Protein AF-0000000065971814 (afdb_homodimer)

pLDDT: mean 93.47, std 5.71, range [67.19, 98.81]

Organism: Xylella fastidiosa (strain Temecula1 / ATCC 700964) (NCBI:txid183190)

Solvent-accessible surface area (backbone atoms only — not comparable to full-atom values): 21412 Å² total; per-residue (Å²): 110,70,26,54,44,35,38,40,28,50,32,81,46,38,52,57,70,60,38,52,53,57,36,42,74,74,34,81,69,45,44,74,47,64,28,36,28,36,48,80,77,53,95,92,49,46,76,76,67,64,27,38,67,38,50,59,67,57,49,50,52,39,55,74,70,62,46,51,61,29,57,38,79,53,97,87,24,44,36,31,35,44,38,78,62,45,54,61,42,22,68,72,38,33,27,35,35,39,81,43,45,68,66,26,45,52,50,42,45,71,76,36,72,83,45,48,33,37,20,42,38,51,70,39,65,67,55,27,51,50,44,50,55,68,66,68,77,65,52,72,67,53,48,52,52,48,53,58,48,26,35,63,48,51,64,54,42,82,78,30,56,21,41,45,62,43,70,46,70,69,57,38,25,51,49,52,47,16,38,56,53,31,58,57,26,24,32,72,50,34,49,64,74,37,38,68,56,52,48,58,55,60,50,130,109,71,27,54,44,34,37,41,28,48,31,81,47,39,50,58,68,61,38,52,50,58,34,41,73,75,35,81,70,45,43,75,44,64,28,36,27,37,48,80,77,53,95,90,50,46,75,75,68,66,27,36,65,39,50,59,67,58,50,52,51,37,56,75,71,61,45,50,62,27,57,39,80,53,95,88,24,44,36,31,35,44,34,77,63,44,54,61,44,23,68,73,38,32,28,35,34,38,79,44,47,68,65,27,46,52,51,42,44,70,76,35,72,83,44,47,34,36,21,42,37,51,69,38,64,66,56,28,50,49,43,49,55,68,65,67,78,64,53,71,68,54,47,51,52,49,54,59,48,25,35,62,49,52,64,52,42,80,79,30,56,21,43,44,62,42,69,46,71,70,58,38,26,52,49,53,48,16,39,54,52,31,59,58,24,24,30,74,50,33,50,64,76,38,39,69,56,53,47,59,57,59,49,132

Foldseek 3Di:
DFAAEEEEAEAPLLCRVVLVVVLCVVPVLEAEFAKAKQDDDDPVDDDPPNHPHDHPVVVVVCVVVVQFLFWDQDLNMIMTTGPVRHPVCRVVHGHYYYYDALRRVVSNCVVPVRHAYEYEAEPDLVSSLVSLVVVVPDDPVSSVVSSVVNVVRNVSRVVHPYYHYPPDSVVSSVVVNVVVVVVCVPPVNCCVVCVVVVCVVPPD/DFAAEEEEAEAPLLCRVVLVVVLCVVPVLEAEFAKAKQDDDDPPDDDPPNHPHDHPVVVVVCVVVVQFLFWDQDLNMIMTTGPVRHPVCRVVHGHYYYYDALRRVVSNCVVPVRHAYEYEAEPDLVSSLVSLVVVVPDDPVSSVVSSVVNVVRNVSRVVHPYYHYPPDSVVSSVVVNVVVVVVCVPPVNCCVVCVVVVCVVPPD

InterPro domains:
  IPR008144 Guanylate kinase-like domain [PS50052] (3-181)
  IPR008145 Guanylate kinase/L-type calcium channel beta subunit [PF00625] (4-181)
  IPR008145 Guanylate kinase/L-type calcium channel beta subunit [SM00072] (2-184)
  IPR017665 Guanylate kinase [MF_00328] (1-184)
  IPR017665 Guanylate kinase [TIGR03263] (3-181)
  IPR020590 Guanylate kinase, conserved site [PS00856] (37-54)
  IPR027417 P-loop containing nucleoside triphosphate hydrolase [G3DSA:3.40.50.300] (5-180)
  IPR027417 P-loop containing nucleoside triphosphate hydrolase [SSF52540] (2-188)

Nearest PDB structures (foldseek):
  7s5e-assembly3_E  TM=9.702E-01  e=1.655E-34  Stenotrophomonas maltophilia K279a
  8egl-assembly1_K  TM=9.795E-01  e=7.428E-29  Pseudomonas aeruginosa PAO1
  8egl-assembly2_H  TM=9.749E-01  e=1.746E-27  Pseudomonas aeruginosa PAO1
  2an9-assembly1_A  TM=9.572E-01  e=1.746E-27  Escherichia coli
  3tr0-assembly1_A  TM=9.737E-01  e=6.440E-26  Coxiella burnetii

Sequence (408 aa):
MRGTLYIVSASSGTGKSSIVNATLERDQQIALSISFTSRQPRPNERHAQHYYFVSADEFQRMIEAGDFFEYALVHGDWKGTARQSVEPQLAAGHDVLLEIDWQGARQVRSKIPDAISIFILPPSRAALEERLRKRGQDSEEVIHLRLAAAHEEMAHYDEFDYTIINEHFETAVSEMSAIFTASRLRRQTQKIRHANLIQTLLTPMRGTLYIVSASSGTGKSSIVNATLERDQQIALSISFTSRQPRPNERHAQHYYFVSADEFQRMIEAGDFFEYALVHGDWKGTARQSVEPQLAAGHDVLLEIDWQGARQVRSKIPDAISIFILPPSRAALEERLRKRGQDSEEVIHLRLAAAHEEMAHYDEFDYTIINEHFETAVSEMSAIFTASRLRRQTQKIRHANLIQTLLTP

Radius of gyration: 24.94 Å; Cα contacts (8 Å, |Δi|>4): 719; chains: 2; bounding box: 42×74×58 Å

Structure (mmCIF, N/CA/C/O backbone):
data_AF-0000000065971814-model_v1
#
loop_
_entity.id
_entity.type
_entity.pdbx_description
1 polymer 'Guanylate kinase'
#
loop_
_atom_site.group_PDB
_atom_site.id
_atom_site.type_symbol
_atom_site.label_atom_id
_atom_site.label_alt_id
_atom_site.label_comp_id
_atom_site.label_asym_id
_atom_site.label_entity_id
_atom_site.label_seq_id
_atom_site.pdbx_PDB_ins_code
_atom_site.Cartn_x
_atom_site.Cartn_y
_atom_site.Cartn_z
_atom_site.occupancy
_atom_site.B_iso_or_equiv
_atom_site.auth_seq_id
_atom_site.auth_comp_id
_atom_site.auth_asym_id
_atom_site.auth_atom_id
_atom_site.pdbx_PDB_model_num
ATOM 1 N N . MET A 1 1 ? 20.625 -1.479 -0.828 1 79.19 1 MET A N 1
ATOM 2 C CA . MET A 1 1 ? 19.438 -2.027 -0.18 1 79.19 1 MET A CA 1
ATOM 3 C C . MET A 1 1 ? 18.938 -3.262 -0.921 1 79.19 1 MET A C 1
ATOM 5 O O . MET A 1 1 ? 19.078 -3.361 -2.141 1 79.19 1 MET A O 1
ATOM 9 N N . ARG A 1 2 ? 18.578 -4.289 -0.182 1 90.12 2 ARG A N 1
ATOM 10 C CA . ARG A 1 2 ? 18.031 -5.516 -0.754 1 90.12 2 ARG A CA 1
ATOM 11 C C . ARG A 1 2 ? 16.672 -5.262 -1.4 1 90.12 2 ARG A C 1
ATOM 13 O O . ARG A 1 2 ? 15.875 -4.48 -0.887 1 90.12 2 ARG A O 1
ATOM 20 N N . GLY A 1 3 ? 16.469 -5.812 -2.623 1 94.44 3 GLY A N 1
ATOM 21 C CA . GLY A 1 3 ? 15.195 -5.684 -3.293 1 94.44 3 GLY A CA 1
ATOM 22 C C . GLY A 1 3 ? 14.062 -6.371 -2.553 1 94.44 3 GLY A C 1
ATOM 23 O O . GLY A 1 3 ? 14.305 -7.184 -1.655 1 94.44 3 GLY A O 1
ATOM 24 N N . THR A 1 4 ? 12.891 -6 -2.857 1 96.69 4 THR A N 1
ATOM 25 C CA . THR A 1 4 ? 11.711 -6.629 -2.273 1 96.69 4 THR A CA 1
ATOM 26 C C . THR A 1 4 ? 11.266 -7.824 -3.107 1 96.69 4 THR A C 1
ATOM 28 O O . THR A 1 4 ? 11.258 -7.762 -4.34 1 96.69 4 THR A O 1
ATOM 31 N N . LEU A 1 5 ? 11.016 -8.922 -2.428 1 98 5 LEU A N 1
ATOM 32 C CA . LEU A 1 5 ? 10.43 -10.086 -3.09 1 98 5 LEU A CA 1
ATOM 33 C C . LEU A 1 5 ? 8.906 -10.062 -3.004 1 98 5 LEU A C 1
ATOM 35 O O . LEU A 1 5 ? 8.344 -9.938 -1.913 1 98 5 LEU A O 1
ATOM 39 N N . TYR A 1 6 ? 8.297 -10.094 -4.141 1 98.56 6 TYR A N 1
ATOM 40 C CA . TYR A 1 6 ? 6.84 -10.164 -4.23 1 98.56 6 TYR A CA 1
ATOM 41 C C . TYR A 1 6 ? 6.383 -11.547 -4.66 1 98.56 6 TYR A C 1
ATOM 43 O O . TYR A 1 6 ? 7.016 -12.18 -5.512 1 98.56 6 TYR A O 1
ATOM 51 N N . ILE A 1 7 ? 5.312 -12 -4.102 1 98.5 7 ILE A N 1
ATOM 52 C CA . ILE A 1 7 ? 4.684 -13.266 -4.457 1 98.5 7 ILE A CA 1
ATOM 53 C C . ILE A 1 7 ? 3.24 -13.016 -4.895 1 98.5 7 ILE A C 1
ATOM 55 O O . ILE A 1 7 ? 2.475 -12.359 -4.191 1 98.5 7 ILE A O 1
ATOM 59 N N . VAL A 1 8 ? 2.914 -13.508 -6.055 1 98.31 8 VAL A N 1
ATOM 60 C CA . VAL A 1 8 ? 1.523 -13.477 -6.496 1 98.31 8 VAL A CA 1
ATOM 61 C C . VAL A 1 8 ? 1.036 -14.906 -6.75 1 98.31 8 VAL A C 1
ATOM 63 O O . VAL A 1 8 ? 1.68 -15.664 -7.477 1 98.31 8 VAL A O 1
ATOM 66 N N . SER A 1 9 ? -0.02 -15.234 -6.098 1 97.69 9 SER A N 1
ATOM 67 C CA . SER A 1 9 ? -0.666 -16.531 -6.273 1 97.69 9 SER A CA 1
ATOM 68 C C . SER A 1 9 ? -2.148 -16.375 -6.598 1 97.69 9 SER A C 1
ATOM 70 O O . SER A 1 9 ? -2.738 -15.328 -6.32 1 97.69 9 SER A O 1
ATOM 72 N N . ALA A 1 10 ? -2.682 -17.344 -7.191 1 95.81 10 ALA A N 1
ATOM 73 C CA . ALA A 1 10 ? -4.102 -17.422 -7.535 1 95.81 10 ALA A CA 1
ATOM 74 C C . ALA A 1 10 ? -4.496 -18.859 -7.914 1 95.81 10 ALA A C 1
ATOM 76 O O . ALA A 1 10 ? -3.631 -19.703 -8.164 1 95.81 10 ALA A O 1
ATOM 77 N N . SER A 1 11 ? -5.801 -19.078 -7.848 1 90.19 11 SER A N 1
ATOM 78 C CA . SER A 1 11 ? -6.246 -20.328 -8.453 1 90.19 11 SER A CA 1
ATOM 79 C C . SER A 1 11 ? -6.25 -20.234 -9.977 1 90.19 11 SER A C 1
ATOM 81 O O . SER A 1 11 ? -6.137 -19.141 -10.539 1 90.19 11 SER A O 1
ATOM 83 N N . SER A 1 12 ? -6.305 -21.406 -10.57 1 83.19 12 SER A N 1
ATOM 84 C CA . SER A 1 12 ? -6.383 -21.453 -12.023 1 83.19 12 SER A CA 1
ATOM 85 C C . SER A 1 12 ? -7.598 -20.688 -12.539 1 83.19 12 SER A C 1
ATOM 87 O O . SER A 1 12 ? -8.68 -20.766 -11.961 1 83.19 12 SER A O 1
ATOM 89 N N . GLY A 1 13 ? -7.371 -19.875 -13.586 1 84.19 13 GLY A N 1
ATOM 90 C CA . GLY A 1 13 ? -8.484 -19.203 -14.25 1 84.19 13 GLY A CA 1
ATOM 91 C C . GLY A 1 13 ? -8.805 -17.859 -13.664 1 84.19 13 GLY A C 1
ATOM 92 O O . GLY A 1 13 ? -9.797 -17.219 -14.039 1 84.19 13 GLY A O 1
ATOM 93 N N . THR A 1 14 ? -8.039 -17.328 -12.789 1 91.25 14 THR A N 1
ATOM 94 C CA . THR A 1 14 ? -8.344 -16.078 -12.117 1 91.25 14 THR A CA 1
ATOM 95 C C . THR A 1 14 ? -7.812 -14.891 -12.922 1 91.25 14 THR A C 1
ATOM 97 O O . THR A 1 14 ? -8.188 -13.742 -12.664 1 91.25 14 THR A O 1
ATOM 100 N N . GLY A 1 15 ? -6.984 -15.109 -13.875 1 89.12 15 GLY A N 1
ATOM 101 C CA . GLY A 1 15 ? -6.395 -14.039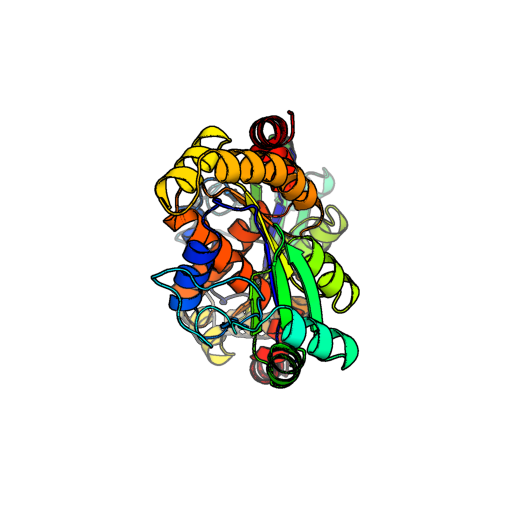 -14.648 1 89.12 15 GLY A CA 1
ATOM 102 C C . GLY A 1 15 ? -5.078 -13.547 -14.086 1 89.12 15 GLY A C 1
ATOM 103 O O . GLY A 1 15 ? -4.633 -12.438 -14.398 1 89.12 15 GLY A O 1
ATOM 104 N N . LYS A 1 16 ? -4.434 -14.328 -13.289 1 92.81 16 LYS A N 1
ATOM 105 C CA . LYS A 1 16 ? -3.203 -13.984 -12.586 1 92.81 16 LYS A CA 1
ATOM 106 C C . LYS A 1 16 ? -2.115 -13.539 -13.555 1 92.81 16 LYS A C 1
ATOM 108 O O . LYS A 1 16 ? -1.533 -12.469 -13.391 1 92.81 16 LYS A O 1
ATOM 113 N N . SER A 1 17 ? -1.839 -14.367 -14.609 1 88.75 17 SER A N 1
ATOM 114 C CA . SER A 1 17 ? -0.752 -14.078 -15.539 1 88.75 17 SER A CA 1
ATOM 115 C C . SER A 1 17 ? -1.004 -12.773 -16.297 1 88.75 17 SER A C 1
ATOM 117 O O . SER A 1 17 ? -0.081 -11.984 -16.5 1 88.75 17 SER A O 1
ATOM 119 N N . SER A 1 18 ? -2.254 -12.539 -16.688 1 91.62 18 SER A N 1
ATOM 120 C CA . SER A 1 18 ? -2.611 -11.32 -17.391 1 91.62 18 SER A CA 1
ATOM 121 C C . SER A 1 18 ? -2.395 -10.086 -16.516 1 91.62 18 SER A C 1
ATOM 123 O O . SER A 1 18 ? -1.821 -9.094 -16.969 1 91.62 18 SER A O 1
ATOM 125 N N . ILE A 1 19 ? -2.811 -10.172 -15.258 1 96.75 19 ILE A N 1
ATOM 126 C CA . ILE A 1 19 ? -2.674 -9.055 -14.328 1 96.75 19 ILE A CA 1
ATOM 127 C C . ILE A 1 19 ? -1.193 -8.773 -14.078 1 96.75 19 ILE A C 1
ATOM 129 O O . ILE A 1 19 ? -0.76 -7.617 -14.117 1 96.75 19 ILE A O 1
ATOM 133 N N . VAL A 1 20 ? -0.44 -9.836 -13.844 1 96.75 20 VAL A N 1
ATOM 134 C CA . VAL A 1 20 ? 0.987 -9.703 -13.57 1 96.75 20 VAL A CA 1
ATOM 135 C C . VAL A 1 20 ? 1.686 -9.047 -14.758 1 96.75 20 VAL A C 1
ATOM 137 O O . VAL A 1 20 ? 2.414 -8.062 -14.594 1 96.75 20 VAL A O 1
ATOM 140 N N . ASN A 1 21 ? 1.391 -9.539 -15.938 1 93.81 21 ASN A N 1
ATOM 141 C CA . ASN A 1 21 ? 2.029 -9 -17.141 1 93.81 21 ASN A CA 1
ATOM 142 C C . ASN A 1 21 ? 1.695 -7.523 -17.328 1 93.81 21 ASN A C 1
ATOM 144 O O . ASN A 1 21 ? 2.584 -6.711 -17.594 1 93.81 21 ASN A O 1
ATOM 148 N N . ALA A 1 22 ? 0.469 -7.195 -17.234 1 97 22 ALA A N 1
ATOM 14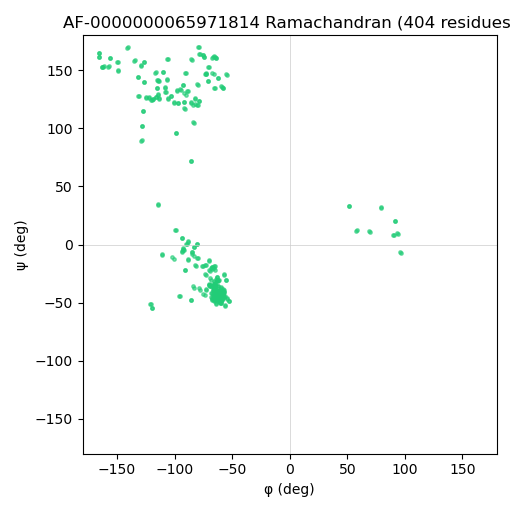9 C CA . ALA A 1 22 ? 0.042 -5.809 -17.422 1 97 22 ALA A CA 1
ATOM 150 C C . ALA A 1 22 ? 0.676 -4.898 -16.375 1 97 22 ALA A C 1
ATOM 152 O O . ALA A 1 22 ? 1.072 -3.771 -16.672 1 97 22 ALA A O 1
ATOM 153 N N . THR A 1 23 ? 0.733 -5.379 -15.133 1 97.69 23 THR A N 1
ATOM 154 C CA . THR A 1 23 ? 1.333 -4.605 -14.047 1 97.69 23 THR A CA 1
ATOM 155 C C . THR A 1 23 ? 2.814 -4.359 -14.32 1 97.69 23 THR A C 1
ATOM 157 O O . THR A 1 23 ? 3.307 -3.244 -14.141 1 97.69 23 THR A O 1
ATOM 160 N N . LEU A 1 24 ? 3.51 -5.379 -14.789 1 96.06 24 LEU A N 1
ATOM 161 C CA . LEU A 1 24 ? 4.949 -5.285 -15 1 96.06 24 LEU A CA 1
ATOM 162 C C . LEU A 1 24 ? 5.262 -4.426 -16.219 1 96.06 24 LEU A C 1
ATOM 164 O O . LEU A 1 24 ? 6.355 -3.871 -16.344 1 96.06 24 LEU A O 1
ATOM 168 N N . GLU A 1 25 ? 4.32 -4.352 -17.156 1 95.69 25 GLU A N 1
ATOM 169 C CA . GLU A 1 25 ? 4.477 -3.43 -18.281 1 95.69 25 GLU A CA 1
ATOM 170 C C . GLU A 1 25 ? 4.516 -1.981 -17.797 1 95.69 25 GLU A C 1
ATOM 172 O O . GLU A 1 25 ? 5.16 -1.135 -18.422 1 95.69 25 GLU A O 1
ATOM 177 N N . ARG A 1 26 ? 3.887 -1.719 -16.703 1 93.81 26 ARG A N 1
ATOM 178 C CA . ARG A 1 26 ? 3.789 -0.366 -16.156 1 93.81 26 ARG A CA 1
ATOM 179 C C . ARG A 1 26 ? 4.934 -0.077 -15.203 1 93.81 26 ARG A C 1
ATOM 181 O O . ARG A 1 26 ? 5.23 1.084 -14.906 1 93.81 26 ARG A O 1
ATOM 188 N N . ASP A 1 27 ? 5.504 -1.106 -14.688 1 94.94 27 ASP A N 1
ATOM 189 C CA . ASP A 1 27 ? 6.527 -0.977 -13.656 1 94.94 27 ASP A CA 1
ATOM 190 C C . ASP A 1 27 ? 7.781 -1.771 -14.023 1 94.94 27 ASP A C 1
ATOM 192 O O . ASP A 1 27 ? 7.887 -2.957 -13.695 1 94.94 27 ASP A O 1
ATOM 196 N N . GLN A 1 28 ? 8.758 -1.102 -14.469 1 91.75 28 GLN A N 1
ATOM 197 C CA . GLN A 1 28 ? 9.953 -1.753 -14.977 1 91.75 28 GLN A CA 1
ATOM 198 C C . GLN A 1 28 ? 10.977 -1.97 -13.867 1 91.75 28 GLN A C 1
ATOM 200 O O . GLN A 1 28 ? 12.062 -2.5 -14.109 1 91.75 28 GLN A O 1
ATOM 205 N N . GLN A 1 29 ? 10.648 -1.566 -12.703 1 92.38 29 GLN A N 1
ATOM 206 C CA . GLN A 1 29 ? 11.562 -1.721 -11.578 1 92.38 29 GLN A CA 1
ATOM 207 C C . GLN A 1 29 ? 11.43 -3.104 -10.953 1 92.38 29 GLN A C 1
ATOM 209 O O . GLN A 1 29 ? 12.188 -3.451 -10.039 1 92.38 29 GLN A O 1
ATOM 214 N N . ILE A 1 30 ? 10.461 -3.859 -11.414 1 96.19 30 ILE A N 1
ATOM 215 C CA . ILE A 1 30 ? 10.242 -5.199 -10.883 1 96.19 30 ILE A CA 1
ATOM 216 C C . ILE A 1 30 ? 10.547 -6.238 -11.961 1 96.19 30 ILE A C 1
ATOM 218 O O . ILE A 1 30 ? 9.992 -6.176 -13.062 1 96.19 30 ILE A O 1
ATOM 222 N N . ALA A 1 31 ? 11.375 -7.141 -11.633 1 94.75 31 ALA A N 1
ATOM 223 C CA . ALA A 1 31 ? 11.703 -8.227 -12.555 1 94.75 31 ALA A CA 1
ATOM 224 C C . ALA A 1 31 ? 10.859 -9.461 -12.273 1 94.75 31 ALA A C 1
ATOM 226 O O . ALA A 1 31 ? 10.719 -9.883 -11.125 1 94.75 31 ALA A O 1
ATOM 227 N N . LEU A 1 32 ? 10.328 -10.016 -13.312 1 95.81 32 LEU A N 1
ATOM 228 C CA . LEU A 1 32 ? 9.617 -11.289 -13.188 1 95.81 32 LEU A CA 1
ATOM 229 C C . LEU A 1 32 ? 10.586 -12.461 -13.203 1 95.81 32 LEU A C 1
ATOM 231 O O . LEU A 1 32 ? 11.438 -12.555 -14.094 1 95.81 32 LEU A O 1
ATOM 235 N N . SER A 1 33 ? 10.5 -13.281 -12.195 1 95.88 33 SER A N 1
ATOM 236 C CA . SER A 1 33 ? 11.289 -14.516 -12.211 1 95.88 33 SER A CA 1
ATOM 237 C C . SER A 1 33 ? 10.625 -15.586 -13.078 1 95.88 33 SER A C 1
ATOM 239 O O . SER A 1 33 ? 9.5 -16 -12.805 1 95.88 33 SER A O 1
ATOM 241 N N . ILE A 1 34 ? 11.266 -16.031 -14.055 1 94.19 34 ILE A N 1
ATOM 242 C CA . ILE A 1 34 ? 10.703 -17.062 -14.93 1 94.19 34 ILE A CA 1
ATOM 243 C C . ILE A 1 34 ? 10.828 -18.438 -14.266 1 94.19 34 ILE A C 1
ATOM 245 O O . ILE A 1 34 ? 11.93 -18.875 -13.93 1 94.19 34 ILE A O 1
ATOM 249 N N . SER A 1 35 ? 9.766 -19.094 -14.117 1 95.62 35 SER A N 1
ATOM 250 C CA . SER A 1 35 ? 9.727 -20.359 -13.414 1 95.62 35 SER A CA 1
ATOM 251 C C . SER A 1 35 ? 10.062 -21.531 -14.352 1 95.62 35 SER A C 1
ATOM 253 O O . SER A 1 35 ? 10.016 -21.375 -15.57 1 95.62 35 SER A O 1
ATOM 255 N N . PHE A 1 36 ? 10.445 -22.578 -13.711 1 96.75 36 PHE A N 1
ATOM 256 C CA . PHE A 1 36 ? 10.562 -23.859 -14.406 1 96.75 36 PHE A CA 1
ATOM 257 C C . PHE A 1 36 ? 9.258 -24.641 -14.32 1 96.75 36 PHE A C 1
ATOM 259 O O . PHE A 1 36 ? 8.531 -24.531 -13.328 1 96.75 36 PHE A O 1
ATOM 266 N N . THR A 1 37 ? 8.984 -25.391 -15.328 1 96.88 37 THR A N 1
ATOM 267 C CA . THR A 1 37 ? 7.828 -26.281 -15.242 1 96.88 37 THR A CA 1
ATOM 268 C C . THR A 1 37 ? 8.062 -27.547 -16.062 1 96.88 37 THR A C 1
ATOM 270 O O . THR A 1 37 ? 8.805 -27.516 -17.047 1 96.88 37 THR A O 1
ATOM 273 N N . SER A 1 38 ? 7.453 -28.641 -15.602 1 97.25 38 SER A N 1
ATOM 274 C CA . SER A 1 38 ? 7.504 -29.891 -16.344 1 97.25 38 SER A CA 1
ATOM 275 C C . SER A 1 38 ? 6.309 -30.016 -17.297 1 97.25 38 SER A C 1
ATOM 277 O O . SER A 1 38 ? 6.203 -31 -18.031 1 97.25 38 SER A O 1
ATOM 279 N N . ARG A 1 39 ? 5.414 -29.031 -17.203 1 91.06 39 ARG A N 1
ATOM 280 C CA . ARG A 1 39 ? 4.27 -29.031 -18.109 1 91.06 39 ARG A CA 1
ATOM 281 C C . ARG A 1 39 ? 4.703 -28.719 -19.547 1 91.06 39 ARG A C 1
ATOM 283 O O . ARG A 1 39 ? 5.695 -28.031 -19.766 1 91.06 39 ARG A O 1
ATOM 290 N N . GLN A 1 40 ? 3.914 -29.234 -20.5 1 91.62 40 GLN A N 1
ATOM 291 C CA . GLN A 1 40 ? 4.152 -28.859 -21.891 1 91.62 40 GLN A CA 1
ATOM 292 C C . GLN A 1 40 ? 3.684 -27.438 -22.156 1 91.62 40 GLN A C 1
ATOM 294 O O . GLN A 1 40 ? 2.705 -26.969 -21.562 1 9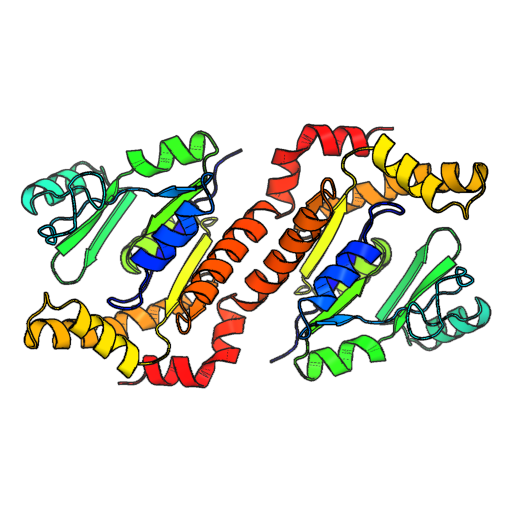1.62 40 GLN A O 1
ATOM 299 N N . PRO A 1 41 ? 4.387 -26.766 -23.031 1 91.75 41 PRO A N 1
ATOM 300 C CA . PRO A 1 41 ? 3.971 -25.406 -23.344 1 91.75 41 PRO A CA 1
ATOM 301 C C . PRO A 1 41 ? 2.615 -25.344 -24.047 1 91.75 41 PRO A C 1
ATOM 303 O O . PRO A 1 41 ? 2.287 -26.234 -24.844 1 91.75 41 PRO A O 1
ATOM 306 N N . ARG A 1 42 ? 1.876 -24.266 -23.766 1 83.56 42 ARG A N 1
ATOM 307 C CA . ARG A 1 42 ? 0.706 -23.922 -24.562 1 83.56 42 ARG A CA 1
ATOM 308 C C . ARG A 1 42 ? 1.114 -23.266 -25.875 1 83.56 42 ARG A C 1
ATOM 310 O O . ARG A 1 42 ? 2.254 -22.812 -26.016 1 83.56 42 ARG A O 1
ATOM 317 N N . PRO A 1 43 ? 0.13 -23.25 -26.781 1 85.75 43 PRO A N 1
ATOM 318 C CA . PRO A 1 43 ? 0.492 -22.734 -28.109 1 85.75 43 PRO A CA 1
ATOM 319 C C . PRO A 1 43 ? 1.087 -21.328 -28.062 1 85.75 43 PRO A C 1
ATOM 321 O O . PRO A 1 43 ? 2.027 -21.031 -28.797 1 85.75 43 PRO A O 1
ATOM 324 N N . ASN A 1 44 ? 0.751 -20.5 -27.172 1 84.44 44 ASN A N 1
ATOM 325 C CA . ASN A 1 44 ? 1.213 -19.125 -27.125 1 84.44 44 ASN A CA 1
ATOM 326 C C . ASN A 1 44 ? 2.355 -18.938 -26.125 1 84.44 44 ASN A C 1
ATOM 328 O O . ASN A 1 44 ? 2.744 -17.812 -25.828 1 84.44 44 ASN A O 1
ATOM 332 N N . GLU A 1 45 ? 2.969 -20.078 -25.625 1 89.81 45 GLU A N 1
ATOM 333 C CA . GLU A 1 45 ? 4.023 -19.984 -24.625 1 89.81 45 GLU A CA 1
ATOM 334 C C . GLU A 1 45 ? 5.387 -20.328 -25.219 1 89.81 45 GLU A C 1
ATOM 336 O O . GLU A 1 45 ? 5.484 -21.172 -26.109 1 89.81 45 GLU A O 1
ATOM 341 N N . ARG A 1 46 ? 6.348 -19.578 -24.938 1 91.88 46 ARG A N 1
ATOM 342 C CA . ARG A 1 46 ? 7.711 -19.766 -25.422 1 91.88 46 ARG A CA 1
ATOM 343 C C . ARG A 1 46 ? 8.656 -20.109 -24.266 1 91.88 46 ARG A C 1
ATOM 345 O O . ARG A 1 46 ? 8.555 -19.547 -23.188 1 91.88 46 ARG A O 1
ATOM 352 N N . HIS A 1 47 ? 9.555 -21 -24.547 1 95.25 47 HIS A N 1
ATOM 353 C CA . HIS A 1 47 ? 10.602 -21.391 -23.625 1 95.25 47 HIS A CA 1
ATOM 354 C C . HIS A 1 47 ? 11.461 -20.188 -23.219 1 95.25 47 HIS A C 1
ATOM 356 O O . HIS A 1 47 ? 11.82 -19.375 -24.062 1 95.25 47 HIS A O 1
ATOM 362 N N . ALA A 1 48 ? 11.75 -20.109 -21.859 1 93 48 ALA A N 1
ATOM 363 C CA . ALA A 1 48 ? 12.617 -19.094 -21.281 1 93 48 ALA A CA 1
ATOM 364 C C . ALA A 1 48 ? 11.961 -17.719 -21.344 1 93 48 ALA A C 1
ATOM 366 O O . ALA A 1 48 ? 12.633 -16.703 -21.172 1 93 48 ALA A O 1
ATOM 367 N N . GLN A 1 49 ? 10.789 -17.641 -21.656 1 90.5 49 GLN A N 1
ATOM 368 C CA . GLN A 1 49 ? 10.008 -16.406 -21.641 1 90.5 49 GLN A CA 1
ATOM 369 C C . GLN A 1 49 ? 8.812 -16.531 -20.703 1 90.5 49 GLN A C 1
ATOM 371 O O . GLN A 1 49 ? 8.602 -15.68 -19.844 1 90.5 49 GLN A O 1
ATOM 376 N N . HIS A 1 50 ? 8.062 -17.578 -20.875 1 90.31 50 HIS A N 1
ATOM 377 C CA . HIS A 1 50 ? 6.906 -17.828 -20.016 1 90.31 50 HIS A CA 1
ATOM 378 C C . HIS A 1 50 ? 7.258 -18.781 -18.875 1 90.31 50 HIS A C 1
ATOM 380 O O . HIS A 1 50 ? 6.883 -18.547 -17.734 1 90.31 50 HIS A O 1
ATOM 386 N N . TYR A 1 51 ? 7.969 -19.781 -19.297 1 94.38 51 TYR A N 1
ATOM 387 C CA . TYR A 1 51 ? 8.555 -20.766 -18.391 1 94.38 51 TYR A CA 1
ATOM 388 C C . TYR A 1 51 ? 9.844 -21.328 -18.969 1 94.38 51 TYR A C 1
ATOM 390 O O . TYR A 1 51 ? 10.094 -21.234 -20.172 1 94.38 51 TYR A O 1
ATOM 398 N N . TYR A 1 52 ? 10.664 -21.828 -18.094 1 96.75 52 TYR A N 1
ATOM 399 C CA . TYR A 1 52 ? 11.625 -22.844 -18.547 1 96.75 52 TYR A CA 1
ATOM 400 C C . TYR A 1 52 ? 10.992 -24.219 -18.562 1 96.75 52 TYR A C 1
ATOM 402 O O . TYR A 1 52 ? 10.766 -24.828 -17.516 1 96.75 52 TYR A O 1
ATOM 410 N N . PHE A 1 53 ? 10.727 -24.625 -19.828 1 97.56 53 PHE A N 1
ATOM 411 C CA . PHE A 1 53 ? 10.086 -25.922 -19.953 1 97.56 53 PHE A CA 1
ATOM 412 C C . PHE A 1 53 ? 11.117 -27.047 -19.953 1 97.56 53 PHE A C 1
ATOM 414 O O . PHE A 1 53 ? 12.023 -27.062 -20.797 1 97.56 53 PHE A O 1
ATOM 421 N N . VAL A 1 54 ? 10.93 -27.922 -19 1 97.75 54 VAL A N 1
ATOM 422 C CA . VAL A 1 54 ? 11.852 -29.047 -18.875 1 97.75 54 VAL A CA 1
ATOM 423 C C . VAL A 1 54 ? 11.062 -30.328 -18.656 1 97.75 54 VAL A C 1
ATOM 425 O O . VAL A 1 54 ? 9.891 -30.297 -18.266 1 97.75 54 VAL A O 1
ATOM 428 N N . SER A 1 55 ? 11.648 -31.422 -18.938 1 97.38 55 SER A N 1
ATOM 429 C CA . SER A 1 55 ? 10.992 -32.688 -18.672 1 97.38 55 SER A CA 1
ATOM 430 C C . SER A 1 55 ? 10.836 -32.938 -17.172 1 97.38 55 SER A C 1
ATOM 432 O O . SER A 1 55 ? 11.547 -32.344 -16.375 1 97.38 55 SER A O 1
ATOM 434 N N . ALA A 1 56 ? 9.953 -33.812 -16.844 1 97.19 56 ALA A N 1
ATOM 435 C CA . ALA A 1 56 ? 9.773 -34.188 -15.453 1 97.19 56 ALA A CA 1
ATOM 436 C C . ALA A 1 56 ? 11.062 -34.781 -14.867 1 97.19 56 ALA A C 1
ATOM 438 O O . ALA A 1 56 ? 11.406 -34.5 -13.711 1 97.19 56 ALA A O 1
ATOM 439 N N . ASP A 1 57 ? 11.742 -35.531 -15.641 1 97.69 57 ASP A N 1
ATOM 440 C CA . ASP A 1 57 ? 13 -36.125 -15.203 1 97.69 57 ASP A CA 1
ATOM 441 C C . ASP A 1 57 ? 14.047 -35.031 -14.93 1 97.69 57 ASP A C 1
ATOM 443 O O . ASP A 1 57 ? 14.727 -35.094 -13.906 1 97.69 57 ASP A O 1
ATOM 447 N N . GLU A 1 58 ? 14.164 -34.156 -15.844 1 97.56 58 GLU A N 1
ATOM 448 C CA . GLU A 1 58 ? 15.094 -33.062 -15.648 1 97.56 58 GLU A CA 1
ATOM 449 C C . GLU A 1 58 ? 14.719 -32.25 -14.414 1 97.56 58 GLU A C 1
ATOM 451 O O . GLU A 1 58 ? 15.594 -31.828 -13.641 1 97.56 58 GLU A O 1
ATOM 456 N N . PHE A 1 59 ? 13.508 -31.953 -14.242 1 98.12 59 PHE A N 1
ATOM 457 C CA . PHE A 1 59 ? 13.023 -31.203 -13.078 1 98.12 59 PHE A CA 1
ATOM 458 C C . PHE A 1 59 ? 13.422 -31.906 -11.789 1 98.12 59 PHE A C 1
ATOM 460 O O . PHE A 1 59 ? 13.922 -31.266 -10.859 1 98.12 59 PHE A O 1
ATOM 467 N N . GLN A 1 60 ? 13.25 -33.188 -11.781 1 97.38 60 GLN A N 1
ATOM 468 C CA . GLN A 1 60 ? 13.594 -34 -10.602 1 97.38 60 GLN A CA 1
ATOM 469 C C . GLN A 1 60 ? 15.086 -33.906 -10.305 1 97.38 60 GLN A C 1
ATOM 471 O O . GLN A 1 60 ? 15.484 -33.812 -9.141 1 97.38 60 GLN A O 1
ATOM 476 N N . ARG A 1 61 ? 15.867 -33.938 -11.281 1 98 61 ARG A N 1
ATOM 477 C CA . ARG A 1 61 ? 17.312 -33.812 -11.102 1 98 61 ARG A CA 1
ATOM 478 C C . ARG A 1 61 ? 17.641 -32.438 -10.484 1 98 61 ARG A C 1
ATOM 480 O O . ARG A 1 61 ? 18.531 -32.344 -9.633 1 98 61 ARG A O 1
ATOM 487 N N . MET A 1 62 ? 16.953 -31.469 -10.93 1 97.19 62 MET A N 1
ATOM 488 C CA . MET A 1 62 ? 17.172 -30.109 -10.414 1 97.19 62 MET A CA 1
ATOM 489 C C . MET A 1 62 ? 16.781 -30.031 -8.945 1 97.19 62 MET A C 1
ATOM 491 O O . MET A 1 62 ? 17.453 -29.344 -8.164 1 97.19 62 MET A O 1
ATOM 495 N N . ILE A 1 63 ? 15.719 -30.672 -8.562 1 97.06 63 ILE A N 1
ATOM 496 C CA . ILE A 1 63 ? 15.32 -30.734 -7.156 1 97.06 63 ILE A CA 1
ATOM 497 C C . ILE A 1 63 ? 16.438 -31.359 -6.332 1 97.06 63 ILE A C 1
ATOM 499 O O . ILE A 1 63 ? 16.844 -30.812 -5.305 1 97.06 63 ILE A O 1
ATOM 503 N N . GLU A 1 64 ? 16.969 -32.438 -6.805 1 97.38 64 GLU A N 1
ATOM 504 C CA . GLU A 1 64 ? 18 -33.188 -6.094 1 97.38 64 GLU A CA 1
ATOM 505 C C . GLU A 1 64 ? 19.297 -32.375 -5.977 1 97.38 64 GLU A C 1
ATOM 507 O O . GLU A 1 64 ? 20.016 -32.5 -4.984 1 97.38 64 GLU A O 1
ATOM 512 N N . ALA A 1 65 ? 19.531 -31.609 -6.895 1 97.31 65 ALA A N 1
ATOM 513 C CA . ALA A 1 65 ? 20.734 -30.781 -6.922 1 97.31 65 ALA A CA 1
ATOM 514 C C . ALA A 1 65 ? 20.562 -29.547 -6.039 1 97.31 65 ALA A C 1
ATOM 516 O O . ALA A 1 65 ? 21.531 -28.797 -5.824 1 97.31 65 ALA A O 1
ATOM 517 N N . GLY A 1 66 ? 19.344 -29.281 -5.59 1 95.62 66 GLY A N 1
ATOM 518 C CA . GLY A 1 66 ? 19.094 -28.141 -4.734 1 95.62 66 GLY A CA 1
ATOM 519 C C . GLY A 1 66 ? 19 -26.828 -5.504 1 95.62 66 GLY A C 1
ATOM 520 O O . GLY A 1 66 ? 19.297 -25.766 -4.965 1 95.62 66 GLY A O 1
ATOM 521 N N . ASP A 1 67 ? 18.531 -26.844 -6.699 1 95.31 67 ASP A N 1
ATOM 522 C CA . ASP A 1 67 ? 18.547 -25.688 -7.59 1 95.31 67 ASP A CA 1
ATOM 523 C C . ASP A 1 67 ? 17.375 -24.75 -7.285 1 95.31 67 ASP A C 1
ATOM 525 O O . ASP A 1 67 ? 17.391 -23.578 -7.676 1 95.31 67 ASP A O 1
ATOM 529 N N . PHE A 1 68 ? 16.359 -25.266 -6.598 1 97 68 PHE A N 1
ATOM 530 C CA . PHE A 1 68 ? 15.117 -24.516 -6.539 1 97 68 PHE A CA 1
ATOM 531 C C . PHE A 1 68 ? 15.023 -23.719 -5.238 1 97 68 PHE A C 1
ATOM 533 O O . PHE A 1 68 ? 15.352 -24.234 -4.168 1 97 68 PHE A O 1
ATOM 540 N N . PHE A 1 69 ? 14.68 -22.484 -5.461 1 95.25 69 PHE A N 1
ATOM 541 C CA . PHE A 1 69 ? 14.258 -21.641 -4.348 1 95.25 69 PHE A CA 1
ATOM 542 C C . PHE A 1 69 ? 12.961 -22.141 -3.74 1 95.25 69 PHE A C 1
ATOM 544 O O . PHE A 1 69 ? 12.805 -22.172 -2.518 1 95.25 69 PHE A O 1
ATOM 551 N N . GLU A 1 70 ? 12.07 -22.625 -4.539 1 97.62 70 GLU A N 1
ATOM 552 C CA . GLU A 1 70 ? 10.812 -23.281 -4.215 1 97.62 70 GLU A CA 1
ATOM 553 C C . GLU A 1 70 ? 10.336 -24.172 -5.363 1 97.62 70 GLU A C 1
ATOM 555 O O . GLU A 1 70 ? 10.734 -23.969 -6.512 1 97.62 70 GLU A O 1
ATOM 560 N N . TYR A 1 71 ? 9.57 -25.172 -5.035 1 97.31 71 TYR A N 1
ATOM 561 C CA . TYR A 1 71 ? 8.914 -25.984 -6.055 1 97.31 71 TYR A CA 1
ATOM 562 C C . TYR A 1 71 ? 7.676 -26.672 -5.492 1 97.31 71 TYR A C 1
ATOM 564 O O . TYR A 1 71 ? 7.52 -26.781 -4.273 1 97.31 71 TYR A O 1
ATOM 572 N N . ALA A 1 72 ? 6.809 -27.078 -6.402 1 95.88 72 ALA A N 1
ATOM 573 C CA . ALA A 1 72 ? 5.586 -27.766 -6.008 1 95.88 72 ALA A CA 1
ATOM 574 C C . ALA A 1 72 ? 4.98 -28.531 -7.184 1 95.88 72 ALA A C 1
ATOM 576 O O . ALA A 1 72 ? 5.285 -28.234 -8.344 1 95.88 72 ALA A O 1
ATOM 577 N N . LEU A 1 73 ? 4.258 -29.547 -6.832 1 92.62 73 LEU A N 1
ATOM 578 C CA . LEU A 1 73 ? 3.406 -30.219 -7.812 1 92.62 73 LEU A CA 1
ATOM 579 C C . LEU A 1 73 ? 2.07 -29.5 -7.949 1 92.62 73 LEU A C 1
ATOM 581 O O . LEU A 1 73 ? 1.332 -29.359 -6.973 1 92.62 73 LEU A O 1
ATOM 585 N N . VAL A 1 74 ? 1.781 -29.031 -9.195 1 88.19 74 VAL A N 1
ATOM 586 C CA . VAL A 1 74 ? 0.582 -28.25 -9.461 1 88.19 74 VAL A CA 1
ATOM 587 C C . VAL A 1 74 ? -0.2 -28.859 -10.617 1 88.19 74 VAL A C 1
ATOM 589 O O . VAL A 1 74 ? 0.242 -28.828 -11.766 1 88.19 74 VAL A O 1
ATOM 592 N N . HIS A 1 75 ? -1.385 -29.359 -10.375 1 83.75 75 HIS A N 1
ATOM 593 C CA . HIS A 1 75 ? -2.238 -30.016 -11.359 1 83.75 75 HIS A CA 1
ATOM 594 C C . HIS A 1 75 ? -1.479 -31.109 -12.109 1 83.75 75 HIS A C 1
ATOM 596 O O . HIS A 1 75 ? -1.579 -31.203 -13.328 1 83.75 75 HIS A O 1
ATOM 602 N N . GLY A 1 76 ? -0.609 -31.719 -11.43 1 87.31 76 GLY A N 1
ATOM 603 C CA . GLY A 1 76 ? 0.067 -32.875 -11.992 1 87.31 76 GLY A CA 1
ATOM 604 C C . GLY A 1 76 ? 1.412 -32.531 -12.609 1 87.31 76 GLY A C 1
ATOM 605 O O . GLY A 1 76 ? 2.145 -33.438 -13.039 1 87.31 76 GLY A O 1
ATOM 606 N N . ASP A 1 77 ? 1.703 -31.266 -12.688 1 92 77 ASP A N 1
ATOM 607 C CA . ASP A 1 77 ? 2.977 -30.844 -13.258 1 92 77 ASP A CA 1
ATOM 608 C C . ASP A 1 77 ? 3.838 -30.141 -12.219 1 92 77 ASP A C 1
ATOM 610 O O . ASP A 1 77 ? 3.314 -29.453 -11.336 1 92 77 ASP A O 1
ATOM 614 N N . TRP A 1 78 ? 5.129 -30.297 -12.367 1 95.88 78 TRP A N 1
ATOM 615 C CA . TRP A 1 78 ? 6.059 -29.625 -11.469 1 95.88 78 TRP A CA 1
ATOM 616 C C . TRP A 1 78 ? 6.262 -28.172 -11.883 1 95.88 78 TRP A C 1
ATOM 618 O O . TRP A 1 78 ? 6.367 -27.875 -13.07 1 95.88 78 TRP A O 1
ATOM 628 N N . LYS A 1 79 ? 6.277 -27.359 -10.891 1 96.19 79 LYS A N 1
ATOM 629 C CA . LYS A 1 79 ? 6.645 -25.953 -11.047 1 96.19 79 LYS A CA 1
ATOM 630 C C . LYS A 1 79 ? 7.656 -25.531 -9.992 1 96.19 79 LYS A C 1
ATOM 632 O O . LYS A 1 79 ? 7.605 -26 -8.852 1 96.19 79 LYS A O 1
ATOM 637 N N . GLY A 1 80 ? 8.57 -24.656 -10.438 1 97.62 80 GLY A N 1
ATOM 638 C CA . GLY A 1 80 ? 9.57 -24.234 -9.469 1 97.62 80 GLY A CA 1
ATOM 639 C C . GLY A 1 80 ? 10.305 -22.969 -9.883 1 97.62 80 GLY A C 1
ATOM 640 O O . GLY A 1 80 ? 10.359 -22.641 -11.07 1 97.62 80 GLY A O 1
ATOM 641 N N . THR A 1 81 ? 10.773 -22.25 -8.891 1 97.44 81 THR A N 1
ATOM 642 C CA . THR A 1 81 ? 11.602 -21.062 -9.078 1 97.44 81 THR A CA 1
ATOM 643 C C . THR A 1 81 ? 13.062 -21.359 -8.727 1 97.44 81 THR A C 1
ATOM 645 O O . THR A 1 81 ? 13.359 -21.812 -7.621 1 97.44 81 THR A O 1
ATOM 648 N N . ALA A 1 82 ? 13.93 -21.094 -9.641 1 95.88 82 ALA A N 1
ATOM 649 C CA . ALA A 1 82 ? 15.352 -21.344 -9.406 1 95.88 82 ALA A CA 1
ATOM 650 C C . ALA A 1 82 ? 15.922 -20.312 -8.438 1 95.88 82 ALA A C 1
ATOM 652 O O . ALA A 1 82 ? 15.578 -19.125 -8.5 1 95.88 82 ALA A O 1
ATOM 653 N N . ARG A 1 83 ? 16.875 -20.719 -7.637 1 94.75 83 ARG A N 1
ATOM 654 C CA . ARG A 1 83 ? 17.547 -19.828 -6.691 1 94.75 83 ARG A CA 1
ATOM 655 C C . ARG A 1 83 ? 18.25 -18.688 -7.422 1 94.75 83 ARG A C 1
ATOM 657 O O . ARG A 1 83 ? 18.172 -17.531 -6.996 1 94.75 83 ARG A O 1
ATOM 664 N N . GLN A 1 84 ? 18.844 -19.062 -8.484 1 91.81 84 GLN A N 1
ATOM 665 C CA . GLN A 1 84 ? 19.672 -18.125 -9.234 1 91.81 84 GLN A CA 1
ATOM 666 C C . GLN A 1 84 ? 18.812 -17.031 -9.875 1 91.81 84 GLN A C 1
ATOM 668 O O . GLN A 1 84 ? 19.328 -15.977 -10.25 1 91.81 84 GLN A O 1
ATOM 673 N N . SER A 1 85 ? 17.578 -17.312 -10.016 1 92.12 85 SER A N 1
ATOM 674 C CA . SER A 1 85 ? 16.719 -16.312 -10.648 1 92.12 85 SER A CA 1
ATOM 675 C C . SER A 1 85 ? 16.219 -15.289 -9.641 1 92.12 85 SER A C 1
ATOM 677 O O . SER A 1 85 ? 15.656 -14.258 -10.023 1 92.12 85 SER A O 1
ATOM 679 N N . VAL A 1 86 ? 16.422 -15.438 -8.391 1 94.94 86 VAL A N 1
ATOM 680 C CA . VAL A 1 86 ? 15.844 -14.586 -7.363 1 94.94 86 VAL A CA 1
ATOM 681 C C . VAL A 1 86 ? 16.953 -13.906 -6.566 1 94.94 86 VAL A C 1
ATOM 683 O O . VAL A 1 86 ? 17.109 -12.688 -6.613 1 94.94 86 VAL A O 1
ATOM 686 N N . GLU A 1 87 ? 17.844 -14.641 -6.039 1 93.62 87 GLU A N 1
ATOM 687 C CA . GLU A 1 87 ? 18.75 -14.188 -4.988 1 93.62 87 GLU A CA 1
ATOM 688 C C . GLU A 1 87 ? 19.703 -13.109 -5.504 1 93.62 87 GLU A C 1
ATOM 690 O O . GLU A 1 87 ? 19.844 -12.055 -4.887 1 93.62 87 GLU A O 1
ATOM 695 N N . PRO A 1 88 ? 20.328 -13.344 -6.652 1 93.38 88 PRO A N 1
ATOM 696 C CA . PRO A 1 88 ? 21.25 -12.32 -7.137 1 93.38 88 PRO A CA 1
ATOM 697 C C . PRO A 1 88 ? 20.562 -10.992 -7.43 1 93.38 88 PRO A C 1
ATOM 699 O O . PRO A 1 88 ? 21.141 -9.922 -7.203 1 93.38 88 PRO A O 1
ATOM 702 N N . GLN A 1 89 ? 19.344 -11.07 -7.918 1 93.5 89 GLN A N 1
ATOM 703 C CA . GLN A 1 89 ? 18.609 -9.852 -8.227 1 93.5 89 GLN A CA 1
ATOM 704 C C . GLN A 1 89 ? 18.25 -9.086 -6.957 1 93.5 89 GLN A C 1
ATOM 706 O O . GLN A 1 89 ? 18.453 -7.871 -6.883 1 93.5 89 GLN A O 1
ATOM 711 N N . LEU A 1 90 ? 17.781 -9.766 -5.988 1 94.5 90 LEU A N 1
ATOM 712 C CA . LEU A 1 90 ? 17.453 -9.133 -4.715 1 94.5 90 LEU A CA 1
ATOM 713 C C . LEU A 1 90 ? 18.688 -8.492 -4.09 1 94.5 90 LEU A C 1
ATOM 715 O O . LEU A 1 90 ? 18.625 -7.371 -3.59 1 94.5 90 LEU A O 1
ATOM 719 N N . ALA A 1 91 ? 19.766 -9.234 -4.18 1 93.88 91 ALA A N 1
ATOM 720 C CA . ALA A 1 91 ? 21.016 -8.75 -3.6 1 93.88 91 ALA A CA 1
ATOM 721 C C . ALA A 1 91 ? 21.484 -7.477 -4.301 1 93.88 91 ALA A C 1
ATOM 723 O O . ALA A 1 91 ? 22.109 -6.613 -3.684 1 93.88 91 ALA A O 1
ATOM 724 N N . ALA A 1 92 ? 21.156 -7.367 -5.551 1 92.69 92 ALA A N 1
ATOM 725 C CA . ALA A 1 92 ? 21.547 -6.203 -6.348 1 92.69 92 ALA A CA 1
ATOM 726 C C . ALA A 1 92 ? 20.578 -5.043 -6.133 1 92.69 92 ALA A C 1
ATOM 728 O O . ALA A 1 92 ? 20.719 -3.988 -6.754 1 92.69 92 ALA A O 1
ATOM 729 N N . GLY A 1 93 ? 19.547 -5.285 -5.316 1 91.31 93 GLY A N 1
ATOM 730 C CA . GLY A 1 93 ? 18.625 -4.219 -4.969 1 91.31 93 GLY A CA 1
ATOM 731 C C . GLY A 1 93 ? 17.406 -4.16 -5.879 1 91.31 93 GLY A C 1
ATOM 732 O O . GLY A 1 93 ? 16.609 -3.223 -5.805 1 91.31 93 GLY A O 1
ATOM 733 N N . HIS A 1 94 ? 17.266 -5.188 -6.699 1 93.75 94 HIS A N 1
ATOM 734 C CA . HIS A 1 94 ? 16.141 -5.215 -7.625 1 93.75 94 HIS A CA 1
ATOM 735 C C . HIS A 1 94 ? 14.945 -5.953 -7.02 1 93.75 94 HIS A C 1
ATOM 737 O O . HIS A 1 94 ? 15.117 -6.992 -6.375 1 93.75 94 HIS A O 1
ATOM 743 N N . ASP A 1 95 ? 13.758 -5.344 -7.25 1 97 95 ASP A N 1
ATOM 744 C CA . ASP A 1 95 ? 12.547 -6.059 -6.871 1 97 95 ASP A CA 1
ATOM 745 C C . ASP A 1 95 ? 12.297 -7.246 -7.797 1 97 95 ASP A C 1
ATOM 747 O O . ASP A 1 95 ? 12.531 -7.156 -9.008 1 97 95 ASP A O 1
ATOM 751 N N . VAL A 1 96 ? 11.852 -8.32 -7.188 1 97.62 96 VAL A N 1
ATOM 752 C CA . VAL A 1 96 ? 11.555 -9.531 -7.938 1 97.62 96 VAL A CA 1
ATOM 753 C C . VAL A 1 96 ? 10.125 -9.992 -7.645 1 97.62 96 VAL A C 1
ATOM 755 O O . VAL A 1 96 ? 9.664 -9.906 -6.504 1 97.62 96 VAL A O 1
ATOM 758 N N . LEU A 1 97 ? 9.453 -10.438 -8.688 1 98.25 97 LEU A N 1
ATOM 759 C CA . LEU A 1 97 ? 8.102 -10.969 -8.523 1 98.25 97 LEU A CA 1
ATOM 760 C C . LEU A 1 97 ? 8.055 -12.453 -8.898 1 98.25 97 LEU A C 1
ATOM 762 O O . LEU A 1 97 ? 8.547 -12.844 -9.961 1 98.25 97 LEU A O 1
ATOM 766 N N . LEU A 1 98 ? 7.543 -13.234 -7.977 1 97.75 98 LEU A N 1
ATOM 767 C CA . LEU A 1 98 ? 7.258 -14.648 -8.234 1 97.75 98 LEU A CA 1
ATOM 768 C C . LEU A 1 98 ? 5.773 -14.859 -8.508 1 97.75 98 LEU A C 1
ATOM 770 O O . LEU A 1 98 ? 4.922 -14.445 -7.719 1 97.75 98 LEU A O 1
ATOM 774 N N . GLU A 1 99 ? 5.508 -15.398 -9.633 1 96.06 99 GLU A N 1
ATOM 775 C CA . GLU A 1 99 ? 4.168 -15.891 -9.945 1 96.06 99 GLU A CA 1
ATOM 776 C C . GLU A 1 99 ? 4.066 -17.391 -9.734 1 96.06 99 GLU A C 1
ATOM 778 O O . GLU A 1 99 ? 4.418 -18.172 -10.617 1 96.06 99 GLU A O 1
ATOM 783 N N . ILE A 1 100 ? 3.555 -17.781 -8.508 1 96.06 100 ILE A N 1
ATOM 784 C CA . ILE A 1 100 ? 3.67 -19.188 -8.117 1 96.06 100 ILE A CA 1
ATOM 785 C C . ILE A 1 100 ? 2.396 -19.625 -7.402 1 96.06 100 ILE A C 1
ATOM 787 O O . ILE A 1 100 ? 1.527 -18.812 -7.102 1 96.06 100 ILE A O 1
ATOM 791 N N . ASP A 1 101 ? 2.307 -20.922 -7.203 1 94.44 101 ASP A N 1
ATOM 792 C CA . ASP A 1 101 ? 1.172 -21.484 -6.48 1 94.44 101 ASP A CA 1
ATOM 793 C C . ASP A 1 101 ? 1.335 -21.312 -4.973 1 94.44 101 ASP A C 1
ATOM 795 O O . ASP A 1 101 ? 2.389 -20.875 -4.504 1 94.44 101 ASP A O 1
ATOM 799 N N . TRP A 1 102 ? 0.171 -21.625 -4.25 1 96.56 102 TRP A N 1
ATOM 800 C CA . TRP A 1 102 ? 0.148 -21.391 -2.812 1 96.56 102 TRP A CA 1
ATOM 801 C C . TRP A 1 102 ? 1.191 -22.25 -2.104 1 96.56 102 TRP A C 1
ATOM 803 O O . TRP A 1 102 ? 1.749 -21.844 -1.081 1 96.56 102 TRP A O 1
ATOM 813 N N . GLN A 1 103 ? 1.501 -23.438 -2.6 1 96.56 103 GLN A N 1
ATOM 814 C CA . GLN A 1 103 ? 2.516 -24.281 -1.985 1 96.56 103 GLN A CA 1
ATOM 815 C C . GLN A 1 103 ? 3.895 -23.625 -2.059 1 96.56 103 GLN A C 1
ATOM 817 O O . GLN A 1 103 ? 4.613 -23.562 -1.058 1 96.56 103 GLN A O 1
ATOM 822 N N . GLY A 1 104 ? 4.23 -23.219 -3.271 1 97.06 104 GLY A N 1
ATOM 823 C CA . GLY A 1 104 ? 5.477 -22.484 -3.428 1 97.06 104 GLY A CA 1
ATOM 824 C C . GLY A 1 104 ? 5.535 -21.219 -2.586 1 97.06 104 GLY A C 1
ATOM 825 O O . GLY A 1 104 ? 6.566 -20.922 -1.978 1 97.06 104 GLY A O 1
ATOM 826 N N . ALA A 1 105 ? 4.445 -20.531 -2.564 1 97.62 105 ALA A N 1
ATOM 827 C CA . ALA A 1 105 ? 4.367 -19.297 -1.784 1 97.62 105 ALA A CA 1
ATOM 828 C C . ALA A 1 105 ? 4.645 -19.578 -0.308 1 97.62 105 ALA A C 1
ATOM 830 O O . ALA A 1 105 ? 5.34 -18.797 0.349 1 97.62 105 ALA A O 1
ATOM 831 N N . ARG A 1 106 ? 4.121 -20.609 0.178 1 97.62 106 ARG A N 1
ATOM 832 C CA . ARG A 1 106 ? 4.332 -20.984 1.575 1 97.62 106 ARG A CA 1
ATOM 833 C C . ARG A 1 106 ? 5.812 -21.219 1.859 1 97.62 106 ARG A C 1
ATOM 835 O O . ARG A 1 106 ? 6.34 -20.766 2.873 1 97.62 106 ARG A O 1
ATOM 842 N N . GLN A 1 107 ? 6.496 -21.938 0.965 1 97.62 107 GLN A N 1
ATOM 843 C CA . GLN A 1 107 ? 7.93 -22.172 1.089 1 97.62 107 GLN A CA 1
ATOM 844 C C . GLN A 1 107 ? 8.703 -20.859 1.099 1 97.62 107 GLN A C 1
ATOM 846 O O . GLN A 1 107 ? 9.578 -20.656 1.938 1 97.62 107 GLN A O 1
ATOM 851 N N . VAL A 1 108 ? 8.344 -19.969 0.232 1 97 108 VAL A N 1
ATOM 852 C CA . VAL A 1 108 ? 9.047 -18.688 0.069 1 97 108 VAL A CA 1
ATOM 853 C C . VAL A 1 108 ? 8.844 -17.828 1.31 1 97 108 VAL A C 1
ATOM 855 O O . VAL A 1 108 ? 9.797 -17.25 1.835 1 97 108 VAL A O 1
ATOM 858 N N . ARG A 1 109 ? 7.613 -17.734 1.749 1 96.75 109 ARG A N 1
ATOM 859 C CA . ARG A 1 109 ? 7.309 -16.906 2.91 1 96.75 109 ARG A CA 1
ATOM 860 C C . ARG A 1 109 ? 8.039 -17.406 4.148 1 96.75 109 ARG A C 1
ATOM 862 O O . ARG A 1 109 ? 8.398 -16.625 5.031 1 96.75 109 ARG A O 1
ATOM 869 N N . SER A 1 110 ? 8.266 -18.719 4.207 1 96.06 110 SER A N 1
ATOM 870 C CA . SER A 1 110 ? 9.023 -19.297 5.312 1 96.06 110 SER A CA 1
ATOM 871 C C . SER A 1 110 ? 10.5 -18.906 5.227 1 96.06 110 SER A C 1
ATOM 873 O O . SER A 1 110 ? 11.141 -18.641 6.25 1 96.06 110 SER A O 1
ATOM 875 N N . LYS A 1 111 ? 11.055 -18.781 4.043 1 94.56 111 LYS A N 1
ATOM 876 C CA . LYS A 1 111 ? 12.461 -18.469 3.811 1 94.56 111 LYS A CA 1
ATOM 877 C C . LYS A 1 111 ? 12.719 -16.969 3.879 1 94.56 111 LYS A C 1
ATOM 879 O O . LYS A 1 111 ? 13.789 -16.547 4.312 1 94.56 111 LYS A O 1
ATOM 884 N N . ILE A 1 112 ? 11.773 -16.219 3.406 1 95.38 112 ILE A N 1
ATOM 885 C CA . ILE A 1 112 ? 11.867 -14.766 3.348 1 95.38 112 ILE A CA 1
ATOM 886 C C . ILE A 1 112 ? 10.625 -14.141 3.975 1 95.38 112 ILE A C 1
ATOM 888 O O . ILE A 1 112 ? 9.703 -13.734 3.266 1 95.38 112 ILE A O 1
ATOM 892 N N . PRO A 1 113 ? 10.68 -13.914 5.246 1 94.81 113 PRO A N 1
ATOM 893 C CA . PRO A 1 113 ? 9.484 -13.469 5.965 1 94.81 113 PRO A CA 1
ATOM 894 C C . PRO A 1 113 ? 9.039 -12.07 5.551 1 94.81 113 PRO A C 1
ATOM 896 O O . PRO A 1 113 ? 7.883 -11.695 5.766 1 94.81 113 PRO A O 1
ATOM 899 N N . ASP A 1 114 ? 9.938 -11.305 4.957 1 94.56 114 ASP A N 1
ATOM 900 C CA . ASP A 1 114 ? 9.57 -9.938 4.609 1 94.56 114 ASP A CA 1
ATOM 901 C C . ASP A 1 114 ? 9.062 -9.852 3.168 1 94.56 114 ASP A C 1
ATOM 903 O O . ASP A 1 114 ? 8.828 -8.758 2.65 1 94.56 114 ASP A O 1
ATOM 907 N N . ALA A 1 115 ? 8.922 -11.047 2.512 1 97.62 115 ALA A N 1
ATOM 908 C CA . ALA A 1 115 ? 8.305 -11.039 1.187 1 97.62 115 ALA A CA 1
ATOM 909 C C . ALA A 1 115 ? 6.863 -10.539 1.253 1 97.62 115 ALA A C 1
ATOM 911 O O . ALA A 1 115 ? 6.16 -10.781 2.238 1 97.62 115 ALA A O 1
ATOM 912 N N . ILE A 1 116 ? 6.461 -9.812 0.267 1 98.56 116 ILE A N 1
ATOM 913 C CA . ILE A 1 116 ? 5.094 -9.312 0.178 1 98.56 116 ILE A CA 1
ATOM 914 C C . ILE A 1 116 ? 4.266 -10.227 -0.714 1 98.56 116 ILE A C 1
ATOM 916 O O . ILE A 1 116 ? 4.594 -10.438 -1.884 1 98.56 116 ILE A O 1
ATOM 920 N N . SER A 1 117 ? 3.18 -10.781 -0.139 1 98.75 117 SER A N 1
ATOM 921 C CA . SER A 1 117 ? 2.416 -11.805 -0.846 1 98.75 117 SER A CA 1
ATOM 922 C C . SER A 1 117 ? 1.006 -11.32 -1.167 1 98.75 117 SER A C 1
ATOM 924 O O . SER A 1 117 ? 0.346 -10.711 -0.323 1 98.75 117 SER A O 1
ATOM 926 N N . ILE A 1 118 ? 0.575 -11.578 -2.41 1 98.81 118 ILE A N 1
ATOM 927 C CA . ILE A 1 118 ? -0.722 -11.164 -2.932 1 98.81 118 ILE A CA 1
ATOM 928 C C . ILE A 1 118 ? -1.48 -12.375 -3.463 1 98.81 118 ILE A C 1
ATOM 930 O O . ILE A 1 118 ? -0.933 -13.172 -4.23 1 98.81 118 ILE A O 1
ATOM 934 N N . PHE A 1 119 ? -2.705 -12.586 -3.01 1 98.81 119 PHE A N 1
ATOM 935 C CA . PHE A 1 119 ? -3.574 -13.625 -3.561 1 98.81 119 PHE A CA 1
ATOM 936 C C . PHE A 1 119 ? -4.699 -13 -4.383 1 98.81 119 PHE A C 1
ATOM 938 O O . PHE A 1 119 ? -5.348 -12.055 -3.939 1 98.81 119 PHE A O 1
ATOM 945 N N . ILE A 1 120 ? -4.922 -13.5 -5.609 1 98.44 120 ILE A N 1
ATOM 946 C CA . ILE A 1 120 ? -5.992 -13.008 -6.469 1 98.44 120 ILE A CA 1
ATOM 947 C C . ILE A 1 120 ? -7.16 -13.992 -6.465 1 98.44 120 ILE A C 1
ATOM 949 O O . ILE A 1 120 ? -6.965 -15.188 -6.68 1 98.44 120 ILE A O 1
ATOM 953 N N . LEU A 1 121 ? -8.336 -13.523 -6.195 1 97.81 121 LEU A N 1
ATOM 954 C CA . LEU A 1 121 ? -9.57 -14.305 -6.219 1 97.81 121 LEU A CA 1
ATOM 955 C C . LEU A 1 121 ? -10.453 -13.891 -7.395 1 97.81 121 LEU A C 1
ATOM 957 O O . LEU A 1 121 ? -10.406 -12.742 -7.832 1 97.81 121 LEU A O 1
ATOM 961 N N . PRO A 1 122 ? -11.219 -14.883 -7.926 1 96.62 122 PRO A N 1
ATOM 962 C CA . PRO A 1 122 ? -12.211 -14.523 -8.945 1 96.62 122 PRO A CA 1
ATOM 963 C C . PRO A 1 122 ? -13.43 -13.82 -8.367 1 96.62 122 PRO A C 1
ATOM 965 O O . PRO A 1 122 ? -13.664 -13.883 -7.152 1 96.62 122 PRO A O 1
ATOM 968 N N . PRO A 1 123 ? -14.164 -13.141 -9.211 1 95.94 123 PRO A N 1
ATOM 969 C CA . PRO A 1 123 ? -15.344 -12.438 -8.695 1 95.94 123 PRO A CA 1
ATOM 970 C C . PRO A 1 123 ? -16.5 -13.383 -8.406 1 95.94 123 PRO A C 1
ATOM 972 O O . PRO A 1 123 ? -17.469 -12.992 -7.742 1 95.94 123 PRO A O 1
ATOM 975 N N . SER A 1 124 ? -16.453 -14.562 -8.984 1 93.81 124 SER A N 1
ATOM 976 C CA . SER A 1 124 ? -17.453 -15.602 -8.742 1 93.81 124 SER A CA 1
ATOM 977 C C . SER A 1 124 ? -16.969 -16.953 -9.242 1 93.81 124 SER A C 1
ATOM 979 O O . SER A 1 124 ? -16.016 -17.031 -10.031 1 93.81 124 SER A O 1
ATOM 981 N N . ARG A 1 125 ? -17.672 -17.969 -8.781 1 90.5 125 ARG A N 1
ATOM 982 C CA . ARG A 1 125 ? -17.359 -19.297 -9.289 1 90.5 125 ARG A CA 1
ATOM 983 C C . ARG A 1 125 ? -17.703 -19.406 -10.773 1 90.5 125 ARG A C 1
ATOM 985 O O . ARG A 1 125 ? -16.953 -20.031 -11.539 1 90.5 125 ARG A O 1
ATOM 992 N N . ALA A 1 126 ? -18.781 -18.891 -11.055 1 91.81 126 ALA A N 1
ATOM 993 C CA . ALA A 1 126 ? -19.234 -18.906 -12.453 1 91.81 126 ALA A CA 1
ATOM 994 C C . ALA A 1 126 ? -18.219 -18.219 -13.359 1 91.81 126 ALA A C 1
ATOM 996 O O . ALA A 1 126 ? -17.906 -18.719 -14.445 1 91.81 126 ALA A O 1
ATOM 997 N N . ALA A 1 127 ? -17.75 -17.109 -12.906 1 92.12 127 ALA A N 1
ATOM 998 C CA . ALA A 1 127 ? -16.734 -16.391 -13.68 1 92.12 127 ALA A CA 1
ATOM 999 C C . ALA A 1 127 ? -15.477 -17.219 -13.852 1 92.12 127 ALA A C 1
ATOM 1001 O O . ALA A 1 127 ? -14.883 -17.25 -14.93 1 92.12 127 ALA A O 1
ATOM 1002 N N . LEU A 1 128 ? -15.086 -17.859 -12.805 1 91.25 128 LEU A N 1
ATOM 1003 C CA . LEU A 1 128 ? -13.922 -18.734 -12.844 1 91.25 128 LEU A CA 1
ATOM 1004 C C . LEU A 1 128 ? -14.102 -19.844 -13.867 1 91.25 128 LEU A C 1
ATOM 1006 O O . LEU A 1 128 ? -13.211 -20.094 -14.688 1 91.25 128 LEU A O 1
ATOM 1010 N N . GLU A 1 129 ? -15.188 -20.469 -13.844 1 89.81 129 GLU A N 1
ATOM 1011 C CA . GLU A 1 129 ? -15.5 -21.547 -14.781 1 89.81 129 GLU A CA 1
ATOM 1012 C C . GLU A 1 129 ? -15.484 -21.047 -16.219 1 89.81 129 GLU A C 1
ATOM 1014 O O . GLU A 1 129 ? -14.914 -21.688 -17.109 1 89.81 129 GLU A O 1
ATOM 1019 N N . GLU A 1 130 ? -16.109 -19.984 -16.391 1 91.31 130 GLU A N 1
ATOM 1020 C CA . GLU A 1 130 ? -16.156 -19.391 -17.734 1 91.31 130 GLU A CA 1
ATOM 1021 C C . GLU A 1 130 ? -14.75 -19.125 -18.266 1 91.31 130 GLU A C 1
ATOM 1023 O O . GLU A 1 130 ? -14.453 -19.438 -19.422 1 91.31 130 GLU A O 1
ATOM 1028 N N . ARG A 1 131 ? -13.969 -18.578 -17.438 1 86.38 131 ARG A N 1
ATOM 1029 C CA . ARG A 1 131 ? -12.609 -18.266 -17.859 1 86.38 131 ARG A CA 1
ATOM 1030 C C . ARG A 1 131 ? -11.805 -19.516 -18.156 1 86.38 131 ARG A C 1
ATOM 1032 O O . ARG A 1 131 ? -11.031 -19.562 -19.109 1 86.38 131 ARG A O 1
ATOM 1039 N N . LEU A 1 132 ? -12 -20.578 -17.375 1 85.44 132 LEU A N 1
ATOM 1040 C CA . LEU A 1 132 ? -11.328 -21.859 -17.594 1 85.44 132 LEU A CA 1
ATOM 1041 C C . LEU A 1 132 ? -11.758 -22.484 -18.922 1 85.44 132 LEU A C 1
ATOM 1043 O O . LEU A 1 132 ? -10.938 -23.047 -19.656 1 85.44 132 LEU A O 1
ATOM 1047 N N . ARG A 1 133 ? -12.992 -22.25 -19.266 1 86.81 133 ARG A N 1
ATOM 1048 C CA . ARG A 1 133 ? -13.523 -22.812 -20.5 1 86.81 133 ARG A CA 1
ATOM 1049 C C . ARG A 1 133 ? -13.07 -22 -21.703 1 86.81 133 ARG A C 1
ATOM 1051 O O . ARG A 1 133 ? -12.789 -22.562 -22.781 1 86.81 133 ARG A O 1
ATOM 1058 N N . LYS A 1 134 ? -13.008 -20.766 -21.562 1 83.69 134 LYS A N 1
ATOM 1059 C CA . LYS A 1 134 ? -12.625 -19.875 -22.656 1 83.69 134 LYS A CA 1
ATOM 1060 C C . LYS A 1 134 ? -11.172 -20.094 -23.062 1 83.69 134 LYS A C 1
ATOM 1062 O O . LYS A 1 134 ? -10.797 -19.828 -24.203 1 83.69 134 LYS A O 1
ATOM 1067 N N . ARG A 1 135 ? -10.422 -20.625 -22.281 1 74.62 135 ARG A N 1
ATOM 1068 C CA . ARG A 1 135 ? -9.023 -20.875 -22.609 1 74.62 135 ARG A CA 1
ATOM 1069 C C . ARG A 1 135 ? -8.898 -21.969 -23.672 1 74.62 135 ARG A C 1
ATOM 1071 O O . ARG A 1 135 ? -7.906 -22.031 -24.391 1 74.62 135 ARG A O 1
ATOM 1078 N N . GLY A 1 136 ? -10.031 -22.688 -23.875 1 67.44 136 GLY A N 1
ATOM 1079 C CA . GLY A 1 136 ? -10.219 -23.594 -25 1 67.44 136 GLY A CA 1
ATOM 1080 C C . GLY A 1 136 ? -9.164 -24.688 -25.062 1 67.44 136 GLY A C 1
ATOM 1081 O O . GLY A 1 136 ? -8.914 -25.266 -26.125 1 67.44 136 GLY A O 1
ATOM 1082 N N . GLN A 1 137 ? -8.383 -24.922 -24.094 1 67.81 137 GLN A N 1
ATOM 1083 C CA . GLN A 1 137 ? -7.289 -25.875 -24.25 1 67.81 137 GLN A CA 1
ATOM 1084 C C . GLN A 1 137 ? -7.535 -27.125 -23.422 1 67.81 137 GLN A C 1
ATOM 1086 O O . GLN A 1 137 ? -6.906 -28.156 -23.656 1 67.81 137 GLN A O 1
ATOM 1091 N N . ASP A 1 138 ? -8.578 -27.156 -22.516 1 75 138 ASP A N 1
ATOM 1092 C CA . ASP A 1 138 ? -8.758 -28.266 -21.594 1 75 138 ASP A CA 1
ATOM 1093 C C . ASP A 1 138 ? -10.039 -29.031 -21.906 1 75 138 ASP A C 1
ATOM 1095 O O . ASP A 1 138 ? -11.023 -28.453 -22.359 1 75 138 ASP A O 1
ATOM 1099 N N . SER A 1 139 ? -9.875 -30.312 -21.766 1 82.12 139 SER A N 1
ATOM 1100 C CA . SER A 1 139 ? -11.078 -31.141 -21.844 1 82.12 139 SER A CA 1
ATOM 1101 C C . SER A 1 139 ? -12.039 -30.844 -20.703 1 82.12 139 SER A C 1
ATOM 1103 O O . SER A 1 139 ? -11.648 -30.203 -19.719 1 82.12 139 SER A O 1
ATOM 1105 N N . GLU A 1 140 ? -13.258 -31.234 -20.906 1 86.25 140 GLU A N 1
ATOM 1106 C CA . GLU A 1 140 ? -14.258 -31.047 -19.859 1 86.25 140 GLU A CA 1
ATOM 1107 C C . GLU A 1 140 ? -13.836 -31.719 -18.562 1 86.25 140 GLU A C 1
ATOM 1109 O O . GLU A 1 140 ? -14.055 -31.172 -17.469 1 86.25 140 GLU A O 1
ATOM 1114 N N . GLU A 1 141 ? -13.258 -32.844 -18.734 1 86.12 141 GLU A N 1
ATOM 1115 C CA . GLU A 1 141 ? -12.781 -33.562 -17.547 1 86.12 141 GLU A CA 1
ATOM 1116 C C . GLU A 1 141 ? -11.695 -32.781 -16.828 1 86.12 141 GLU A C 1
ATOM 1118 O O . GLU A 1 141 ? -11.711 -32.688 -15.602 1 86.12 141 GLU A O 1
ATOM 1123 N N . VAL A 1 142 ? -10.812 -32.281 -17.609 1 78.19 142 VAL A N 1
ATOM 1124 C CA . VAL A 1 142 ? -9.711 -31.5 -17.047 1 78.19 142 VAL A CA 1
ATOM 1125 C C . VAL A 1 142 ? -10.266 -30.234 -16.406 1 78.19 142 VAL A C 1
ATOM 1127 O O . VAL A 1 142 ? -9.812 -29.828 -15.328 1 78.19 142 VAL A O 1
ATOM 1130 N N . ILE A 1 143 ? -11.273 -29.641 -16.969 1 83.12 143 ILE A N 1
ATOM 1131 C CA . ILE A 1 143 ? -11.883 -28.422 -16.453 1 83.12 143 ILE A CA 1
ATOM 1132 C C . ILE A 1 143 ? -12.523 -28.703 -15.086 1 83.12 143 ILE A C 1
ATOM 1134 O O . ILE A 1 143 ? -12.352 -27.922 -14.141 1 83.12 143 ILE A O 1
ATOM 1138 N N . HIS A 1 144 ? -13.18 -29.812 -15.008 1 84.69 144 HIS A N 1
ATOM 1139 C CA . HIS A 1 144 ? -13.828 -30.188 -13.75 1 84.69 144 HIS A CA 1
ATOM 1140 C C . HIS A 1 144 ? -12.797 -30.391 -12.648 1 84.69 144 HIS A C 1
ATOM 1142 O O . HIS A 1 144 ? -13.016 -29.984 -11.5 1 84.69 144 HIS A O 1
ATOM 1148 N N . LEU A 1 145 ? -11.781 -31.016 -13.023 1 82.44 145 LEU A N 1
ATOM 1149 C CA . LEU A 1 145 ? -10.719 -31.25 -12.055 1 82.44 145 LEU A CA 1
ATOM 1150 C C . LEU A 1 145 ? -10.102 -29.938 -11.602 1 82.44 145 LEU A C 1
ATOM 1152 O O . LEU A 1 145 ? -9.828 -29.75 -10.406 1 82.44 145 LEU A O 1
ATOM 1156 N N . ARG A 1 146 ? -9.945 -29.062 -12.5 1 81.62 146 ARG A N 1
ATOM 1157 C CA . ARG A 1 146 ? -9.344 -27.781 -12.172 1 81.62 146 ARG A CA 1
ATOM 1158 C C . ARG A 1 146 ? -10.281 -26.938 -11.312 1 81.62 146 ARG A C 1
ATOM 1160 O O . ARG A 1 146 ? -9.836 -26.203 -10.43 1 81.62 146 ARG A O 1
ATOM 1167 N N . LEU A 1 147 ? -11.516 -27.094 -11.57 1 85.06 147 LEU A N 1
ATOM 1168 C CA . LEU A 1 147 ? -12.5 -26.359 -10.773 1 85.06 147 LEU A CA 1
ATOM 1169 C C . LEU A 1 147 ? -12.523 -26.891 -9.344 1 85.06 147 LEU A C 1
ATOM 1171 O O . LEU A 1 147 ? -12.617 -26.109 -8.391 1 85.06 147 LEU A O 1
ATOM 1175 N N . ALA A 1 148 ? -12.453 -28.156 -9.242 1 84.62 148 ALA A N 1
ATOM 1176 C CA . ALA A 1 148 ? -12.406 -28.75 -7.914 1 84.62 148 ALA A CA 1
ATOM 1177 C C . ALA A 1 148 ? -11.141 -28.344 -7.172 1 84.62 148 ALA A C 1
ATOM 1179 O O . ALA A 1 148 ? -11.188 -28 -5.984 1 84.62 148 ALA A O 1
ATOM 1180 N N . ALA A 1 149 ? -10.062 -28.344 -7.844 1 86.56 149 ALA A N 1
ATOM 1181 C CA . ALA A 1 149 ? -8.781 -27.938 -7.266 1 86.56 149 ALA A CA 1
ATOM 1182 C C . ALA A 1 149 ? -8.797 -26.453 -6.891 1 86.56 149 ALA A C 1
ATOM 1184 O O . ALA A 1 149 ? -8.203 -26.062 -5.887 1 86.56 149 ALA A O 1
ATOM 1185 N N . ALA A 1 150 ? -9.516 -25.703 -7.715 1 88.56 150 ALA A N 1
ATOM 1186 C CA . ALA A 1 150 ? -9.578 -24.266 -7.512 1 88.56 150 ALA A CA 1
ATOM 1187 C C . ALA A 1 150 ? -10.156 -23.922 -6.145 1 88.56 150 ALA A C 1
ATOM 1189 O O . ALA A 1 150 ? -9.695 -23 -5.48 1 88.56 150 ALA A O 1
ATOM 1190 N N . HIS A 1 151 ? -11.047 -24.672 -5.773 1 87.38 151 HIS A N 1
ATOM 1191 C CA . HIS A 1 151 ? -11.656 -24.469 -4.465 1 87.38 151 HIS A CA 1
ATOM 1192 C C . HIS A 1 151 ? -10.625 -24.594 -3.35 1 87.38 151 HIS A C 1
ATOM 1194 O O . HIS A 1 151 ? -10.523 -23.719 -2.488 1 87.38 151 HIS A O 1
ATOM 1200 N N . GLU A 1 152 ? -9.93 -25.641 -3.418 1 88.5 152 GLU A N 1
ATOM 1201 C CA . GLU A 1 152 ? -8.906 -25.875 -2.404 1 88.5 152 GLU A CA 1
ATOM 1202 C C . GLU A 1 152 ? -7.812 -24.812 -2.459 1 88.5 152 GLU A C 1
ATOM 1204 O O . GLU A 1 152 ? -7.328 -24.359 -1.42 1 88.5 152 GLU A O 1
ATOM 1209 N N . GLU A 1 153 ? -7.484 -24.484 -3.59 1 92.75 153 GLU A N 1
ATOM 1210 C CA . GLU A 1 153 ? -6.438 -23.484 -3.785 1 92.75 153 GLU A CA 1
ATOM 1211 C C . GLU A 1 153 ? -6.855 -22.125 -3.207 1 92.75 153 GLU A C 1
ATOM 1213 O O . GLU A 1 153 ? -6.059 -21.469 -2.539 1 92.75 153 GLU A O 1
ATOM 1218 N N . MET A 1 154 ? -8.094 -21.75 -3.404 1 95.25 154 MET A N 1
ATOM 1219 C CA . MET A 1 154 ? -8.57 -20.438 -2.998 1 95.25 154 MET A CA 1
ATOM 1220 C C . MET A 1 154 ? -8.641 -20.328 -1.478 1 95.25 154 MET A C 1
ATOM 1222 O O . MET A 1 154 ? -8.555 -19.234 -0.925 1 95.25 154 MET A O 1
ATOM 1226 N N . ALA A 1 155 ? -8.719 -21.484 -0.824 1 94.12 155 ALA A N 1
ATOM 1227 C CA . ALA A 1 155 ? -8.781 -21.484 0.636 1 94.12 155 ALA A CA 1
ATOM 1228 C C . ALA A 1 155 ? -7.484 -20.953 1.241 1 94.12 155 ALA A C 1
ATOM 1230 O O . ALA A 1 155 ? -7.465 -20.516 2.393 1 94.12 155 ALA A O 1
ATOM 1231 N N . HIS A 1 156 ? -6.398 -20.922 0.493 1 96.12 156 HIS A N 1
ATOM 1232 C CA . HIS A 1 156 ? -5.098 -20.516 0.999 1 96.12 156 HIS A CA 1
ATOM 1233 C C . HIS A 1 156 ? -4.906 -19.016 0.872 1 96.12 156 HIS A C 1
ATOM 1235 O O . HIS A 1 156 ? -3.865 -18.469 1.257 1 96.12 156 HIS A O 1
ATOM 1241 N N . TYR A 1 157 ? -5.938 -18.234 0.377 1 97.25 157 TYR A N 1
ATOM 1242 C CA . TYR A 1 157 ? -5.832 -16.781 0.265 1 97.25 157 TYR A CA 1
ATOM 1243 C C . TYR A 1 157 ? -5.516 -16.156 1.616 1 97.25 157 TYR A C 1
ATOM 1245 O O . TYR A 1 157 ? -4.867 -15.109 1.685 1 97.25 157 TYR A O 1
ATOM 1253 N N . ASP A 1 158 ? -5.891 -16.844 2.684 1 96.38 158 ASP A N 1
ATOM 1254 C CA . ASP A 1 158 ? -5.809 -16.281 4.027 1 96.38 158 ASP A CA 1
ATOM 1255 C C . ASP A 1 158 ? -4.387 -16.375 4.574 1 96.38 158 ASP A C 1
ATOM 1257 O O . ASP A 1 158 ? -4.109 -15.922 5.688 1 96.38 158 ASP A O 1
ATOM 1261 N N . GLU A 1 159 ? -3.455 -16.922 3.785 1 97.19 159 GLU A N 1
ATOM 1262 C CA . GLU A 1 159 ? -2.041 -16.984 4.145 1 97.19 159 GLU A CA 1
ATOM 1263 C C . GLU A 1 159 ? -1.279 -15.781 3.602 1 97.19 159 GLU A C 1
ATOM 1265 O O . GLU A 1 159 ? -0.112 -15.57 3.938 1 97.19 159 GLU A O 1
ATOM 1270 N N . PHE A 1 160 ? -1.917 -14.961 2.861 1 98.5 160 PHE A N 1
ATOM 1271 C CA . PHE A 1 160 ? -1.235 -13.914 2.107 1 98.5 160 PHE A CA 1
ATOM 1272 C C . PHE A 1 160 ? -1.46 -12.555 2.748 1 98.5 160 PHE A C 1
ATOM 1274 O O . PHE A 1 160 ? -2.418 -12.367 3.502 1 98.5 160 PHE A O 1
ATOM 1281 N N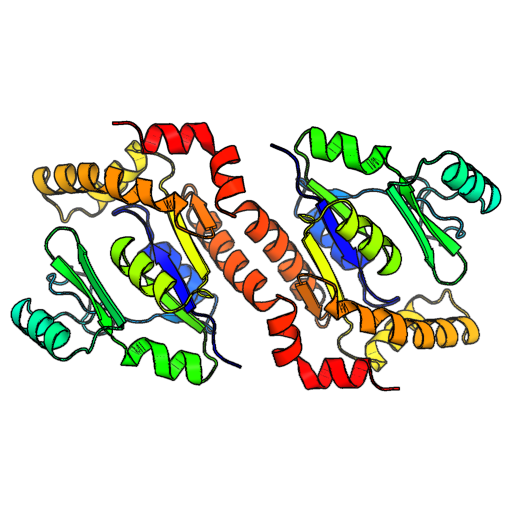 . ASP A 1 161 ? -0.59 -11.586 2.447 1 98.44 161 ASP A N 1
ATOM 1282 C CA . ASP A 1 161 ? -0.667 -10.25 3.023 1 98.44 161 ASP A CA 1
ATOM 1283 C C . ASP A 1 161 ? -1.837 -9.461 2.436 1 98.44 161 ASP A C 1
ATOM 1285 O O . ASP A 1 161 ? -2.504 -8.711 3.145 1 98.44 161 ASP A O 1
ATOM 1289 N N . TYR A 1 162 ? -2.047 -9.656 1.111 1 98.75 162 TYR A N 1
ATOM 1290 C CA . TYR A 1 162 ? -3.057 -8.898 0.374 1 98.75 162 TYR A CA 1
ATOM 1291 C C . TYR A 1 162 ? -3.963 -9.836 -0.419 1 98.75 162 TYR A C 1
ATOM 1293 O O . TYR A 1 162 ? -3.557 -10.938 -0.785 1 98.75 162 TYR A O 1
ATOM 1301 N N . THR A 1 163 ? -5.172 -9.406 -0.688 1 98.62 163 THR A N 1
ATOM 1302 C CA . THR A 1 163 ? -6.125 -10.102 -1.546 1 98.62 163 THR A CA 1
ATOM 1303 C C . THR A 1 163 ? -6.734 -9.141 -2.564 1 98.62 163 THR A C 1
ATOM 1305 O O . THR A 1 163 ? -7.207 -8.062 -2.203 1 98.62 163 THR A O 1
ATOM 1308 N N . ILE A 1 164 ? -6.695 -9.477 -3.807 1 98.62 164 ILE A N 1
ATOM 1309 C CA . ILE A 1 164 ? -7.32 -8.734 -4.895 1 98.62 164 ILE A CA 1
ATOM 1310 C C . ILE A 1 164 ? -8.445 -9.562 -5.512 1 98.62 164 ILE A C 1
ATOM 1312 O O . ILE A 1 164 ? -8.273 -10.75 -5.777 1 98.62 164 ILE A O 1
ATOM 1316 N N . ILE A 1 165 ? -9.602 -9.008 -5.652 1 98.06 165 ILE A N 1
ATOM 1317 C CA . ILE A 1 165 ? -10.695 -9.633 -6.395 1 98.06 165 ILE A CA 1
ATOM 1318 C C . ILE A 1 165 ? -10.656 -9.172 -7.852 1 98.06 165 ILE A C 1
ATOM 1320 O O . ILE A 1 165 ? -10.844 -7.984 -8.141 1 98.06 165 ILE A O 1
ATOM 1324 N N . ASN A 1 166 ? -10.461 -10.109 -8.742 1 97.69 166 ASN A N 1
ATOM 1325 C CA . ASN A 1 166 ? -10.383 -9.75 -10.156 1 97.69 166 ASN A CA 1
ATOM 1326 C C . ASN A 1 166 ? -11.758 -9.695 -10.805 1 97.69 166 ASN A C 1
ATOM 1328 O O . ASN A 1 166 ? -12.078 -10.5 -11.672 1 97.69 166 ASN A O 1
ATOM 1332 N N . GLU A 1 167 ? -12.492 -8.703 -10.461 1 95.75 167 GLU A N 1
ATOM 1333 C CA . GLU A 1 167 ? -13.789 -8.438 -11.07 1 95.75 167 GLU A CA 1
ATOM 1334 C C . GLU A 1 167 ? -13.633 -7.605 -12.344 1 95.75 167 GLU A C 1
ATOM 1336 O O . GLU A 1 167 ? -14.242 -7.922 -13.375 1 95.75 167 GLU A O 1
ATOM 1341 N N . HIS A 1 168 ? -12.883 -6.57 -12.273 1 96.44 168 HIS A N 1
ATOM 1342 C CA . HIS A 1 168 ? -12.516 -5.734 -13.406 1 96.44 168 HIS A CA 1
ATOM 1343 C C . HIS A 1 168 ? -11.008 -5.723 -13.625 1 96.44 168 HIS A C 1
ATOM 1345 O O . HIS A 1 168 ? -10.25 -5.332 -12.727 1 96.44 168 HIS A O 1
ATOM 1351 N N . PHE A 1 169 ? -10.555 -6.051 -14.828 1 96.38 169 PHE A N 1
ATOM 1352 C CA . PHE A 1 169 ? -9.156 -6.297 -15.148 1 96.38 169 PHE A CA 1
ATOM 1353 C C . PHE A 1 169 ? -8.305 -5.066 -14.844 1 96.38 169 PHE A C 1
ATOM 1355 O O . PHE A 1 169 ? -7.328 -5.152 -14.094 1 96.38 169 PHE A O 1
ATOM 1362 N N . GLU A 1 170 ? -8.711 -3.891 -15.258 1 97.88 170 GLU A N 1
ATOM 1363 C CA . GLU A 1 170 ? -7.926 -2.674 -15.086 1 97.88 170 GLU A CA 1
ATOM 1364 C C . GLU A 1 170 ? -7.832 -2.275 -13.617 1 97.88 170 GLU A C 1
ATOM 1366 O O . GLU A 1 170 ? -6.801 -1.765 -13.172 1 97.88 170 GLU A O 1
ATOM 1371 N N . THR A 1 171 ? -8.898 -2.533 -12.914 1 97.94 171 THR A N 1
ATOM 1372 C CA . THR A 1 171 ? -8.898 -2.248 -11.477 1 97.94 171 THR A CA 1
ATOM 1373 C C . THR A 1 171 ? -7.914 -3.148 -10.742 1 97.94 171 THR A C 1
ATOM 1375 O O . THR A 1 171 ? -7.133 -2.676 -9.914 1 97.94 171 THR A O 1
ATOM 1378 N N . ALA A 1 172 ? -7.93 -4.414 -11.086 1 98.38 172 ALA A N 1
ATOM 1379 C CA . ALA A 1 172 ? -7.023 -5.367 -10.453 1 98.38 172 ALA A CA 1
ATOM 1380 C C . ALA A 1 172 ? -5.566 -5 -10.719 1 98.38 172 ALA A C 1
ATOM 1382 O O . ALA A 1 172 ? -4.727 -5.082 -9.82 1 98.38 172 ALA A O 1
ATOM 1383 N N . VAL A 1 173 ? -5.281 -4.562 -11.93 1 98.56 173 VAL A N 1
ATOM 1384 C CA . VAL A 1 173 ? -3.934 -4.141 -12.297 1 98.56 173 VAL A CA 1
ATOM 1385 C C . VAL A 1 173 ? -3.521 -2.928 -11.469 1 98.56 173 VAL A C 1
ATOM 1387 O O . VAL A 1 173 ? -2.42 -2.891 -10.914 1 98.56 173 VAL A O 1
ATOM 1390 N N . SER A 1 174 ? -4.414 -1.98 -11.359 1 98.19 174 SER A N 1
ATOM 1391 C CA . SER A 1 174 ? -4.141 -0.771 -10.586 1 98.19 174 SER A CA 1
ATOM 1392 C C . SER A 1 174 ? -3.941 -1.09 -9.109 1 98.19 174 SER A C 1
ATOM 1394 O O . SER A 1 174 ? -3.104 -0.478 -8.445 1 98.19 174 SER A O 1
ATOM 1396 N N . GLU A 1 175 ? -4.723 -2 -8.633 1 98.62 175 GLU A N 1
ATOM 1397 C CA . GLU A 1 175 ? -4.613 -2.416 -7.242 1 98.62 175 GLU A CA 1
ATOM 1398 C C . GLU A 1 175 ? -3.262 -3.072 -6.965 1 98.62 175 GLU A C 1
ATOM 1400 O O . GLU A 1 175 ? -2.611 -2.768 -5.965 1 98.62 175 GLU A O 1
ATOM 1405 N N . MET A 1 176 ? -2.84 -3.941 -7.828 1 98.69 176 MET A N 1
ATOM 1406 C CA . MET A 1 176 ? -1.528 -4.559 -7.656 1 98.69 176 MET A CA 1
ATOM 1407 C C . MET A 1 176 ? -0.421 -3.514 -7.711 1 98.69 176 MET A C 1
ATOM 1409 O O . MET A 1 176 ? 0.492 -3.525 -6.883 1 98.69 176 MET A O 1
ATOM 1413 N N . SER A 1 177 ? -0.512 -2.609 -8.656 1 98.56 177 SER A N 1
ATOM 1414 C CA . SER A 1 177 ? 0.454 -1.521 -8.766 1 98.56 177 SER A CA 1
ATOM 1415 C C . SER A 1 177 ? 0.508 -0.701 -7.48 1 98.56 177 SER A C 1
ATOM 1417 O O . SER A 1 177 ? 1.585 -0.281 -7.051 1 98.56 177 SER A O 1
ATOM 1419 N N . ALA A 1 178 ? -0.646 -0.465 -6.922 1 98.56 178 ALA A N 1
ATOM 1420 C CA . ALA A 1 178 ? -0.723 0.308 -5.688 1 98.56 178 ALA A CA 1
ATOM 1421 C C . ALA A 1 178 ? 0.019 -0.395 -4.555 1 98.56 178 ALA A C 1
ATOM 1423 O O . ALA A 1 178 ? 0.678 0.254 -3.738 1 98.56 178 ALA A O 1
ATOM 1424 N N . ILE A 1 179 ? -0.1 -1.704 -4.473 1 98.69 179 ILE A N 1
ATOM 1425 C CA . ILE A 1 179 ? 0.595 -2.475 -3.445 1 98.69 179 ILE A CA 1
ATOM 1426 C C . ILE A 1 179 ? 2.104 -2.297 -3.602 1 98.69 179 ILE A C 1
ATOM 1428 O O . ILE A 1 179 ? 2.812 -2.064 -2.619 1 98.69 179 ILE A O 1
ATOM 1432 N N . PHE A 1 180 ? 2.609 -2.357 -4.824 1 98.31 180 PHE A N 1
ATOM 1433 C CA . PHE A 1 180 ? 4.035 -2.189 -5.082 1 98.31 180 PHE A CA 1
ATOM 1434 C C . PHE A 1 180 ? 4.492 -0.785 -4.703 1 98.31 180 PHE A C 1
ATOM 1436 O O . PHE A 1 180 ? 5.512 -0.618 -4.031 1 98.31 180 PHE A O 1
ATOM 1443 N N . THR A 1 181 ? 3.742 0.176 -5.129 1 98.06 181 THR A N 1
ATOM 1444 C CA . THR A 1 181 ? 4.07 1.565 -4.828 1 98.06 181 THR A CA 1
ATOM 1445 C C . THR A 1 181 ? 4.102 1.8 -3.32 1 98.06 181 THR A C 1
ATOM 1447 O O . THR A 1 181 ? 5.062 2.361 -2.795 1 98.06 181 THR A O 1
ATOM 1450 N N . ALA A 1 182 ? 3.051 1.366 -2.656 1 98.5 182 ALA A N 1
ATOM 1451 C CA . ALA A 1 182 ? 2.979 1.548 -1.209 1 98.5 182 ALA A CA 1
ATOM 1452 C C . ALA A 1 182 ? 4.156 0.873 -0.511 1 98.5 182 ALA A C 1
ATOM 1454 O O . ALA A 1 182 ? 4.703 1.41 0.455 1 98.5 182 ALA A O 1
ATOM 1455 N N . SER A 1 183 ? 4.523 -0.302 -0.972 1 97.56 183 SER A N 1
ATOM 1456 C CA . SER A 1 183 ? 5.656 -1.018 -0.394 1 97.56 183 SER A CA 1
ATOM 1457 C C . SER A 1 183 ? 6.93 -0.188 -0.472 1 97.56 183 SER A C 1
ATOM 1459 O O . SER A 1 183 ? 7.707 -0.142 0.484 1 97.56 183 SER A O 1
ATOM 1461 N N . ARG A 1 184 ? 7.152 0.496 -1.523 1 96.62 184 ARG A N 1
ATOM 1462 C CA . ARG A 1 184 ? 8.359 1.286 -1.749 1 96.62 184 ARG A CA 1
ATOM 1463 C C . ARG A 1 184 ? 8.344 2.555 -0.902 1 96.62 184 ARG A C 1
ATOM 1465 O O . ARG A 1 184 ? 9.391 3.184 -0.706 1 96.62 184 ARG A O 1
ATOM 1472 N N . LEU A 1 185 ? 7.156 2.92 -0.408 1 98 185 LEU A N 1
ATOM 1473 C CA . LEU A 1 185 ? 7.008 4.168 0.331 1 98 185 LEU A CA 1
ATOM 1474 C C . LEU A 1 185 ? 7.156 3.934 1.83 1 98 185 LEU A C 1
ATOM 1476 O O . LEU A 1 185 ? 7.133 4.883 2.617 1 98 185 LEU A O 1
ATOM 1480 N N . ARG A 1 186 ? 7.281 2.678 2.234 1 97.31 186 ARG A N 1
ATOM 1481 C CA . ARG A 1 186 ? 7.496 2.402 3.652 1 97.31 186 ARG A CA 1
ATOM 1482 C C . ARG A 1 186 ? 8.719 3.154 4.176 1 97.31 186 ARG A C 1
ATOM 1484 O O . ARG A 1 186 ? 9.703 3.32 3.463 1 97.31 186 ARG A O 1
ATOM 1491 N N . ARG A 1 187 ? 8.672 3.562 5.398 1 95.75 187 ARG A N 1
ATOM 1492 C CA . ARG A 1 187 ? 9.656 4.438 6.02 1 95.75 187 ARG A CA 1
ATOM 1493 C C . ARG A 1 187 ? 11.07 3.885 5.844 1 95.75 187 ARG A C 1
ATOM 1495 O O . ARG A 1 187 ? 11.969 4.598 5.395 1 95.75 187 ARG A O 1
ATOM 1502 N N . GLN A 1 188 ? 11.258 2.584 6.145 1 93.88 188 GLN A N 1
ATOM 1503 C CA . GLN A 1 188 ? 12.594 2 6.09 1 93.88 188 GLN A CA 1
ATOM 1504 C C . GLN A 1 188 ? 13.141 2.008 4.66 1 93.88 188 GLN A C 1
ATOM 1506 O O . GLN A 1 188 ? 14.312 2.299 4.441 1 93.88 188 GLN A O 1
ATOM 1511 N N . THR A 1 189 ? 12.336 1.738 3.754 1 93.88 189 THR A N 1
ATOM 1512 C CA . THR A 1 189 ? 12.734 1.737 2.35 1 93.88 189 THR A CA 1
ATOM 1513 C C . THR A 1 189 ? 13.102 3.145 1.892 1 93.88 189 THR A C 1
ATOM 1515 O O . THR A 1 189 ? 14.141 3.344 1.26 1 93.88 189 THR A O 1
ATOM 1518 N N . GLN A 1 190 ? 12.32 4.148 2.234 1 95.69 190 GLN A N 1
ATOM 1519 C CA . GLN A 1 190 ? 12.547 5.527 1.818 1 95.69 190 GLN A CA 1
ATOM 1520 C C . GLN A 1 190 ? 13.781 6.109 2.5 1 95.69 190 GLN A C 1
ATOM 1522 O O . GLN A 1 190 ? 14.5 6.922 1.909 1 95.69 190 GLN A O 1
ATOM 1527 N N . LYS A 1 191 ? 13.961 5.699 3.75 1 94.69 191 LYS A N 1
ATOM 1528 C CA . LYS A 1 191 ? 15.148 6.141 4.469 1 94.69 191 LYS A CA 1
ATOM 1529 C C . LYS A 1 191 ? 16.422 5.742 3.727 1 94.69 191 LYS A C 1
ATOM 1531 O O . LYS A 1 191 ? 17.375 6.531 3.637 1 94.69 191 LYS A O 1
ATOM 1536 N N . ILE A 1 192 ? 16.469 4.531 3.213 1 93.19 192 ILE A N 1
ATOM 1537 C CA . ILE A 1 192 ? 17.625 4.027 2.492 1 93.19 192 ILE A CA 1
ATOM 1538 C C . ILE A 1 192 ? 17.703 4.676 1.112 1 93.19 192 ILE A C 1
ATOM 1540 O O . ILE A 1 192 ? 18.75 5.18 0.711 1 93.19 192 ILE A O 1
ATOM 1544 N N . ARG A 1 193 ? 16.609 4.793 0.409 1 92.5 193 ARG A N 1
ATOM 1545 C CA . ARG A 1 193 ? 16.547 5.297 -0.958 1 92.5 193 ARG A CA 1
ATOM 1546 C C . ARG A 1 193 ? 16.922 6.773 -1.014 1 92.5 193 ARG A C 1
ATOM 1548 O O . ARG A 1 193 ? 17.562 7.223 -1.967 1 92.5 193 ARG A O 1
ATOM 1555 N N . HIS A 1 194 ? 16.484 7.496 -0.036 1 95.38 194 HIS A N 1
ATOM 1556 C CA . HIS A 1 194 ? 16.703 8.938 -0.027 1 95.38 194 HIS A CA 1
ATOM 1557 C C . HIS A 1 194 ? 17.625 9.352 1.109 1 95.38 194 HIS A C 1
ATOM 1559 O O . HIS A 1 194 ? 17.438 10.406 1.719 1 95.38 194 HIS A O 1
ATOM 1565 N N . ALA A 1 195 ? 18.531 8.539 1.385 1 94.81 195 ALA A N 1
ATOM 1566 C CA . ALA A 1 195 ? 19.422 8.742 2.521 1 94.81 195 ALA A CA 1
ATOM 1567 C C . ALA A 1 195 ? 20.094 10.117 2.457 1 94.81 195 ALA A C 1
ATOM 1569 O O . ALA A 1 195 ? 20.109 10.859 3.443 1 94.81 195 ALA A O 1
ATOM 1570 N N . ASN A 1 196 ? 20.625 10.492 1.27 1 95.06 196 ASN A N 1
ATOM 1571 C CA . ASN A 1 196 ? 21.312 11.766 1.12 1 95.06 196 ASN A CA 1
ATOM 1572 C C . ASN A 1 196 ? 20.375 12.945 1.309 1 95.06 196 ASN A C 1
ATOM 1574 O O . ASN A 1 196 ? 20.703 13.922 1.988 1 95.06 196 ASN A O 1
ATOM 1578 N N . LEU A 1 197 ? 19.25 12.82 0.721 1 94.94 197 LEU A N 1
ATOM 1579 C CA . LEU A 1 197 ? 18.25 13.883 0.854 1 94.94 197 LEU A CA 1
ATOM 1580 C C . LEU A 1 197 ? 17.859 14.07 2.312 1 94.94 197 LEU A C 1
ATOM 1582 O O . LEU A 1 197 ? 17.875 15.188 2.824 1 94.94 197 LEU A O 1
ATOM 1586 N N . ILE A 1 198 ? 17.547 12.969 2.971 1 95.06 198 ILE A N 1
ATOM 1587 C CA . ILE A 1 198 ? 17.062 13.016 4.348 1 95.06 198 ILE A CA 1
ATOM 1588 C C . ILE A 1 198 ? 18.172 13.555 5.262 1 95.06 198 ILE A C 1
ATOM 1590 O O . ILE A 1 198 ? 17.906 14.383 6.141 1 95.06 198 ILE A O 1
ATOM 1594 N N . GLN A 1 199 ? 19.344 13.141 4.977 1 93.44 199 GLN A N 1
ATOM 1595 C CA . GLN A 1 199 ? 20.469 13.648 5.75 1 93.44 199 GLN A CA 1
ATOM 1596 C C . GLN A 1 199 ? 20.609 15.164 5.586 1 93.44 199 GLN A C 1
ATOM 1598 O O . GLN A 1 199 ? 20.812 15.883 6.562 1 93.44 199 GLN A O 1
ATOM 1603 N N . THR A 1 200 ? 20.484 15.625 4.387 1 93.06 200 THR A N 1
ATOM 1604 C CA . THR A 1 200 ? 20.625 17.047 4.098 1 93.06 200 THR A CA 1
ATOM 1605 C C . THR A 1 200 ? 19.5 17.844 4.746 1 93.06 200 THR A C 1
ATOM 1607 O O . THR A 1 200 ? 19.719 18.953 5.242 1 93.06 200 THR A O 1
ATOM 1610 N N . LEU A 1 201 ? 18.328 17.266 4.734 1 93 201 LEU A N 1
ATOM 1611 C CA . LEU A 1 201 ? 17.172 17.938 5.32 1 93 201 LEU A CA 1
ATOM 1612 C C . LEU A 1 201 ? 17.297 18.016 6.836 1 93 201 LEU A C 1
ATOM 1614 O O . LEU A 1 201 ? 16.828 18.984 7.449 1 93 201 LEU A O 1
ATOM 1618 N N . LEU A 1 202 ? 18 17.047 7.418 1 91.12 202 LEU A N 1
ATOM 1619 C CA . LEU A 1 202 ? 17.984 16.922 8.875 1 91.12 202 LEU A CA 1
ATOM 1620 C C . LEU A 1 202 ? 19.266 17.484 9.477 1 91.12 202 LEU A C 1
ATOM 1622 O O . LEU A 1 202 ? 19.391 17.594 10.695 1 91.12 202 LEU A O 1
ATOM 1626 N N . THR A 1 203 ? 20.219 17.766 8.688 1 85 203 THR A N 1
ATOM 1627 C CA . THR A 1 203 ? 21.453 18.359 9.195 1 85 203 THR A CA 1
ATOM 1628 C C . THR A 1 203 ? 21.375 19.875 9.141 1 85 203 THR A C 1
ATOM 1630 O O . THR A 1 203 ? 21 20.453 8.117 1 85 203 THR A O 1
ATOM 1633 N N . PRO A 1 204 ? 21.703 20.578 10.273 1 73.38 204 PRO A N 1
ATOM 1634 C CA . PRO A 1 204 ? 21.672 22.047 10.336 1 73.38 204 PRO A CA 1
ATOM 1635 C C . PRO A 1 204 ? 22.672 22.688 9.383 1 73.38 204 PRO A C 1
ATOM 1637 O O . PRO A 1 204 ? 23.734 22.125 9.109 1 73.38 204 PRO A O 1
ATOM 1640 N N . MET B 1 1 ? -17.359 -3.395 9.859 1 79.5 1 MET B N 1
ATOM 1641 C CA . MET B 1 1 ? -15.922 -3.266 10.055 1 79.5 1 MET B CA 1
ATOM 1642 C C . MET B 1 1 ? -15.547 -1.827 10.391 1 79.5 1 MET B C 1
ATOM 1644 O O . MET B 1 1 ? -16.203 -0.887 9.945 1 79.5 1 MET B O 1
ATOM 1648 N N . ARG B 1 2 ? -14.688 -1.646 11.367 1 90.19 2 ARG B N 1
ATOM 1649 C CA . ARG B 1 2 ? -14.195 -0.329 11.758 1 90.19 2 ARG B CA 1
ATOM 1650 C C . ARG B 1 2 ? -13.383 0.309 10.641 1 90.19 2 ARG B C 1
ATOM 1652 O O . ARG B 1 2 ? -12.633 -0.377 9.938 1 90.19 2 ARG B O 1
ATOM 1659 N N . GLY B 1 3 ? -13.641 1.605 10.359 1 94.44 3 GLY B N 1
ATOM 1660 C CA . GLY B 1 3 ? -12.875 2.322 9.352 1 94.44 3 GLY B CA 1
ATOM 1661 C C . GLY B 1 3 ? -11.406 2.459 9.711 1 94.44 3 GLY B C 1
ATOM 1662 O O . GLY B 1 3 ? -11.016 2.244 10.859 1 94.44 3 GLY B O 1
ATOM 1663 N N . THR B 1 4 ? -10.625 2.717 8.75 1 96.69 4 THR B N 1
ATOM 1664 C CA . THR B 1 4 ? -9.195 2.941 8.961 1 96.69 4 THR B CA 1
ATOM 1665 C C . THR B 1 4 ? -8.922 4.414 9.25 1 96.69 4 THR B C 1
ATOM 1667 O O . THR B 1 4 ? -9.484 5.297 8.602 1 96.69 4 THR B O 1
ATOM 1670 N N . LEU B 1 5 ? -8.141 4.648 10.281 1 98 5 LEU B N 1
ATOM 1671 C CA . LEU B 1 5 ? -7.676 6 10.57 1 98 5 LEU B CA 1
ATOM 1672 C C . LEU B 1 5 ? -6.332 6.27 9.898 1 98 5 LEU B C 1
ATOM 1674 O O . LEU B 1 5 ? -5.379 5.508 10.086 1 98 5 LEU B O 1
ATOM 1678 N N . TYR B 1 6 ? -6.316 7.281 9.102 1 98.56 6 TYR B N 1
ATOM 1679 C CA . TYR B 1 6 ? -5.09 7.719 8.445 1 98.56 6 TYR B CA 1
ATOM 1680 C C . TYR B 1 6 ? -4.57 9.008 9.07 1 98.56 6 TYR B C 1
ATOM 1682 O O . TYR B 1 6 ? -5.355 9.898 9.422 1 98.56 6 TYR B O 1
ATOM 1690 N N . ILE B 1 7 ? -3.291 9.117 9.18 1 98.5 7 ILE B N 1
ATOM 1691 C CA . ILE B 1 7 ? -2.613 10.312 9.672 1 98.5 7 ILE B CA 1
ATOM 1692 C C . ILE B 1 7 ? -1.629 10.82 8.625 1 98.5 7 ILE B C 1
ATOM 1694 O O . ILE B 1 7 ? -0.802 10.055 8.117 1 98.5 7 ILE B O 1
ATOM 1698 N N . VAL B 1 8 ? -1.765 12.055 8.273 1 98.31 8 VAL B N 1
ATOM 1699 C CA . VAL B 1 8 ? -0.773 12.688 7.41 1 98.31 8 VAL B CA 1
ATOM 1700 C C . VAL B 1 8 ? -0.143 13.875 8.133 1 98.31 8 VAL B C 1
ATOM 1702 O O . VAL B 1 8 ? -0.852 14.742 8.648 1 98.31 8 VAL B O 1
ATOM 1705 N N . SER B 1 9 ? 1.145 13.844 8.219 1 97.62 9 SER B N 1
ATOM 1706 C CA . SER B 1 9 ? 1.916 14.93 8.805 1 97.62 9 SER B CA 1
ATOM 1707 C C . SER B 1 9 ? 3.01 15.414 7.855 1 97.62 9 SER B C 1
ATOM 1709 O O . SER B 1 9 ? 3.402 14.688 6.938 1 97.62 9 SER B O 1
ATOM 1711 N N . ALA B 1 10 ? 3.422 16.594 8.055 1 95.81 10 ALA B N 1
ATOM 1712 C CA . ALA B 1 10 ? 4.508 17.219 7.301 1 95.81 10 ALA B CA 1
ATOM 1713 C C . ALA B 1 10 ? 4.996 18.484 8 1 95.81 10 ALA B C 1
ATOM 1715 O O . ALA B 1 10 ? 4.332 18.984 8.906 1 95.81 10 ALA B O 1
ATOM 1716 N N . SER B 1 11 ? 6.199 18.875 7.613 1 90.31 11 SER B N 1
ATOM 1717 C CA . SER B 1 11 ? 6.59 20.219 8.047 1 90.31 11 SER B CA 1
ATOM 1718 C C . SER B 1 11 ? 5.875 21.297 7.238 1 90.31 11 SER B C 1
ATOM 1720 O O . SER B 1 11 ? 5.27 21 6.203 1 90.31 11 SER B O 1
ATOM 1722 N N . SER B 1 12 ? 5.91 22.469 7.793 1 83.19 12 SER B N 1
ATOM 1723 C CA . SER B 1 12 ? 5.324 23.594 7.086 1 83.19 12 SER B CA 1
ATOM 1724 C C . SER B 1 12 ? 5.969 23.797 5.715 1 83.19 12 SER B C 1
ATOM 1726 O O . SER B 1 12 ? 7.184 23.656 5.574 1 83.19 12 SER B O 1
ATOM 1728 N N . GLY B 1 13 ? 5.117 24.016 4.699 1 84.12 13 GLY B N 1
ATOM 1729 C CA . GLY B 1 13 ? 5.625 24.359 3.381 1 84.12 13 GLY B CA 1
ATOM 1730 C C . GLY B 1 13 ? 5.867 23.141 2.506 1 84.12 13 GLY B C 1
ATOM 1731 O O . GLY B 1 13 ? 6.402 23.266 1.403 1 84.12 13 GLY B O 1
ATOM 1732 N N . THR B 1 14 ? 5.484 21.984 2.889 1 91.31 14 THR B N 1
ATOM 1733 C CA . THR B 1 14 ? 5.766 20.766 2.135 1 91.31 14 THR B CA 1
ATOM 1734 C C . THR B 1 14 ? 4.672 20.5 1.102 1 91.31 14 THR B C 1
ATOM 1736 O O . THR B 1 14 ? 4.848 19.688 0.2 1 91.31 14 THR B O 1
ATOM 1739 N N . GLY B 1 15 ? 3.582 21.172 1.185 1 89.19 15 GLY B N 1
ATOM 1740 C CA . GLY B 1 15 ? 2.475 20.938 0.271 1 89.19 15 GLY B CA 1
ATOM 1741 C C . GLY B 1 15 ? 1.484 19.906 0.778 1 89.19 15 GLY B C 1
ATOM 1742 O O . GLY B 1 15 ? 0.708 19.344 -0 1 89.19 15 GLY B O 1
ATOM 1743 N N . LYS B 1 16 ? 1.475 19.656 2.039 1 92.88 16 LYS B N 1
ATOM 1744 C CA . LYS B 1 16 ? 0.662 18.641 2.688 1 92.88 16 LYS B CA 1
ATOM 1745 C C . LYS B 1 16 ? -0.82 18.844 2.381 1 92.88 16 LYS B C 1
ATOM 1747 O O . LYS B 1 16 ? -1.493 17.906 1.921 1 92.88 16 LYS B O 1
ATOM 1752 N N . SER B 1 17 ? -1.349 20.078 2.623 1 88.75 17 SER B N 1
ATOM 1753 C CA . SER B 1 17 ? -2.773 20.344 2.449 1 88.75 17 SER B CA 1
ATOM 1754 C C . SER B 1 17 ? -3.199 20.141 0.998 1 88.75 17 SER B C 1
ATOM 1756 O O . SER B 1 17 ? -4.266 19.594 0.726 1 88.75 17 SER B O 1
ATOM 1758 N N . SER B 1 18 ? -2.357 20.578 0.061 1 91.62 18 SER B N 1
ATOM 1759 C CA . SER B 1 18 ? -2.654 20.438 -1.359 1 91.62 18 SER B CA 1
ATOM 1760 C C . SER B 1 18 ? -2.729 18.969 -1.759 1 91.62 18 SER B C 1
ATOM 1762 O O . SER B 1 18 ? -3.656 18.547 -2.455 1 91.62 18 SER B O 1
ATOM 1764 N N . ILE B 1 19 ? -1.779 18.172 -1.273 1 96.75 19 ILE B N 1
ATOM 1765 C CA . ILE B 1 19 ? -1.733 16.75 -1.597 1 96.75 19 ILE B CA 1
ATOM 1766 C C . ILE B 1 19 ? -2.957 16.047 -1.012 1 96.75 19 ILE B C 1
ATOM 1768 O O . ILE B 1 19 ? -3.613 15.258 -1.695 1 96.75 19 ILE B O 1
ATOM 1772 N N . VAL B 1 20 ? -3.244 16.359 0.24 1 96.75 20 VAL B N 1
ATOM 1773 C CA . VAL B 1 20 ? -4.375 15.742 0.925 1 96.75 20 VAL B CA 1
ATOM 1774 C C . VAL B 1 20 ? -5.668 16.062 0.179 1 96.75 20 VAL B C 1
ATOM 1776 O O . VAL B 1 20 ? -6.445 15.164 -0.143 1 96.75 20 VAL B O 1
ATOM 1779 N N . ASN B 1 21 ? -5.84 17.328 -0.158 1 93.75 21 ASN B N 1
ATOM 1780 C CA . ASN B 1 21 ? -7.059 17.734 -0.847 1 93.75 21 ASN B CA 1
ATOM 1781 C C . ASN B 1 21 ? -7.203 17.047 -2.197 1 93.75 21 ASN B C 1
ATOM 1783 O O . ASN B 1 21 ? -8.273 16.531 -2.523 1 93.75 21 ASN B O 1
ATOM 1787 N N . ALA B 1 22 ? -6.18 17.047 -2.963 1 97 22 ALA B N 1
ATOM 1788 C CA . ALA B 1 22 ? -6.211 16.422 -4.277 1 97 22 ALA B CA 1
ATOM 1789 C C . ALA B 1 22 ? -6.488 14.922 -4.16 1 97 22 ALA B C 1
ATOM 1791 O O . ALA B 1 22 ? -7.23 14.359 -4.969 1 97 22 ALA B O 1
ATOM 1792 N N . THR B 1 23 ? -5.867 14.281 -3.184 1 97.75 23 THR B N 1
ATOM 1793 C CA . THR B 1 23 ? -6.07 12.852 -2.969 1 97.75 23 THR B CA 1
ATOM 1794 C C . THR B 1 23 ? -7.523 12.555 -2.607 1 97.75 23 THR B C 1
ATOM 1796 O O . THR B 1 23 ? -8.125 11.617 -3.131 1 97.75 23 THR B O 1
ATOM 1799 N N . LEU B 1 24 ? -8.094 13.383 -1.745 1 96.19 24 LEU B N 1
ATOM 1800 C CA . LEU B 1 24 ? -9.453 13.156 -1.265 1 96.19 24 LEU B CA 1
ATOM 1801 C C . LEU B 1 24 ? -10.477 13.461 -2.354 1 96.19 24 LEU B C 1
ATOM 1803 O O . LEU B 1 24 ? -11.594 12.945 -2.326 1 96.19 24 LEU B O 1
ATOM 1807 N N . GLU B 1 25 ? -10.109 14.336 -3.287 1 95.69 25 GLU B N 1
ATOM 1808 C CA . GLU B 1 25 ? -10.969 14.562 -4.449 1 95.69 25 GLU B CA 1
ATOM 1809 C C . GLU B 1 25 ? -11.117 13.297 -5.285 1 95.69 25 GLU B C 1
ATOM 1811 O O . GLU B 1 25 ? -12.148 13.086 -5.926 1 95.69 25 GLU B O 1
ATOM 1816 N N . ARG B 1 26 ? -10.133 12.461 -5.242 1 93.81 26 ARG B N 1
ATOM 1817 C CA . ARG B 1 26 ? -10.117 11.242 -6.039 1 93.81 26 ARG B CA 1
ATOM 1818 C C . ARG B 1 26 ? -10.727 10.078 -5.27 1 93.81 26 ARG B C 1
ATOM 1820 O O . ARG B 1 26 ? -11.117 9.062 -5.859 1 93.81 26 ARG B O 1
ATOM 1827 N N . ASP B 1 27 ? -10.75 10.188 -3.994 1 94.88 27 ASP B N 1
ATOM 1828 C CA . ASP B 1 27 ? -11.195 9.102 -3.127 1 94.88 27 ASP B CA 1
ATOM 1829 C C . ASP B 1 27 ? -12.258 9.586 -2.143 1 94.88 27 ASP B C 1
ATOM 1831 O O . ASP B 1 27 ? -11.93 10.055 -1.05 1 94.88 27 ASP B O 1
ATOM 1835 N N . GLN B 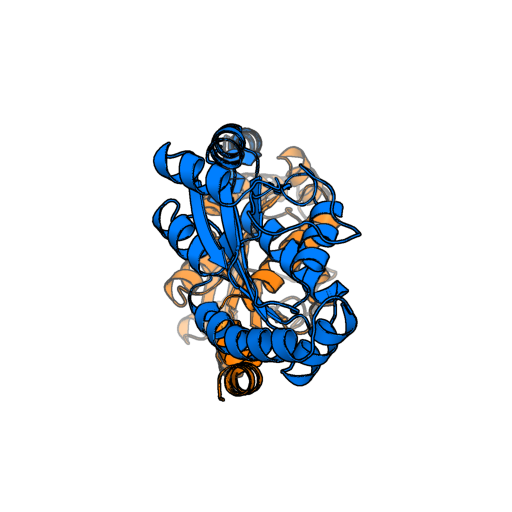1 28 ? -13.445 9.289 -2.412 1 91.81 28 GLN B N 1
ATOM 1836 C CA . GLN B 1 28 ? -14.562 9.805 -1.629 1 91.81 28 GLN B CA 1
ATOM 1837 C C . GLN B 1 28 ? -14.891 8.875 -0.462 1 91.81 28 GLN B C 1
ATOM 1839 O O . GLN B 1 28 ? -15.812 9.141 0.31 1 91.81 28 GLN B O 1
ATOM 1844 N N . GLN B 1 29 ? -14.172 7.836 -0.353 1 92.31 29 GLN B N 1
ATOM 1845 C CA . GLN B 1 29 ? -14.414 6.883 0.726 1 92.31 29 GLN B CA 1
ATOM 1846 C C . GLN B 1 29 ? -13.703 7.309 2.006 1 92.31 29 GLN B C 1
ATOM 1848 O O . GLN B 1 29 ? -13.859 6.672 3.051 1 92.31 29 GLN B O 1
ATOM 1853 N N . ILE B 1 30 ? -12.906 8.344 1.904 1 96.25 30 ILE B N 1
ATOM 1854 C CA . ILE B 1 30 ? -12.164 8.828 3.062 1 96.25 30 ILE B CA 1
ATOM 1855 C C . ILE B 1 30 ? -12.664 10.219 3.451 1 96.25 30 ILE B C 1
ATOM 1857 O O . ILE B 1 30 ? -12.703 11.125 2.621 1 96.25 30 ILE B O 1
ATOM 1861 N N . ALA B 1 31 ? -13.039 10.352 4.664 1 94.75 31 ALA B N 1
ATOM 1862 C CA . ALA B 1 31 ? -13.484 11.641 5.176 1 94.75 31 ALA B CA 1
ATOM 1863 C C . ALA B 1 31 ? -12.344 12.398 5.848 1 94.75 31 ALA B C 1
ATOM 1865 O O . ALA B 1 31 ? -11.609 11.82 6.66 1 94.75 31 ALA B O 1
ATOM 1866 N N . LEU B 1 32 ? -12.227 13.625 5.52 1 95.94 32 LEU B N 1
ATOM 1867 C CA . LEU B 1 32 ? -11.266 14.484 6.207 1 95.94 32 LEU B CA 1
ATOM 1868 C C . LEU B 1 32 ? -11.844 15.008 7.516 1 95.94 32 LEU B C 1
ATOM 1870 O O . LEU B 1 32 ? -12.953 15.539 7.543 1 95.94 32 LEU B O 1
ATOM 1874 N N . SER B 1 33 ? -11.117 14.797 8.578 1 95.94 33 SER B N 1
ATOM 1875 C CA . SER B 1 33 ? -11.516 15.391 9.852 1 95.94 33 SER B CA 1
ATOM 1876 C C . SER B 1 33 ? -11.094 16.859 9.93 1 95.94 33 SER B C 1
ATOM 1878 O O . SER B 1 33 ? -9.898 17.156 9.867 1 95.94 33 SER B O 1
ATOM 1880 N N . ILE B 1 34 ? -11.984 17.719 10.086 1 94.25 34 ILE B N 1
ATOM 1881 C CA . ILE B 1 34 ? -11.664 19.141 10.18 1 94.25 34 ILE B CA 1
ATOM 1882 C C . ILE B 1 34 ? -11.156 19.469 11.578 1 94.25 34 ILE B C 1
ATOM 1884 O O . ILE B 1 34 ? -11.859 19.234 12.57 1 94.25 34 ILE B O 1
ATOM 1888 N N . SER B 1 35 ? -10.023 20 11.664 1 95.75 35 SER B N 1
ATOM 1889 C CA . SER B 1 35 ? -9.375 20.281 12.938 1 95.75 35 SER B CA 1
ATOM 1890 C C . SER B 1 35 ? -9.82 21.625 13.508 1 95.75 35 SER B C 1
ATOM 1892 O O . SER B 1 35 ? -10.367 22.453 12.781 1 95.75 35 SER B O 1
ATOM 1894 N N . PHE B 1 36 ? -9.625 21.719 14.773 1 96.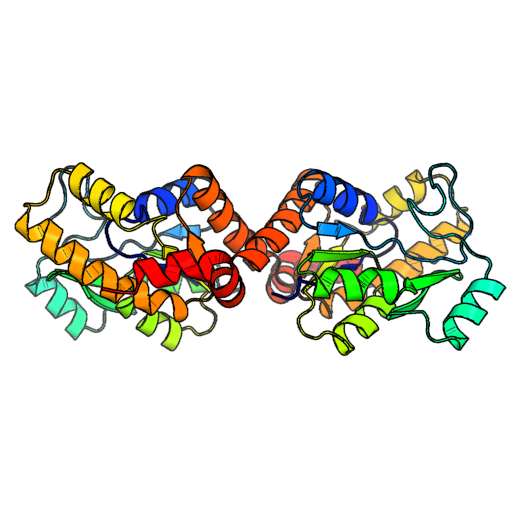81 36 PHE B N 1
ATOM 1895 C CA . PHE B 1 36 ? -9.742 23.016 15.453 1 96.81 36 PHE B CA 1
ATOM 1896 C C . PHE B 1 36 ? -8.398 23.734 15.484 1 96.81 36 PHE B C 1
ATOM 1898 O O . PHE B 1 36 ? -7.344 23.094 15.555 1 96.81 36 PHE B O 1
ATOM 1905 N N . THR B 1 37 ? -8.43 25 15.438 1 96.81 37 THR B N 1
ATOM 1906 C CA . THR B 1 37 ? -7.199 25.75 15.625 1 96.81 37 THR B CA 1
ATOM 1907 C C . THR B 1 37 ? -7.484 27.109 16.281 1 96.81 37 THR B C 1
ATOM 1909 O O . THR B 1 37 ? -8.57 27.656 16.125 1 96.81 37 THR B O 1
ATOM 1912 N N . SER B 1 38 ? -6.496 27.594 17.047 1 97.19 38 SER B N 1
ATOM 1913 C CA . SER B 1 38 ? -6.594 28.922 17.641 1 97.19 38 SER B CA 1
ATOM 1914 C C . SER B 1 38 ? -5.961 29.984 16.75 1 97.19 38 SER B C 1
ATOM 1916 O O . SER B 1 38 ? -5.988 31.172 17.062 1 97.19 38 SER B O 1
ATOM 1918 N N . ARG B 1 39 ? -5.375 29.5 15.633 1 91 39 ARG B N 1
ATOM 1919 C CA . ARG B 1 39 ? -4.797 30.438 14.688 1 91 39 ARG B CA 1
ATOM 1920 C C . ARG B 1 39 ? -5.887 31.219 13.961 1 91 39 ARG B C 1
ATOM 1922 O O . ARG B 1 39 ? -7.004 30.734 13.789 1 91 39 ARG B O 1
ATOM 1929 N N . GLN B 1 40 ? -5.52 32.438 13.539 1 91.5 40 GLN B N 1
ATOM 1930 C CA . GLN B 1 40 ? -6.438 33.188 12.688 1 91.5 40 GLN B CA 1
ATOM 1931 C C . GLN B 1 40 ? -6.488 32.594 11.281 1 91.5 40 GLN B C 1
ATOM 1933 O O . GLN B 1 40 ? -5.484 32.094 10.773 1 91.5 40 GLN B O 1
ATOM 1938 N N . PRO B 1 41 ? -7.637 32.688 10.664 1 91.62 41 PRO B N 1
ATOM 1939 C CA . PRO B 1 41 ? -7.746 32.156 9.297 1 91.62 41 PRO B CA 1
ATOM 1940 C C . PRO B 1 41 ? -6.91 32.969 8.305 1 91.62 41 PRO B C 1
ATOM 1942 O O . PRO B 1 41 ? -6.789 34.188 8.43 1 91.62 41 PRO B O 1
ATOM 1945 N N . ARG B 1 42 ? -6.402 32.25 7.305 1 83.5 42 ARG B N 1
ATOM 1946 C CA . ARG B 1 42 ? -5.84 32.906 6.129 1 83.5 42 ARG B CA 1
ATOM 1947 C C . ARG B 1 42 ? -6.941 33.375 5.191 1 83.5 42 ARG B C 1
ATOM 1949 O O . ARG B 1 42 ? -8.094 32.969 5.305 1 83.5 42 ARG B O 1
ATOM 1956 N N . PRO B 1 43 ? -6.504 34.281 4.289 1 85.62 43 PRO B N 1
ATOM 1957 C CA . PRO B 1 43 ? -7.535 34.875 3.438 1 85.62 43 PRO B CA 1
ATOM 1958 C C . PRO B 1 43 ? -8.352 33.844 2.678 1 85.62 43 PRO B C 1
ATOM 1960 O O . PRO B 1 43 ? -9.57 34 2.521 1 85.62 43 PRO B O 1
ATOM 1963 N N . ASN B 1 44 ? -7.844 32.75 2.334 1 84.31 44 ASN B N 1
ATOM 1964 C CA . ASN B 1 44 ? -8.547 31.734 1.528 1 84.31 44 ASN B CA 1
ATOM 1965 C C . ASN B 1 44 ? -9.117 30.625 2.393 1 84.31 44 ASN B C 1
ATOM 1967 O O . ASN B 1 44 ? -9.586 29.609 1.873 1 84.31 44 ASN B O 1
ATOM 1971 N N . GLU B 1 45 ? -9.164 30.797 3.756 1 89.75 45 GLU B N 1
ATOM 1972 C CA . GLU B 1 45 ? -9.633 29.75 4.648 1 89.75 45 GLU B CA 1
ATOM 1973 C C . GLU B 1 45 ? -11 30.094 5.238 1 89.75 45 GLU B C 1
ATOM 1975 O O . GLU B 1 45 ? -11.281 31.266 5.5 1 89.75 45 GLU B O 1
ATOM 1980 N N . ARG B 1 46 ? -11.875 29.203 5.277 1 91.94 46 ARG B N 1
ATOM 1981 C CA . ARG B 1 46 ? -13.227 29.375 5.805 1 91.94 46 ARG B CA 1
ATOM 1982 C C . ARG B 1 46 ? -13.445 28.516 7.047 1 91.94 46 ARG B C 1
ATOM 1984 O O . ARG B 1 46 ? -12.992 27.359 7.102 1 91.94 46 ARG B O 1
ATOM 1991 N N . HIS B 1 47 ? -14.141 29.078 7.965 1 95.25 47 HIS B N 1
ATOM 1992 C CA . HIS B 1 47 ? -14.531 28.375 9.188 1 95.25 47 HIS B CA 1
ATOM 1993 C C . HIS B 1 47 ? -15.359 27.141 8.867 1 95.25 47 HIS B C 1
ATOM 1995 O O . HIS B 1 47 ? -16.234 27.172 8.008 1 95.25 47 HIS B O 1
ATOM 2001 N N . ALA B 1 48 ? -15.016 26 9.602 1 93.12 48 ALA B N 1
ATOM 2002 C CA . ALA B 1 48 ? -15.727 24.734 9.516 1 93.12 48 ALA B CA 1
ATOM 2003 C C . ALA B 1 48 ? -15.516 24.078 8.156 1 93.12 48 ALA B C 1
ATOM 2005 O O . ALA B 1 48 ? -16.234 23.156 7.785 1 93.12 48 ALA B O 1
ATOM 2006 N N . GLN B 1 49 ? -14.656 24.531 7.41 1 90.69 49 GLN B N 1
ATOM 2007 C CA . GLN B 1 49 ? -14.266 23.922 6.145 1 90.69 49 GLN B CA 1
ATOM 2008 C C . GLN B 1 49 ? -12.781 23.578 6.145 1 90.69 49 GLN B C 1
ATOM 2010 O O . GLN B 1 49 ? -12.406 22.438 5.816 1 90.69 49 GLN B O 1
ATOM 2015 N N . HIS B 1 50 ? -11.969 24.516 6.484 1 90.19 50 HIS B N 1
ATOM 2016 C CA . HIS B 1 50 ? -10.531 24.297 6.562 1 90.19 50 HIS B CA 1
ATOM 2017 C C . HIS B 1 50 ? -10.102 23.953 7.984 1 90.19 50 HIS B C 1
ATOM 2019 O O . HIS B 1 50 ? -9.32 23.031 8.195 1 90.19 50 HIS B O 1
ATOM 2025 N N . TYR B 1 51 ? -10.656 24.719 8.867 1 94.44 51 TYR B N 1
ATOM 2026 C CA . TYR B 1 51 ? -10.531 24.531 10.305 1 94.44 51 TYR B CA 1
ATOM 2027 C C . TYR B 1 51 ? -11.773 25.016 11.039 1 94.44 51 TYR B C 1
ATOM 2029 O O . TYR B 1 51 ? -12.555 25.797 10.492 1 94.44 51 TYR B O 1
ATOM 2037 N N . TYR B 1 52 ? -11.977 24.5 12.211 1 96.81 52 TYR B N 1
ATOM 2038 C CA . TYR B 1 52 ? -12.773 25.234 13.18 1 96.81 52 TYR B CA 1
ATOM 2039 C C . TYR B 1 52 ? -11.922 26.266 13.914 1 96.81 52 TYR B C 1
ATOM 2041 O O . TYR B 1 52 ? -11.117 25.906 14.781 1 96.81 52 TYR B O 1
ATOM 2049 N N . PHE B 1 53 ? -12.164 27.516 13.484 1 97.56 53 PHE B N 1
ATOM 2050 C CA . PHE B 1 53 ? -11.367 28.562 14.102 1 97.56 53 PHE B CA 1
ATOM 2051 C C . PHE B 1 53 ? -12.008 29.031 15.414 1 97.56 53 PHE B C 1
ATOM 2053 O O . PHE B 1 53 ? -13.156 29.469 15.43 1 97.56 53 PHE B O 1
ATOM 2060 N N . VAL B 1 54 ? -11.211 28.906 16.438 1 97.81 54 VAL B N 1
ATOM 2061 C CA . VAL B 1 54 ? -11.688 29.297 17.766 1 97.81 54 VAL B CA 1
ATOM 2062 C C . VAL B 1 54 ? -10.617 30.109 18.484 1 97.81 54 VAL B C 1
ATOM 2064 O O . VAL B 1 54 ? -9.438 30.062 18.109 1 97.81 54 VAL B O 1
ATOM 2067 N N . SER B 1 55 ? -11 30.875 19.422 1 97.38 55 SER B N 1
ATOM 2068 C CA . SER B 1 55 ? -10.016 31.625 20.203 1 97.38 55 SER B CA 1
ATOM 2069 C C . SER B 1 55 ? -9.148 30.688 21.031 1 97.38 55 SER B C 1
ATOM 2071 O O . SER B 1 55 ? -9.539 29.547 21.312 1 97.38 55 SER B O 1
ATOM 2073 N N . ALA B 1 56 ? -8.039 31.172 21.453 1 97.19 56 ALA B N 1
ATOM 2074 C CA . ALA B 1 56 ? -7.168 30.406 22.328 1 97.19 56 ALA B CA 1
ATOM 2075 C C . ALA B 1 56 ? -7.887 30.031 23.625 1 97.19 56 ALA B C 1
ATOM 2077 O O . ALA B 1 56 ? -7.727 28.906 24.125 1 97.19 56 ALA B O 1
ATOM 2078 N N . ASP B 1 57 ? -8.641 30.938 24.141 1 97.69 57 ASP B N 1
ATOM 2079 C CA . ASP B 1 57 ? -9.398 30.688 25.359 1 97.69 57 ASP B CA 1
ATOM 2080 C C . ASP B 1 57 ? -10.414 29.578 25.156 1 97.69 57 ASP B C 1
ATOM 2082 O O . ASP B 1 57 ? -10.539 28.672 26 1 97.69 57 ASP B O 1
ATOM 2086 N N . GLU B 1 58 ? -11.133 29.688 24.125 1 97.56 58 GLU B N 1
ATOM 2087 C CA . GLU B 1 58 ? -12.102 28.641 23.797 1 97.56 58 GLU B CA 1
ATOM 2088 C C . GLU B 1 58 ? -11.414 27.281 23.609 1 97.56 58 GLU B C 1
ATOM 2090 O O . GLU B 1 58 ? -11.906 26.266 24.078 1 97.56 58 GLU B O 1
ATOM 2095 N N . PHE B 1 59 ? -10.344 27.25 22.938 1 98.12 59 PHE B N 1
ATOM 2096 C CA . PHE B 1 59 ? -9.578 26.031 22.719 1 98.12 59 PHE B CA 1
ATOM 2097 C C . PHE B 1 59 ? -9.172 25.406 24.047 1 98.12 59 PHE B C 1
ATOM 2099 O O . PHE B 1 59 ? -9.328 24.203 24.234 1 98.12 59 PHE B O 1
ATOM 2106 N N . GLN B 1 60 ? -8.727 26.234 24.938 1 97.44 60 GLN B N 1
ATOM 2107 C CA . GLN B 1 60 ? -8.305 25.766 26.25 1 97.44 60 GLN B CA 1
ATOM 2108 C C . GLN B 1 60 ? -9.477 25.156 27 1 97.44 60 GLN B C 1
ATOM 2110 O O . GLN B 1 60 ? -9.32 24.125 27.688 1 97.44 60 GLN B O 1
ATOM 2115 N N . ARG B 1 61 ? -10.586 25.734 26.922 1 98.06 61 ARG B N 1
ATOM 2116 C CA . ARG B 1 61 ? -11.781 25.172 27.547 1 98.06 61 ARG B CA 1
ATOM 2117 C C . ARG B 1 61 ? -12.109 23.797 26.984 1 98.06 61 ARG B C 1
ATOM 2119 O O . ARG B 1 61 ? -12.5 22.891 27.719 1 98.06 61 ARG B O 1
ATOM 2126 N N . MET B 1 62 ? -11.945 23.688 25.719 1 97.25 62 MET B N 1
ATOM 2127 C CA . MET B 1 62 ? -12.211 22.406 25.062 1 97.25 62 MET B CA 1
ATOM 2128 C C . MET B 1 62 ? -11.227 21.344 25.531 1 97.25 62 MET B C 1
ATOM 2130 O O . MET B 1 62 ? -11.602 20.172 25.688 1 97.25 62 MET B O 1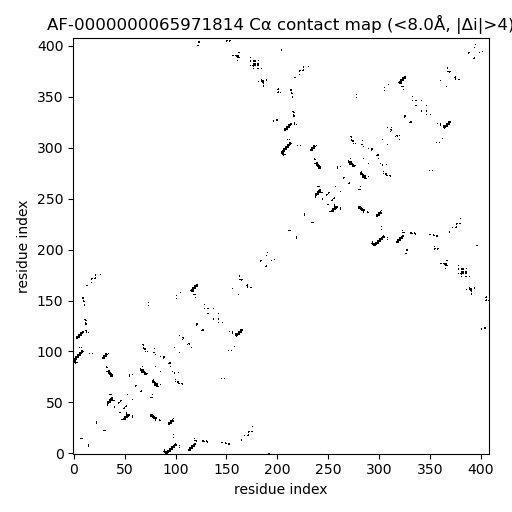
ATOM 2134 N N . ILE B 1 63 ? -9.969 21.688 25.719 1 97.06 63 ILE B N 1
ATOM 2135 C CA . ILE B 1 63 ? -8.977 20.766 26.25 1 97.06 63 ILE B CA 1
ATOM 2136 C C . ILE B 1 63 ? -9.43 20.281 27.641 1 97.06 63 ILE B C 1
ATOM 2138 O O . ILE B 1 63 ? -9.438 19.078 27.906 1 97.06 63 ILE B O 1
ATOM 2142 N N . GLU B 1 64 ? -9.844 21.188 28.453 1 97.31 64 GLU B N 1
ATOM 2143 C CA . GLU B 1 64 ? -10.242 20.891 29.828 1 97.31 64 GLU B CA 1
ATOM 2144 C C . GLU B 1 64 ? -11.484 20 29.859 1 97.31 64 GLU B C 1
ATOM 2146 O O . GLU B 1 64 ? -11.633 19.156 30.75 1 97.31 64 GLU B O 1
ATOM 2151 N N . ALA B 1 65 ? -12.289 20.141 28.953 1 97.31 65 ALA B N 1
ATOM 2152 C CA . ALA B 1 65 ? -13.523 19.375 28.859 1 97.31 65 ALA B CA 1
ATOM 2153 C C . ALA B 1 65 ? -13.266 17.984 28.281 1 97.31 65 ALA B C 1
ATOM 2155 O O . ALA B 1 65 ? -14.164 17.141 28.25 1 97.31 65 ALA B O 1
ATOM 2156 N N . GLY B 1 66 ? -12.078 17.766 27.75 1 95.69 66 GLY B N 1
ATOM 2157 C CA . GLY B 1 66 ? -11.742 16.469 27.188 1 95.69 66 GLY B CA 1
ATOM 2158 C C . GLY B 1 66 ? -12.305 16.266 25.797 1 95.69 66 GLY B C 1
ATOM 2159 O O . GLY B 1 66 ? -12.562 15.125 25.375 1 95.69 66 GLY B O 1
ATOM 2160 N N . ASP B 1 67 ? -12.438 17.281 25.031 1 95.38 67 ASP B N 1
ATOM 2161 C CA . ASP B 1 67 ? -13.117 17.219 23.734 1 95.38 67 ASP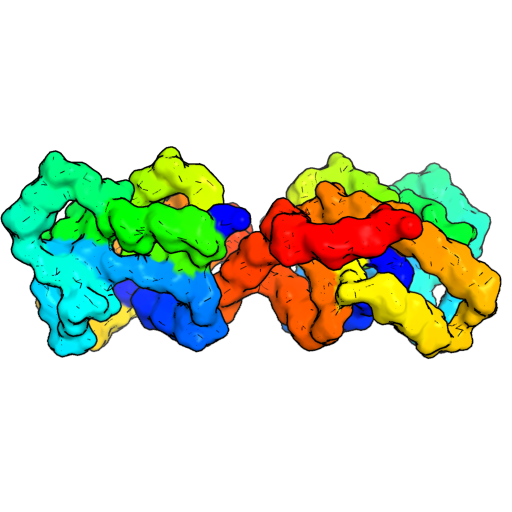 B CA 1
ATOM 2162 C C . ASP B 1 67 ? -12.188 16.688 22.641 1 95.38 67 ASP B C 1
ATOM 2164 O O . ASP B 1 67 ? -12.656 16.25 21.594 1 95.38 67 ASP B O 1
ATOM 2168 N N . PHE B 1 68 ? -10.883 16.719 22.906 1 96.94 68 PHE B N 1
ATOM 2169 C CA . PHE B 1 68 ? -9.961 16.484 21.812 1 96.94 68 PHE B CA 1
ATOM 2170 C C . PHE B 1 68 ? -9.477 15.039 21.797 1 96.94 68 PHE B C 1
ATOM 2172 O O . PHE B 1 68 ? -9.156 14.484 22.859 1 96.94 68 PHE B O 1
ATOM 2179 N N . PHE B 1 69 ? -9.547 14.516 20.609 1 95.25 69 PHE B N 1
ATOM 2180 C CA . PHE B 1 69 ? -8.883 13.25 20.328 1 95.25 69 PHE B CA 1
ATOM 2181 C C . PHE B 1 69 ? -7.371 13.406 20.406 1 95.25 69 PHE B C 1
ATOM 2183 O O . PHE B 1 69 ? -6.68 12.539 20.953 1 95.25 69 PHE B O 1
ATOM 2190 N N . GLU B 1 70 ? -6.855 14.508 19.984 1 97.62 70 GLU B N 1
ATOM 2191 C CA . GLU B 1 70 ? -5.469 14.961 20.062 1 97.62 70 GLU B CA 1
ATOM 2192 C C . GLU B 1 70 ? -5.379 16.484 19.953 1 97.62 70 GLU B C 1
ATOM 2194 O O . GLU B 1 70 ? -6.289 17.125 19.422 1 97.62 70 GLU B O 1
ATOM 2199 N N . TYR B 1 71 ? -4.344 17.031 20.531 1 97.31 71 TYR B N 1
ATOM 2200 C CA . TYR B 1 71 ? -4.051 18.438 20.344 1 97.31 71 TYR B CA 1
ATOM 2201 C C . TYR B 1 71 ? -2.572 18.734 20.578 1 97.31 71 TYR B C 1
ATOM 2203 O O . TYR B 1 71 ? -1.863 17.922 21.188 1 97.31 71 TYR B O 1
ATOM 2211 N N . ALA B 1 72 ? -2.141 19.875 20.047 1 95.88 72 ALA B N 1
ATOM 2212 C CA . ALA B 1 72 ? -0.75 20.281 20.203 1 95.88 72 ALA B CA 1
ATOM 2213 C C . ALA B 1 72 ? -0.582 21.781 19.922 1 95.88 72 ALA B C 1
ATOM 2215 O O . ALA B 1 72 ? -1.434 22.391 19.281 1 95.88 72 ALA B O 1
ATOM 2216 N N . LEU B 1 73 ? 0.415 22.312 20.547 1 92.5 73 LEU B N 1
ATOM 2217 C CA . LEU B 1 73 ? 0.86 23.656 20.188 1 92.5 73 LEU B CA 1
ATOM 2218 C C . LEU B 1 73 ? 1.784 23.609 18.969 1 92.5 73 LEU B C 1
ATOM 2220 O O . LEU B 1 73 ? 2.828 22.953 19 1 92.5 73 LEU B O 1
ATOM 2224 N N . VAL B 1 74 ? 1.366 24.328 17.891 1 88 74 VAL B N 1
ATOM 2225 C CA . VAL B 1 74 ? 2.1 24.312 16.625 1 88 74 VAL B CA 1
ATOM 2226 C C . VAL B 1 74 ? 2.398 25.734 16.188 1 88 74 VAL B C 1
ATOM 2228 O O . VAL B 1 74 ? 1.491 26.469 15.789 1 88 74 VAL B O 1
ATOM 2231 N N . HIS B 1 75 ? 3.646 26.125 16.141 1 83.44 75 HIS B N 1
ATOM 2232 C CA . HIS B 1 75 ? 4.086 27.469 15.766 1 83.44 75 HIS B CA 1
ATOM 2233 C C . HIS B 1 75 ? 3.348 28.531 16.562 1 83.44 75 HIS B C 1
ATOM 2235 O O . HIS B 1 75 ? 2.904 29.531 16 1 83.44 75 HIS B O 1
ATOM 2241 N N . GLY B 1 76 ? 3.041 28.219 17.734 1 86.94 76 GLY B N 1
ATOM 2242 C CA . GLY B 1 76 ? 2.467 29.203 18.641 1 86.94 76 GLY B CA 1
ATOM 2243 C C . GLY B 1 76 ? 0.951 29.156 18.688 1 86.94 76 GLY B C 1
ATOM 2244 O O . GLY B 1 76 ? 0.329 29.859 19.484 1 86.94 76 GLY B O 1
ATOM 2245 N N . ASP B 1 77 ? 0.373 28.344 17.828 1 91.81 77 ASP B N 1
ATOM 2246 C CA . ASP B 1 77 ? -1.082 28.234 17.812 1 91.81 77 ASP B CA 1
ATOM 2247 C C . ASP B 1 77 ? -1.52 26.812 18.172 1 91.81 77 ASP B C 1
ATOM 2249 O O . ASP B 1 77 ? -0.824 25.844 17.859 1 91.81 77 ASP B O 1
ATOM 2253 N N . TRP B 1 78 ? -2.656 26.734 18.812 1 95.81 78 TRP B N 1
ATOM 2254 C CA . TRP B 1 78 ? -3.203 25.438 19.156 1 95.81 78 TRP B CA 1
ATOM 2255 C C . TRP B 1 78 ? -3.896 24.781 17.969 1 95.81 78 TRP B C 1
ATOM 2257 O O . TRP B 1 78 ? -4.594 25.469 17.203 1 95.81 78 TRP B O 1
ATOM 2267 N N . LYS B 1 79 ? -3.65 23.531 17.844 1 96.12 79 LYS B N 1
ATOM 2268 C CA . LYS B 1 79 ? -4.359 22.688 16.875 1 96.12 79 LYS B CA 1
ATOM 2269 C C . LYS B 1 79 ? -4.852 21.406 17.531 1 96.12 79 LYS B C 1
ATOM 2271 O O . LYS B 1 79 ? -4.188 20.859 18.422 1 96.12 79 LYS B O 1
ATOM 2276 N N . GLY B 1 80 ? -6.039 21 17.062 1 97.62 80 GLY B N 1
ATOM 2277 C CA . GLY B 1 80 ? -6.562 19.781 17.672 1 97.62 80 GLY B CA 1
ATOM 2278 C C . GLY B 1 80 ? -7.672 19.141 16.859 1 97.62 80 GLY B C 1
ATOM 2279 O O . GLY B 1 80 ? -8.328 19.797 16.062 1 97.62 80 GLY B O 1
ATOM 2280 N N . THR B 1 81 ? -7.793 17.828 17.016 1 97.44 81 THR B N 1
ATOM 2281 C CA . THR B 1 81 ? -8.867 17.047 16.406 1 97.44 81 THR B CA 1
ATOM 2282 C C . THR B 1 81 ? -9.898 16.641 17.469 1 97.44 81 THR B C 1
ATOM 2284 O O . THR B 1 81 ? -9.547 16.031 18.469 1 97.44 81 THR B O 1
ATOM 2287 N N . ALA B 1 82 ? -11.117 16.953 17.219 1 95.94 82 ALA B N 1
ATOM 2288 C CA . ALA B 1 82 ? -12.18 16.609 18.156 1 95.94 82 ALA B CA 1
ATOM 2289 C C . ALA B 1 82 ? -12.469 15.109 18.125 1 95.94 82 ALA B C 1
ATOM 2291 O O . ALA B 1 82 ? -12.477 14.5 17.047 1 95.94 82 ALA B O 1
ATOM 2292 N N . ARG B 1 83 ? -12.836 14.555 19.25 1 94.81 83 ARG B N 1
ATOM 2293 C CA . ARG B 1 83 ? -13.188 13.141 19.344 1 94.81 83 ARG B CA 1
ATOM 2294 C C . ARG B 1 83 ? -14.383 12.812 18.469 1 94.81 83 ARG B C 1
ATOM 2296 O O . ARG B 1 83 ? -14.391 11.789 17.766 1 94.81 83 ARG B O 1
ATOM 2303 N N . GLN B 1 84 ? -15.297 13.703 18.5 1 91.94 84 GLN B N 1
ATOM 2304 C CA . GLN B 1 84 ? -16.562 13.484 17.812 1 91.94 84 GLN B CA 1
ATOM 2305 C C . GLN B 1 84 ? -16.375 13.469 16.297 1 91.94 84 GLN B C 1
ATOM 2307 O O . GLN B 1 84 ? -17.234 12.969 15.57 1 91.94 84 GLN B O 1
ATOM 2312 N N . SER B 1 85 ? -15.32 14.039 15.875 1 92.25 85 SER B N 1
ATOM 2313 C CA . SER B 1 85 ? -15.078 14.094 14.438 1 92.25 85 SER B CA 1
ATOM 2314 C C . SER B 1 85 ? -14.438 12.805 13.93 1 92.25 85 SER B C 1
ATOM 2316 O O . SER B 1 85 ? -14.367 12.57 12.719 1 92.25 85 SER B O 1
ATOM 2318 N N . VAL B 1 86 ? -14.008 11.922 14.75 1 94.94 86 VAL B N 1
ATOM 2319 C CA . VAL B 1 86 ? -13.234 10.75 14.344 1 94.94 86 VAL B CA 1
ATOM 2320 C C . VAL B 1 86 ? -13.984 9.477 14.727 1 94.94 86 VAL B C 1
ATOM 2322 O O . VAL B 1 86 ? -14.422 8.719 13.859 1 94.94 86 VAL B O 1
ATOM 2325 N N . GLU B 1 87 ? -14.336 9.336 15.93 1 93.62 87 GLU B N 1
ATOM 2326 C CA . GLU B 1 87 ? -14.742 8.062 16.516 1 93.62 87 GLU B CA 1
ATOM 2327 C C . GLU B 1 87 ? -16.047 7.566 15.891 1 93.62 87 GLU B C 1
ATOM 2329 O O . GLU B 1 87 ? -16.141 6.41 15.461 1 93.62 87 GLU B O 1
ATOM 2334 N N . PRO B 1 88 ? -17.047 8.43 15.797 1 93.44 88 PRO B N 1
ATOM 2335 C CA . PRO B 1 88 ? -18.297 7.941 15.219 1 93.44 88 PRO B CA 1
ATOM 2336 C C . PRO B 1 88 ? -18.141 7.492 13.766 1 93.44 88 PRO B C 1
ATOM 2338 O O . PRO B 1 88 ? -18.781 6.523 13.344 1 93.44 88 PRO B O 1
ATOM 2341 N N . GLN B 1 89 ? -17.312 8.18 13.039 1 93.5 89 GLN B N 1
ATOM 2342 C CA . GLN B 1 89 ? -17.094 7.828 11.641 1 93.5 89 GLN B CA 1
ATOM 2343 C C . GLN B 1 89 ? -16.391 6.48 11.523 1 93.5 89 GLN B C 1
ATOM 2345 O O . GLN B 1 89 ? -16.812 5.621 10.742 1 93.5 89 GLN B O 1
ATOM 2350 N N . LEU B 1 90 ? -15.383 6.285 12.273 1 94.5 90 LEU B N 1
ATOM 2351 C CA . LEU B 1 90 ? -14.664 5.016 12.273 1 94.5 90 LEU B CA 1
ATOM 2352 C C . LEU B 1 90 ? -15.586 3.865 12.656 1 94.5 90 LEU B C 1
ATOM 2354 O O . LEU B 1 90 ? -15.562 2.805 12.031 1 94.5 90 LEU B O 1
ATOM 2358 N N . ALA B 1 91 ? -16.391 4.152 13.664 1 93.94 91 ALA B N 1
ATOM 2359 C CA . ALA B 1 91 ? -17.312 3.127 14.148 1 93.94 91 ALA B CA 1
ATOM 2360 C C . ALA B 1 91 ? -18.328 2.754 13.078 1 93.94 91 ALA B C 1
ATOM 2362 O O . ALA B 1 91 ? -18.781 1.607 13.016 1 93.94 91 ALA B O 1
ATOM 2363 N N . ALA B 1 92 ? -18.641 3.676 12.242 1 92.75 92 ALA B N 1
ATOM 2364 C CA . ALA B 1 92 ? -19.594 3.459 11.172 1 92.75 92 ALA B CA 1
ATOM 2365 C C . ALA B 1 92 ? -18.938 2.801 9.961 1 92.75 92 ALA B C 1
ATOM 2367 O O . ALA B 1 92 ? -19.578 2.576 8.938 1 92.75 92 ALA B O 1
ATOM 2368 N N . GLY B 1 93 ? -17.625 2.574 10.062 1 91.31 93 GLY B N 1
ATOM 2369 C CA . GLY B 1 93 ? -16.922 1.863 9.008 1 91.31 93 GLY B CA 1
ATOM 2370 C C . GLY B 1 93 ? -16.297 2.787 7.973 1 91.31 93 GLY B C 1
ATOM 2371 O O . GLY B 1 93 ? -15.797 2.33 6.941 1 91.31 93 GLY B O 1
ATOM 2372 N N . HIS B 1 94 ? -16.312 4.082 8.273 1 93.75 94 HIS B N 1
ATOM 2373 C CA . HIS B 1 94 ? -15.766 5.051 7.332 1 93.75 94 HIS B CA 1
ATOM 2374 C C . HIS B 1 94 ? -14.297 5.336 7.637 1 93.75 94 HIS B C 1
ATOM 2376 O O . HIS B 1 94 ? -13.914 5.461 8.805 1 93.75 94 HIS B O 1
ATOM 2382 N N . ASP B 1 95 ? -13.523 5.395 6.527 1 97 95 ASP B N 1
ATOM 2383 C CA . ASP B 1 95 ? -12.141 5.836 6.691 1 97 95 ASP B CA 1
ATOM 2384 C C . ASP B 1 95 ? -12.078 7.324 7.016 1 97 95 ASP B C 1
ATOM 2386 O O . ASP B 1 95 ? -12.844 8.117 6.469 1 97 95 ASP B O 1
ATOM 2390 N N . VAL B 1 96 ? -11.172 7.645 7.91 1 97.62 96 VAL B N 1
ATOM 2391 C CA . VAL B 1 96 ? -10.977 9.031 8.32 1 97.62 96 VAL B CA 1
ATOM 2392 C C . VAL B 1 96 ? -9.508 9.414 8.156 1 97.62 96 VAL B C 1
ATOM 2394 O O . VAL B 1 96 ? -8.617 8.617 8.438 1 97.62 96 VAL B O 1
ATOM 2397 N N . LEU B 1 97 ? -9.289 10.625 7.676 1 98.31 97 LEU B N 1
ATOM 2398 C CA . LEU B 1 97 ? -7.93 11.141 7.543 1 98.31 97 LEU B CA 1
ATOM 2399 C C . LEU B 1 97 ? -7.723 12.352 8.445 1 98.31 97 LEU B C 1
ATOM 2401 O O . LEU B 1 97 ? -8.531 13.281 8.445 1 98.31 97 LEU B O 1
ATOM 2405 N N . LEU B 1 98 ? -6.684 12.273 9.25 1 97.81 98 LEU B N 1
ATOM 2406 C CA . LEU B 1 98 ? -6.23 13.406 10.047 1 97.81 98 LEU B CA 1
ATOM 2407 C C . LEU B 1 98 ? -5.031 14.086 9.406 1 97.81 98 LEU B C 1
ATOM 2409 O O . LEU B 1 98 ? -4.031 13.43 9.094 1 97.81 98 LEU B O 1
ATOM 2413 N N . GLU B 1 99 ? -5.18 15.32 9.141 1 96.06 99 GLU B N 1
ATOM 2414 C CA . GLU B 1 99 ? -4.059 16.156 8.742 1 96.06 99 GLU B CA 1
ATOM 2415 C C . GLU B 1 99 ? -3.523 16.969 9.93 1 96.06 99 GLU B C 1
ATOM 2417 O O . GLU B 1 99 ? -4.051 18.031 10.25 1 96.06 99 GLU B O 1
ATOM 2422 N N . ILE B 1 100 ? -2.438 16.406 10.586 1 96.12 100 ILE B N 1
ATOM 2423 C CA . ILE B 1 100 ? -2.037 16.969 11.875 1 96.12 100 ILE B CA 1
ATOM 2424 C C . ILE B 1 100 ? -0.514 17 11.969 1 96.12 100 ILE B C 1
ATOM 2426 O O . ILE B 1 100 ? 0.181 16.469 11.102 1 96.12 100 ILE B O 1
ATOM 2430 N N . ASP B 1 101 ? -0.043 17.672 13 1 94.44 101 ASP B N 1
ATOM 2431 C CA . ASP B 1 101 ? 1.394 17.75 13.25 1 94.44 101 ASP B CA 1
ATOM 2432 C C . ASP B 1 101 ? 1.898 16.469 13.922 1 94.44 101 ASP B C 1
ATOM 2434 O O . ASP B 1 101 ? 1.104 15.602 14.297 1 94.44 101 ASP B O 1
ATOM 2438 N N . TRP B 1 102 ? 3.295 16.391 13.984 1 96.5 102 TRP B N 1
ATOM 2439 C CA . TRP B 1 102 ? 3.918 15.172 14.492 1 96.5 102 TRP B CA 1
ATOM 2440 C C . TRP B 1 102 ? 3.537 14.938 15.945 1 96.5 102 TRP B C 1
ATOM 2442 O O . TRP B 1 102 ? 3.428 13.789 16.391 1 96.5 102 TRP B O 1
ATOM 2452 N N . GLN B 1 103 ? 3.314 15.977 16.734 1 96.5 103 GLN B N 1
ATOM 2453 C CA . GLN B 1 103 ? 2.91 15.812 18.125 1 96.5 103 GLN B CA 1
ATOM 2454 C C . GLN B 1 103 ? 1.542 15.148 18.234 1 96.5 103 GLN B C 1
ATOM 2456 O O . GLN B 1 103 ? 1.365 14.188 18.984 1 96.5 103 GLN B O 1
ATOM 2461 N N . GLY B 1 104 ? 0.614 15.719 17.484 1 97 104 GLY B N 1
ATOM 2462 C CA . GLY B 1 104 ? -0.699 15.094 17.422 1 97 104 GLY B CA 1
ATOM 2463 C C . GLY B 1 104 ? -0.658 13.672 16.906 1 97 104 GLY B C 1
ATOM 2464 O O . GLY B 1 104 ? -1.337 12.789 17.453 1 97 104 GLY B O 1
ATOM 2465 N N . ALA B 1 105 ? 0.119 13.469 15.906 1 97.62 105 ALA B N 1
ATOM 2466 C CA . ALA B 1 105 ? 0.26 12.141 15.328 1 97.62 105 ALA B CA 1
ATOM 2467 C C . ALA B 1 105 ? 0.75 11.133 16.359 1 97.62 105 ALA B C 1
ATOM 2469 O O . ALA B 1 105 ? 0.268 10 16.422 1 97.62 105 ALA B O 1
ATOM 2470 N N . ARG B 1 106 ? 1.673 11.539 17.141 1 97.62 106 ARG B N 1
ATOM 2471 C CA . ARG B 1 106 ? 2.209 10.672 18.188 1 97.62 106 ARG B CA 1
ATOM 2472 C C . ARG B 1 106 ? 1.123 10.273 19.188 1 97.62 106 ARG B C 1
ATOM 2474 O O . ARG B 1 106 ? 1.025 9.109 19.562 1 97.62 106 ARG B O 1
ATOM 2481 N N . GLN B 1 107 ? 0.287 11.234 19.594 1 97.62 107 GLN B N 1
ATOM 2482 C CA . GLN B 1 107 ? -0.839 10.953 20.484 1 97.62 107 GLN B CA 1
ATOM 2483 C C . GLN B 1 107 ? -1.801 9.953 19.844 1 97.62 107 GLN B C 1
ATOM 2485 O O . GLN B 1 107 ? -2.223 9 20.5 1 97.62 107 GLN B O 1
ATOM 2490 N N . VAL B 1 108 ? -2.096 10.133 18.594 1 97 108 VAL B N 1
ATOM 2491 C CA . VAL B 1 108 ? -3.066 9.297 17.891 1 97 108 VAL B CA 1
ATOM 2492 C C . VAL B 1 108 ? -2.527 7.879 17.75 1 97 108 VAL B C 1
ATOM 2494 O O . VAL B 1 108 ? -3.244 6.91 18.016 1 97 108 VAL B O 1
ATOM 2497 N N . ARG B 1 109 ? -1.291 7.777 17.344 1 96.69 109 ARG B N 1
ATOM 2498 C CA . ARG B 1 109 ? -0.693 6.461 17.141 1 96.69 109 ARG B CA 1
ATOM 2499 C C . ARG B 1 109 ? -0.642 5.68 18.453 1 96.69 109 ARG B C 1
ATOM 2501 O O . ARG B 1 109 ? -0.732 4.453 18.453 1 96.69 109 ARG B O 1
ATOM 2508 N N . SER B 1 110 ? -0.514 6.402 19.562 1 96.06 110 SER B N 1
ATOM 2509 C CA . SER B 1 110 ? -0.537 5.762 20.875 1 96.06 110 SER B CA 1
ATOM 2510 C C . SER B 1 110 ? -1.932 5.246 21.219 1 96.06 110 SER B C 1
ATOM 2512 O O . SER B 1 110 ? -2.076 4.168 21.797 1 96.06 110 SER B O 1
ATOM 2514 N N . LYS B 1 111 ? -2.973 5.922 20.812 1 94.5 111 LYS B N 1
ATOM 2515 C CA . LYS B 1 111 ? -4.359 5.582 21.109 1 94.5 111 LYS B CA 1
ATOM 2516 C C . LYS B 1 111 ? -4.891 4.531 20.141 1 94.5 111 LYS B C 1
ATOM 2518 O O . LYS B 1 111 ? -5.711 3.689 20.516 1 94.5 111 LYS B O 1
ATOM 2523 N N . ILE B 1 112 ? -4.469 4.648 18.906 1 95.38 112 ILE B N 1
ATOM 2524 C CA . ILE B 1 112 ? -4.91 3.762 17.844 1 95.38 112 ILE B CA 1
ATOM 2525 C C . ILE B 1 112 ? -3.695 3.191 17.109 1 95.38 112 ILE B C 1
ATOM 2527 O O . ILE B 1 112 ? -3.314 3.688 16.047 1 95.38 112 ILE B O 1
ATOM 2531 N N . PRO B 1 113 ? -3.219 2.082 17.578 1 94.81 113 PRO B N 1
ATOM 2532 C CA . PRO B 1 113 ? -1.967 1.541 17.047 1 94.81 113 PRO B CA 1
ATOM 2533 C C . PRO B 1 113 ? -2.096 1.081 15.602 1 94.81 113 PRO B C 1
ATOM 2535 O O . PRO B 1 113 ? -1.089 0.953 14.898 1 94.81 113 PRO B O 1
ATOM 2538 N N . ASP B 1 114 ? -3.318 0.846 15.148 1 94.56 114 ASP B N 1
ATOM 2539 C CA . ASP B 1 114 ? -3.48 0.34 13.789 1 94.56 114 ASP B CA 1
ATOM 2540 C C . ASP B 1 114 ? -3.715 1.482 12.805 1 94.56 114 ASP B C 1
ATOM 2542 O O . ASP B 1 114 ? -3.99 1.245 11.625 1 94.56 114 ASP B O 1
ATOM 2546 N N . ALA B 1 115 ? -3.617 2.748 13.305 1 97.62 115 ALA B N 1
ATOM 2547 C CA . ALA B 1 115 ? -3.688 3.877 12.383 1 97.62 115 ALA B CA 1
ATOM 2548 C C . ALA B 1 115 ? -2.531 3.846 11.391 1 97.62 115 ALA B C 1
ATOM 2550 O O . ALA B 1 115 ? -1.425 3.418 11.727 1 97.62 115 ALA B O 1
ATOM 2551 N N . ILE B 1 116 ? -2.803 4.227 10.18 1 98.56 116 ILE B N 1
ATOM 2552 C CA . ILE B 1 116 ? -1.78 4.289 9.141 1 98.56 116 ILE B CA 1
ATOM 2553 C C . ILE B 1 116 ? -1.256 5.719 9.023 1 98.56 116 ILE B C 1
ATOM 2555 O O . ILE B 1 116 ? -2.023 6.648 8.766 1 98.56 116 ILE B O 1
ATOM 2559 N N . SER B 1 117 ? 0.064 5.875 9.219 1 98.75 117 SER B N 1
ATOM 2560 C CA . SER B 1 117 ? 0.635 7.215 9.297 1 98.75 117 SER B CA 1
ATOM 2561 C C . SER B 1 117 ? 1.592 7.477 8.133 1 98.75 117 SER B C 1
ATOM 2563 O O . SER B 1 117 ? 2.402 6.617 7.785 1 98.75 117 SER B O 1
ATOM 2565 N N . ILE B 1 118 ? 1.457 8.664 7.527 1 98.81 118 ILE B N 1
ATOM 2566 C CA . ILE B 1 118 ? 2.24 9.094 6.371 1 98.81 118 ILE B CA 1
ATOM 2567 C C . ILE B 1 118 ? 2.93 10.422 6.68 1 98.81 118 ILE B C 1
ATOM 2569 O O . ILE B 1 118 ? 2.291 11.367 7.148 1 98.81 118 ILE B O 1
ATOM 2573 N N . PHE B 1 119 ? 4.242 10.5 6.504 1 98.81 119 PHE B N 1
ATOM 2574 C CA . PHE B 1 119 ? 4.977 11.75 6.613 1 98.81 119 PHE B CA 1
ATOM 2575 C C . PHE B 1 119 ? 5.43 12.234 5.242 1 98.81 119 PHE B C 1
ATOM 2577 O O . PHE B 1 119 ? 5.969 11.461 4.449 1 98.81 119 PHE B O 1
ATOM 2584 N N . ILE B 1 120 ? 5.188 13.516 4.914 1 98.44 120 ILE B N 1
ATOM 2585 C CA . ILE B 1 120 ? 5.605 14.094 3.641 1 98.44 120 ILE B CA 1
ATOM 2586 C C . ILE B 1 120 ? 6.836 14.969 3.852 1 98.44 120 ILE B C 1
ATOM 2588 O O . ILE B 1 120 ? 6.852 15.828 4.734 1 98.44 120 ILE B O 1
ATOM 2592 N N . LEU B 1 121 ? 7.867 14.75 3.104 1 97.81 121 LEU B N 1
ATOM 2593 C CA . LEU B 1 121 ? 9.094 15.539 3.113 1 97.81 121 LEU B CA 1
ATOM 2594 C C . LEU B 1 121 ? 9.227 16.359 1.835 1 97.81 121 LEU B C 1
ATOM 2596 O O . LEU B 1 121 ? 8.719 15.961 0.782 1 97.81 121 LEU B O 1
ATOM 2600 N N . PRO B 1 122 ? 9.867 17.547 1.961 1 96.69 122 PRO B N 1
ATOM 2601 C CA . PRO B 1 122 ? 10.164 18.312 0.749 1 96.69 122 PRO B CA 1
ATOM 2602 C C . PRO B 1 122 ? 11.32 17.719 -0.056 1 96.69 122 PRO B C 1
ATOM 2604 O O . PRO B 1 122 ? 12.086 16.906 0.467 1 96.69 122 PRO B O 1
ATOM 2607 N N . PRO B 1 123 ? 11.414 18.094 -1.305 1 96.06 123 PRO B N 1
ATOM 2608 C CA . PRO B 1 123 ? 12.508 17.547 -2.119 1 96.06 123 PRO B CA 1
ATOM 2609 C C . PRO B 1 123 ? 13.852 18.188 -1.799 1 96.06 123 PRO B C 1
ATOM 2611 O O . PRO B 1 123 ? 14.898 17.672 -2.205 1 96.06 123 PRO B O 1
ATOM 2614 N N . SER B 1 124 ? 13.812 19.328 -1.173 1 93.88 124 SER B N 1
ATOM 2615 C CA . SER B 1 124 ? 15.016 20.031 -0.73 1 93.88 124 SER B CA 1
ATOM 2616 C C . SER B 1 124 ? 14.68 21.141 0.258 1 93.88 124 SER B C 1
ATOM 2618 O O . SER B 1 124 ? 13.531 21.562 0.363 1 93.88 124 SER B O 1
ATOM 2620 N N . ARG B 1 125 ? 15.727 21.594 0.927 1 90.5 125 ARG B N 1
ATOM 2621 C CA . ARG B 1 125 ? 15.539 22.734 1.812 1 90.5 125 ARG B CA 1
ATOM 2622 C C . ARG B 1 125 ? 15.172 23.984 1.021 1 90.5 125 ARG B C 1
ATOM 2624 O O . ARG B 1 125 ? 14.336 24.781 1.452 1 90.5 125 ARG B O 1
ATOM 2631 N N . ALA B 1 126 ? 15.867 24.109 -0.007 1 91.88 126 ALA B N 1
ATOM 2632 C CA . ALA B 1 126 ? 15.625 25.266 -0.865 1 91.88 126 ALA B CA 1
ATOM 2633 C C . ALA B 1 126 ? 14.18 25.297 -1.357 1 91.88 126 ALA B C 1
ATOM 2635 O O . ALA B 1 126 ? 13.531 26.344 -1.366 1 91.88 126 ALA B O 1
ATOM 2636 N N . ALA B 1 127 ? 13.727 24.141 -1.759 1 92.25 127 ALA B N 1
ATOM 2637 C CA . ALA B 1 127 ? 12.344 24.047 -2.213 1 92.25 127 ALA B CA 1
ATOM 2638 C C . ALA B 1 127 ? 11.367 24.406 -1.094 1 92.25 127 ALA B C 1
ATOM 2640 O O . ALA B 1 127 ? 10.375 25.094 -1.325 1 92.25 127 ALA B O 1
ATOM 2641 N N . LEU B 1 128 ? 11.656 23.938 0.066 1 91.44 128 LEU B N 1
ATOM 2642 C CA . LEU B 1 128 ? 10.836 24.234 1.23 1 91.44 128 LEU B CA 1
ATOM 2643 C C . LEU B 1 128 ? 10.781 25.75 1.48 1 91.44 128 LEU B C 1
ATOM 2645 O O . LEU B 1 128 ? 9.703 26.312 1.671 1 91.44 128 LEU B O 1
ATOM 2649 N N . GLU B 1 129 ? 11.867 26.359 1.463 1 89.81 129 GLU B N 1
ATOM 2650 C CA . GLU B 1 129 ? 11.953 27.812 1.675 1 89.81 129 GLU B CA 1
ATOM 2651 C C . GLU B 1 129 ? 11.172 28.578 0.609 1 89.81 129 GLU B C 1
ATOM 2653 O O . GLU B 1 129 ? 10.43 29.5 0.924 1 89.81 129 GLU B O 1
ATOM 2658 N N . GLU B 1 130 ? 11.391 28.172 -0.55 1 91.38 130 GLU B N 1
ATOM 2659 C CA . GLU B 1 130 ? 10.688 28.812 -1.655 1 91.38 130 GLU B CA 1
ATOM 2660 C C . GLU B 1 130 ? 9.18 28.734 -1.476 1 91.38 130 GLU B C 1
ATOM 2662 O O . GLU B 1 130 ? 8.469 29.719 -1.671 1 91.38 130 GLU B O 1
ATOM 2667 N N . ARG B 1 131 ? 8.75 27.609 -1.121 1 86.31 131 ARG B N 1
ATOM 2668 C CA . ARG B 1 131 ? 7.32 27.406 -0.942 1 86.31 131 ARG B CA 1
ATOM 2669 C C . ARG B 1 131 ? 6.789 28.234 0.222 1 86.31 131 ARG B C 1
ATOM 2671 O O . ARG B 1 131 ? 5.695 28.797 0.141 1 86.31 131 ARG B O 1
ATOM 2678 N N . LEU B 1 132 ? 7.543 28.359 1.296 1 85.25 132 LEU B N 1
ATOM 2679 C CA . LEU B 1 132 ? 7.16 29.156 2.449 1 85.25 132 LEU B CA 1
ATOM 2680 C C . LEU B 1 132 ? 7.074 30.641 2.076 1 85.25 132 LEU B C 1
ATOM 2682 O O . LEU B 1 132 ? 6.168 31.344 2.525 1 85.25 132 LEU B O 1
ATOM 2686 N N . ARG B 1 133 ? 7.934 31.047 1.182 1 86.56 133 ARG B N 1
ATOM 2687 C CA . ARG B 1 133 ? 7.961 32.438 0.753 1 86.56 133 ARG B CA 1
ATOM 2688 C C . ARG B 1 133 ? 6.828 32.719 -0.226 1 86.56 133 ARG B C 1
ATOM 2690 O O . ARG B 1 133 ? 6.238 33.812 -0.194 1 86.56 133 ARG B O 1
ATOM 2697 N N . LYS B 1 134 ? 6.562 31.844 -1.047 1 83.56 134 LYS B N 1
ATOM 2698 C CA . LYS B 1 134 ? 5.527 32 -2.061 1 83.56 134 LYS B CA 1
ATOM 2699 C C . LYS B 1 134 ? 4.145 32.125 -1.422 1 83.56 134 LYS B C 1
ATOM 2701 O O . LYS B 1 134 ? 3.234 32.719 -2 1 83.56 134 LYS B O 1
ATOM 2706 N N . ARG B 1 135 ? 3.984 31.703 -0.309 1 74.25 135 ARG B N 1
ATOM 2707 C CA . ARG B 1 135 ? 2.697 31.781 0.374 1 74.25 135 ARG B CA 1
ATOM 2708 C C . ARG B 1 135 ? 2.365 33.219 0.737 1 74.25 135 ARG B C 1
ATOM 2710 O O . ARG B 1 135 ? 1.196 33.562 0.914 1 74.25 135 ARG B O 1
ATOM 2717 N N . GLY B 1 136 ? 3.393 34.094 0.633 1 67.19 136 GLY B N 1
ATOM 2718 C CA . GLY B 1 136 ? 3.254 35.531 0.68 1 67.19 136 GLY B CA 1
ATOM 2719 C C . GLY B 1 136 ? 2.6 36.031 1.956 1 67.19 136 GLY B C 1
ATOM 2720 O O . GLY B 1 136 ? 2.039 37.125 1.987 1 67.19 136 GLY B O 1
ATOM 2721 N N . GLN B 1 137 ? 2.428 35.281 2.943 1 67.38 137 GLN B N 1
ATOM 2722 C CA . GLN B 1 137 ? 1.642 35.75 4.082 1 67.38 137 GLN B CA 1
ATOM 2723 C C . GLN B 1 137 ? 2.525 35.969 5.305 1 67.38 137 GLN B C 1
ATOM 2725 O O . GLN B 1 137 ? 2.119 36.656 6.254 1 67.38 137 GLN B O 1
ATOM 2730 N N . ASP B 1 138 ? 3.842 35.562 5.27 1 74.62 138 ASP B N 1
ATOM 2731 C CA . ASP B 1 138 ? 4.676 35.594 6.469 1 74.62 138 ASP B CA 1
ATOM 2732 C C . ASP B 1 138 ? 5.824 36.594 6.305 1 74.62 138 ASP B C 1
ATOM 2734 O O . ASP B 1 138 ? 6.316 36.812 5.195 1 74.62 138 ASP B O 1
ATOM 2738 N N . SER B 1 139 ? 6.055 37.25 7.418 1 81.75 139 SER B N 1
ATOM 2739 C CA . SER B 1 139 ? 7.246 38.094 7.438 1 81.75 139 SER B CA 1
ATOM 2740 C C . SER B 1 139 ? 8.516 37.25 7.332 1 81.75 139 SER B C 1
ATOM 2742 O O . SER B 1 139 ? 8.477 36.031 7.504 1 81.75 139 SER B O 1
ATOM 2744 N N . GLU B 1 140 ? 9.562 37.938 6.973 1 86 140 GLU B N 1
ATOM 2745 C CA . GLU B 1 140 ? 10.844 37.219 6.871 1 86 140 GLU B CA 1
ATOM 2746 C C . GLU B 1 140 ? 11.227 36.562 8.195 1 86 140 GLU B C 1
ATOM 2748 O O . GLU B 1 140 ? 11.781 35.469 8.219 1 86 140 GLU B O 1
ATOM 2753 N N . GLU B 1 141 ? 10.938 37.281 9.234 1 85.75 141 GLU B N 1
ATOM 2754 C CA . GLU B 1 141 ? 11.227 36.75 10.555 1 85.75 141 GLU B CA 1
ATOM 2755 C C . GLU B 1 141 ? 10.422 35.469 10.82 1 85.75 141 GLU B C 1
ATOM 2757 O O . GLU B 1 141 ? 10.961 34.5 11.328 1 85.75 141 GLU B O 1
ATOM 2762 N N . VAL B 1 142 ? 9.203 35.562 10.469 1 77.62 142 VAL B N 1
ATOM 2763 C CA . VAL B 1 142 ? 8.32 34.406 10.648 1 77.62 142 VAL B CA 1
ATOM 2764 C C . VAL B 1 142 ? 8.781 33.25 9.766 1 77.62 142 VAL B C 1
ATOM 2766 O O . VAL B 1 142 ? 8.781 32.094 10.188 1 77.62 142 VAL B O 1
ATOM 2769 N N . ILE B 1 143 ? 9.266 33.531 8.602 1 82.94 143 ILE B N 1
ATOM 2770 C CA . ILE B 1 143 ? 9.734 32.5 7.66 1 82.94 143 ILE B CA 1
ATOM 2771 C C . ILE B 1 143 ? 10.961 31.797 8.234 1 82.94 143 ILE B C 1
ATOM 2773 O O . ILE B 1 143 ? 11.055 30.578 8.188 1 82.94 143 ILE B O 1
ATOM 2777 N N . HIS B 1 144 ? 11.836 32.594 8.789 1 84.5 144 HIS B N 1
ATOM 2778 C CA . HIS B 1 144 ? 13.047 32 9.375 1 84.5 144 HIS B CA 1
ATOM 2779 C C . HIS B 1 144 ? 12.703 31.078 10.539 1 84.5 144 HIS B C 1
ATOM 2781 O O . HIS B 1 144 ? 13.312 30.016 10.688 1 84.5 144 HIS B O 1
ATOM 2787 N N . LEU B 1 145 ? 11.805 31.531 11.289 1 82.25 145 LEU B N 1
ATOM 2788 C CA . LEU B 1 145 ? 11.375 30.719 12.414 1 82.25 145 LEU B CA 1
ATOM 2789 C C . LEU B 1 145 ? 10.734 29.406 11.938 1 82.25 145 LEU B C 1
ATOM 2791 O O . LEU B 1 145 ? 10.992 28.344 12.5 1 82.25 145 LEU B O 1
ATOM 2795 N N . ARG B 1 146 ? 10 29.516 10.93 1 81.19 146 ARG B N 1
ATOM 2796 C CA . ARG B 1 146 ? 9.328 28.344 10.398 1 81.19 146 ARG B CA 1
ATOM 2797 C C . ARG B 1 146 ? 10.328 27.375 9.766 1 81.19 146 ARG B C 1
ATOM 2799 O O . ARG B 1 146 ? 10.164 26.156 9.852 1 81.19 146 ARG B O 1
ATOM 2806 N N . LEU B 1 147 ? 11.305 27.938 9.188 1 84.94 147 LEU B N 1
ATOM 2807 C CA . LEU B 1 147 ? 12.336 27.109 8.586 1 84.94 147 LEU B CA 1
ATOM 2808 C C . LEU B 1 147 ? 13.125 26.359 9.664 1 84.94 147 LEU B C 1
ATOM 2810 O O . LEU B 1 147 ? 13.453 25.188 9.492 1 84.94 147 LEU B O 1
ATOM 2814 N N . ALA B 1 148 ? 13.406 27.062 10.688 1 84.5 148 ALA B N 1
ATOM 2815 C CA . ALA B 1 148 ? 14.109 26.422 11.805 1 84.5 148 ALA B CA 1
ATOM 2816 C C . ALA B 1 148 ? 13.25 25.328 12.43 1 84.5 148 ALA B C 1
ATOM 2818 O O . ALA B 1 148 ? 13.742 24.234 12.734 1 84.5 148 ALA B O 1
ATOM 2819 N N . ALA B 1 149 ? 12.016 25.594 12.586 1 86.25 149 ALA B N 1
ATOM 2820 C CA . ALA B 1 149 ? 11.078 24.625 13.148 1 86.25 149 ALA B CA 1
ATOM 2821 C C . ALA B 1 149 ? 10.914 23.438 12.219 1 86.25 149 ALA B C 1
ATOM 2823 O O . ALA B 1 149 ? 10.766 22.297 12.68 1 86.25 149 ALA B O 1
ATOM 2824 N N . ALA B 1 150 ? 10.984 23.734 10.938 1 88.5 150 ALA B N 1
ATOM 2825 C CA . ALA B 1 150 ? 10.797 22.703 9.93 1 88.5 150 ALA B CA 1
ATOM 2826 C C . ALA B 1 150 ? 11.844 21.594 10.078 1 88.5 150 ALA B C 1
ATOM 2828 O O . ALA B 1 150 ? 11.531 20.422 9.914 1 88.5 150 ALA B O 1
ATOM 2829 N N . HIS B 1 151 ? 12.953 22 10.406 1 87.44 151 HIS B N 1
ATOM 2830 C CA . HIS B 1 151 ? 14.023 21.031 10.594 1 87.44 151 HIS B CA 1
ATOM 2831 C C . HIS B 1 151 ? 13.68 20.031 11.703 1 87.44 151 HIS B C 1
ATOM 2833 O O . HIS B 1 151 ? 13.781 18.828 11.508 1 87.44 151 HIS B O 1
ATOM 2839 N N . GLU B 1 152 ? 13.281 20.578 12.766 1 88.44 152 GLU B N 1
ATOM 2840 C CA . GLU B 1 152 ? 12.922 19.734 13.906 1 88.44 152 GLU B CA 1
ATOM 2841 C C . GLU B 1 152 ? 11.711 18.859 13.586 1 88.44 152 GLU B C 1
ATOM 2843 O O . GLU B 1 152 ? 11.664 17.688 13.969 1 88.44 152 GLU B O 1
ATOM 2848 N N . GLU B 1 153 ? 10.828 19.422 12.93 1 92.69 153 GLU B N 1
ATOM 2849 C CA . GLU B 1 153 ? 9.617 18.703 12.562 1 92.69 153 GLU B CA 1
ATOM 2850 C C . GLU B 1 153 ? 9.922 17.516 11.641 1 92.69 153 GLU B C 1
ATOM 2852 O O . GLU B 1 153 ? 9.391 16.422 11.828 1 92.69 153 GLU B O 1
ATOM 2857 N N . MET B 1 154 ? 10.805 17.734 10.711 1 95.25 154 MET B N 1
ATOM 2858 C CA . MET B 1 154 ? 11.102 16.719 9.703 1 95.25 154 MET B CA 1
ATOM 2859 C C . MET B 1 154 ? 11.82 15.523 10.32 1 95.25 154 MET B C 1
ATOM 2861 O O . MET B 1 154 ? 11.75 14.406 9.805 1 95.25 154 MET B O 1
ATOM 2865 N N . ALA B 1 155 ? 12.461 15.766 11.469 1 94.19 155 ALA B N 1
ATOM 2866 C CA . ALA B 1 155 ? 13.18 14.695 12.148 1 94.19 155 ALA B CA 1
ATOM 2867 C C . ALA B 1 155 ? 12.219 13.609 12.633 1 94.19 155 ALA B C 1
ATOM 2869 O O . ALA B 1 155 ? 12.625 12.469 12.875 1 94.19 155 ALA B O 1
ATOM 2870 N N . HIS B 1 156 ? 10.945 13.898 12.742 1 96.12 156 HIS B N 1
ATOM 2871 C CA . HIS B 1 156 ? 9.961 12.969 13.273 1 96.12 156 HIS B CA 1
ATOM 2872 C C . HIS B 1 156 ? 9.391 12.078 12.172 1 96.12 156 HIS B C 1
ATOM 2874 O O . HIS B 1 156 ? 8.547 11.219 12.43 1 96.12 156 HIS B O 1
ATOM 2880 N N . TYR B 1 157 ? 9.867 12.195 10.883 1 97.31 157 TYR B N 1
ATOM 2881 C CA . TYR B 1 157 ? 9.391 11.359 9.789 1 97.31 157 TYR B CA 1
ATOM 2882 C C . TYR B 1 157 ? 9.586 9.883 10.117 1 97.31 157 TYR B C 1
ATOM 2884 O O . TYR B 1 157 ? 8.812 9.031 9.664 1 97.31 157 TYR B O 1
ATOM 2892 N N . ASP B 1 158 ? 10.562 9.602 10.977 1 96.38 158 ASP B N 1
ATOM 2893 C CA . ASP B 1 158 ? 10.961 8.227 11.242 1 96.38 158 ASP B CA 1
ATOM 2894 C C . ASP B 1 158 ? 10.008 7.551 12.227 1 96.38 158 ASP B C 1
ATOM 2896 O O . ASP B 1 158 ? 10.172 6.375 12.547 1 96.38 158 ASP B O 1
ATOM 2900 N N . GLU B 1 159 ? 8.969 8.281 12.68 1 97.25 159 GLU B N 1
ATOM 2901 C CA . GLU B 1 159 ? 7.934 7.73 13.539 1 97.25 159 GLU B CA 1
ATOM 2902 C C . GLU B 1 159 ? 6.75 7.211 12.727 1 97.25 159 GLU B C 1
ATOM 2904 O O . GLU B 1 159 ? 5.848 6.57 13.266 1 97.25 159 GLU B O 1
ATOM 2909 N N . PHE B 1 160 ? 6.777 7.391 11.461 1 98.5 160 PHE B N 1
ATOM 2910 C CA . PHE B 1 160 ? 5.605 7.148 10.625 1 98.5 160 PHE B CA 1
ATOM 2911 C C . PHE B 1 160 ? 5.777 5.871 9.812 1 98.5 160 PHE B C 1
ATOM 2913 O O . PHE B 1 160 ? 6.902 5.41 9.594 1 98.5 160 PHE B O 1
ATOM 2920 N N . ASP B 1 161 ? 4.672 5.305 9.344 1 98.5 161 ASP B N 1
ATOM 2921 C CA . ASP B 1 161 ? 4.691 4.059 8.586 1 98.5 161 ASP B CA 1
ATOM 2922 C C . ASP B 1 161 ? 5.254 4.277 7.184 1 98.5 161 ASP B C 1
ATOM 2924 O O . ASP B 1 161 ? 5.977 3.43 6.66 1 98.5 161 ASP B O 1
ATOM 2928 N N . TYR B 1 162 ? 4.875 5.434 6.586 1 98.75 162 TYR B N 1
ATOM 2929 C CA . TYR B 1 162 ? 5.238 5.746 5.207 1 98.75 162 TYR B CA 1
ATOM 2930 C C . TYR B 1 162 ? 5.871 7.129 5.109 1 98.75 162 TYR B C 1
ATOM 2932 O O . TYR B 1 162 ? 5.602 8 5.938 1 98.75 162 TYR B O 1
ATOM 2940 N N . THR B 1 163 ? 6.695 7.336 4.117 1 98.62 163 THR B N 1
ATOM 2941 C CA . THR B 1 163 ? 7.285 8.633 3.791 1 98.62 163 THR B CA 1
ATOM 2942 C C . THR B 1 163 ? 7.125 8.938 2.305 1 98.62 163 THR B C 1
ATOM 2944 O O . THR B 1 163 ? 7.449 8.102 1.455 1 98.62 163 THR B O 1
ATOM 2947 N N . ILE B 1 164 ? 6.609 10.07 1.966 1 98.62 164 ILE B N 1
ATOM 2948 C CA . ILE B 1 164 ? 6.477 10.562 0.599 1 98.62 164 ILE B CA 1
ATOM 2949 C C . ILE B 1 164 ? 7.355 11.797 0.408 1 98.62 164 ILE B C 1
ATOM 2951 O O . ILE B 1 164 ? 7.359 12.703 1.247 1 98.62 164 ILE B O 1
ATOM 2955 N N . ILE B 1 165 ? 8.172 11.82 -0.596 1 98.06 165 ILE B N 1
ATOM 2956 C CA . ILE B 1 165 ? 8.914 13.008 -0.985 1 98.06 165 ILE B CA 1
ATOM 2957 C C . ILE B 1 165 ? 8.117 13.805 -2.018 1 98.06 165 ILE B C 1
ATOM 2959 O O . ILE B 1 165 ? 7.875 13.328 -3.127 1 98.06 165 ILE B O 1
ATOM 2963 N N . ASN B 1 166 ? 7.746 15.016 -1.653 1 97.69 166 ASN B N 1
ATOM 2964 C CA . ASN B 1 166 ? 6.949 15.82 -2.566 1 97.69 166 ASN B CA 1
ATOM 2965 C C . ASN B 1 166 ? 7.828 16.578 -3.555 1 97.69 166 ASN B C 1
ATOM 2967 O O . ASN B 1 166 ? 7.898 17.812 -3.51 1 97.69 166 ASN B O 1
ATOM 2971 N N . GLU B 1 167 ? 8.383 15.883 -4.461 1 95.81 167 GLU B N 1
ATOM 2972 C CA . GLU B 1 167 ? 9.164 16.469 -5.551 1 95.81 167 GLU B CA 1
ATOM 2973 C C . GLU B 1 167 ? 8.266 16.875 -6.719 1 95.81 167 GLU B C 1
ATOM 2975 O O . GLU B 1 167 ? 8.391 17.969 -7.262 1 95.81 167 GLU B O 1
ATOM 2980 N N . HIS B 1 168 ? 7.41 15.992 -7.117 1 96.56 168 HIS B N 1
ATOM 2981 C CA . HIS B 1 168 ? 6.387 16.234 -8.125 1 96.56 168 HIS B CA 1
ATOM 2982 C C . HIS B 1 168 ? 4.988 16.047 -7.551 1 96.56 168 HIS B C 1
ATOM 2984 O O . HIS B 1 168 ? 4.656 14.969 -7.066 1 96.56 168 HIS B O 1
ATOM 2990 N N . PHE B 1 169 ? 4.133 17.062 -7.68 1 96.38 169 PHE B N 1
ATOM 2991 C CA . PHE B 1 169 ? 2.836 17.125 -7.012 1 96.38 169 PHE B CA 1
ATOM 2992 C C . PHE B 1 169 ? 1.963 15.945 -7.398 1 96.38 169 PHE B C 1
ATOM 2994 O O . PHE B 1 169 ? 1.479 15.211 -6.531 1 96.38 169 PHE B O 1
ATOM 3001 N N . GLU B 1 170 ? 1.858 15.617 -8.664 1 97.88 170 GLU B N 1
ATOM 3002 C CA . GLU B 1 170 ? 0.979 14.555 -9.133 1 97.88 170 GLU B CA 1
ATOM 3003 C C . GLU B 1 170 ? 1.476 13.188 -8.68 1 97.88 170 GLU B C 1
ATOM 3005 O O . GLU B 1 170 ? 0.676 12.297 -8.375 1 97.88 170 GLU B O 1
ATOM 3010 N N . THR B 1 171 ? 2.773 13.055 -8.641 1 97.94 171 THR B N 1
ATOM 3011 C CA . THR B 1 171 ? 3.361 11.805 -8.172 1 97.94 171 THR B CA 1
ATOM 3012 C C . THR B 1 171 ? 3.053 11.594 -6.691 1 97.94 171 THR B C 1
ATOM 3014 O O . THR B 1 171 ? 2.65 10.5 -6.285 1 97.94 171 THR B O 1
ATOM 3017 N N . ALA B 1 172 ? 3.197 12.641 -5.906 1 98.38 172 ALA B N 1
ATOM 3018 C CA . ALA B 1 172 ? 2.926 12.555 -4.473 1 98.38 172 ALA B CA 1
ATOM 3019 C C . ALA B 1 172 ? 1.469 12.188 -4.211 1 98.38 172 ALA B C 1
ATOM 3021 O O . ALA B 1 172 ? 1.174 11.375 -3.334 1 98.38 172 ALA B O 1
ATOM 3022 N N . VAL B 1 173 ? 0.571 12.758 -4.992 1 98.56 173 VAL B N 1
ATOM 3023 C CA . VAL B 1 173 ? -0.854 12.461 -4.867 1 98.56 173 VAL B CA 1
ATOM 3024 C C . VAL B 1 173 ? -1.106 10.992 -5.191 1 98.56 173 VAL B C 1
ATOM 3026 O O . VAL B 1 173 ? -1.811 10.297 -4.449 1 98.56 173 VAL B O 1
ATOM 3029 N N . SER B 1 174 ? -0.505 10.523 -6.254 1 98.25 174 SER B N 1
ATOM 3030 C CA . SER B 1 174 ? -0.667 9.133 -6.664 1 98.25 174 SER B CA 1
ATOM 3031 C C . SER B 1 174 ? -0.095 8.18 -5.617 1 98.25 174 SER B C 1
ATOM 3033 O O . SER B 1 174 ? -0.657 7.109 -5.375 1 98.25 174 SER B O 1
ATOM 3035 N N . GLU B 1 175 ? 1.001 8.562 -5.062 1 98.62 175 GLU B N 1
ATOM 3036 C CA . GLU B 1 175 ? 1.637 7.758 -4.027 1 98.62 175 GLU B CA 1
ATOM 3037 C C . GLU B 1 175 ? 0.75 7.648 -2.789 1 98.62 175 GLU B C 1
ATOM 3039 O O . GLU B 1 175 ? 0.577 6.559 -2.238 1 98.62 175 GLU B O 1
ATOM 3044 N N . MET B 1 176 ? 0.195 8.734 -2.363 1 98.69 176 MET B N 1
ATOM 3045 C CA . MET B 1 176 ? -0.712 8.688 -1.22 1 98.69 176 MET B CA 1
ATOM 3046 C C . MET B 1 176 ? -1.931 7.828 -1.526 1 98.69 176 MET B C 1
ATOM 3048 O O . MET B 1 176 ? -2.338 7.004 -0.703 1 98.69 176 MET B O 1
ATOM 3052 N N . SER B 1 177 ? -2.494 7.996 -2.703 1 98.56 177 SER B N 1
ATOM 3053 C CA . SER B 1 177 ? -3.623 7.176 -3.129 1 98.56 177 SER B CA 1
ATOM 3054 C C . SER B 1 177 ? -3.273 5.691 -3.098 1 98.56 177 SER B C 1
ATOM 3056 O O . SER B 1 177 ? -4.102 4.863 -2.715 1 98.56 177 SER B O 1
ATOM 3058 N N . ALA B 1 178 ? -2.078 5.398 -3.531 1 98.62 178 ALA B N 1
ATOM 3059 C CA . ALA B 1 178 ? -1.629 4.012 -3.545 1 98.62 178 ALA B CA 1
ATOM 3060 C C . ALA B 1 178 ? -1.593 3.432 -2.135 1 98.62 178 ALA B C 1
ATOM 3062 O O . ALA B 1 178 ? -1.939 2.266 -1.926 1 98.62 178 ALA B O 1
ATOM 3063 N N . ILE B 1 179 ? -1.152 4.207 -1.171 1 98.69 179 ILE B N 1
ATOM 3064 C CA . ILE B 1 179 ? -1.107 3.76 0.217 1 98.69 179 ILE B CA 1
ATOM 3065 C C . ILE B 1 179 ? -2.518 3.42 0.695 1 98.69 179 ILE B C 1
ATOM 3067 O O . ILE B 1 179 ? -2.734 2.377 1.315 1 98.69 179 ILE B O 1
ATOM 3071 N N . PHE B 1 180 ? -3.492 4.262 0.385 1 98.31 180 PHE B N 1
ATOM 3072 C CA . PHE B 1 180 ? -4.875 4.02 0.784 1 98.31 180 PHE B CA 1
ATOM 3073 C C . PHE B 1 180 ? -5.418 2.76 0.123 1 98.31 180 PHE B C 1
ATOM 3075 O O . PHE B 1 180 ? -6.027 1.919 0.786 1 98.31 180 PHE B O 1
ATOM 3082 N N . THR B 1 181 ? -5.188 2.654 -1.145 1 98.12 181 THR B N 1
ATOM 3083 C CA . THR B 1 181 ? -5.652 1.49 -1.889 1 98.12 181 THR B CA 1
ATOM 3084 C C . THR B 1 181 ? -5.051 0.209 -1.321 1 98.12 181 THR B C 1
ATOM 3086 O O . THR B 1 181 ? -5.77 -0.754 -1.046 1 98.12 181 THR B O 1
ATOM 3089 N N . ALA B 1 182 ? -3.742 0.217 -1.159 1 98.5 182 ALA B N 1
ATOM 3090 C CA . ALA B 1 182 ? -3.064 -0.964 -0.629 1 98.5 182 ALA B CA 1
ATOM 3091 C C . ALA B 1 182 ? -3.605 -1.335 0.749 1 98.5 182 ALA B C 1
ATOM 3093 O O . ALA B 1 182 ? -3.764 -2.518 1.062 1 98.5 182 ALA B O 1
ATOM 3094 N N . SER B 1 183 ? -3.863 -0.341 1.575 1 97.56 183 SER B N 1
ATOM 3095 C CA . SER B 1 183 ? -4.414 -0.589 2.904 1 97.56 183 SER B CA 1
ATOM 3096 C C . SER B 1 183 ? -5.738 -1.339 2.822 1 97.56 183 SER B C 1
ATOM 3098 O O . SER B 1 183 ? -5.984 -2.264 3.602 1 97.56 183 SER B O 1
ATOM 3100 N N . ARG B 1 184 ? -6.562 -1.015 1.909 1 96.62 184 ARG B N 1
ATOM 3101 C CA . ARG B 1 184 ? -7.883 -1.615 1.754 1 96.62 184 ARG B CA 1
ATOM 3102 C C . ARG B 1 184 ? -7.777 -3.035 1.209 1 96.62 184 ARG B C 1
ATOM 3104 O O . ARG B 1 184 ? -8.727 -3.816 1.308 1 96.62 184 ARG B O 1
ATOM 3111 N N . LEU B 1 185 ? -6.621 -3.373 0.632 1 98 185 LEU B N 1
ATOM 3112 C CA . LEU B 1 185 ? -6.441 -4.672 -0.013 1 98 185 LEU B CA 1
ATOM 3113 C C . LEU B 1 185 ? -5.84 -5.68 0.956 1 98 185 LEU B C 1
ATOM 3115 O O . LEU B 1 185 ? -5.676 -6.855 0.614 1 98 185 LEU B O 1
ATOM 3119 N N . ARG B 1 186 ? -5.461 -5.223 2.146 1 97.38 186 ARG B N 1
ATOM 3120 C CA . ARG B 1 186 ? -4.941 -6.164 3.135 1 97.38 186 ARG B CA 1
ATOM 3121 C C . ARG B 1 186 ? -5.926 -7.301 3.377 1 97.38 186 ARG B C 1
ATOM 3123 O O . ARG B 1 186 ? -7.141 -7.094 3.359 1 97.38 186 ARG B O 1
ATOM 3130 N N . ARG B 1 187 ? -5.43 -8.469 3.637 1 95.88 187 ARG B N 1
ATOM 3131 C CA . ARG B 1 187 ? -6.199 -9.703 3.729 1 95.88 187 ARG B CA 1
ATOM 3132 C C . ARG B 1 187 ? -7.363 -9.555 4.699 1 95.88 187 ARG B C 1
ATOM 3134 O O . ARG B 1 187 ? -8.508 -9.867 4.363 1 95.88 187 ARG B O 1
ATOM 3141 N N . GLN B 1 188 ? -7.09 -9.023 5.906 1 93.94 188 GLN B N 1
ATOM 3142 C CA . GLN B 1 188 ? -8.133 -8.922 6.926 1 93.94 188 GLN B CA 1
ATOM 3143 C C . GLN B 1 188 ? -9.25 -7.98 6.48 1 93.94 188 GLN B C 1
ATOM 3145 O O . GLN B 1 188 ? -10.43 -8.266 6.695 1 93.94 188 GLN B O 1
ATOM 3150 N N . THR B 1 189 ? -8.906 -6.945 5.875 1 93.81 189 THR B N 1
ATOM 3151 C CA . THR B 1 189 ? -9.891 -5.984 5.383 1 93.81 189 THR B CA 1
ATOM 3152 C C . THR B 1 189 ? -10.742 -6.602 4.277 1 93.81 189 THR B C 1
ATOM 3154 O O . THR B 1 189 ? -11.969 -6.492 4.297 1 93.81 189 THR B O 1
ATOM 3157 N N . GLN B 1 190 ? -10.141 -7.301 3.33 1 95.75 190 GLN B N 1
ATOM 3158 C CA . GLN B 1 190 ? -10.844 -7.898 2.201 1 95.75 190 GLN B CA 1
ATOM 3159 C C . GLN B 1 190 ? -11.734 -9.055 2.656 1 95.75 190 GLN B C 1
ATOM 3161 O O . GLN B 1 190 ? -12.805 -9.281 2.088 1 95.75 190 GLN B O 1
ATOM 3166 N N . LYS B 1 191 ? -11.227 -9.773 3.648 1 94.75 191 LYS B N 1
ATOM 3167 C CA . LYS B 1 191 ? -12.023 -10.859 4.207 1 94.75 191 LYS B CA 1
ATOM 3168 C C . LYS B 1 191 ? -13.367 -10.352 4.727 1 94.75 191 LYS B C 1
ATOM 3170 O O . LYS B 1 191 ? -14.398 -10.992 4.523 1 94.75 191 LYS B O 1
ATOM 3175 N N . ILE B 1 192 ? -13.367 -9.211 5.402 1 93.25 192 ILE B N 1
ATOM 3176 C CA . ILE B 1 192 ? -14.578 -8.633 5.961 1 93.25 192 ILE B CA 1
ATOM 3177 C C . ILE B 1 192 ? -15.414 -8.016 4.844 1 93.25 192 ILE B C 1
ATOM 3179 O O . ILE B 1 192 ? -16.625 -8.273 4.75 1 93.25 192 ILE B O 1
ATOM 3183 N N . ARG B 1 193 ? -14.82 -7.32 3.922 1 92.5 193 ARG B N 1
ATOM 3184 C CA . ARG B 1 193 ? -15.5 -6.594 2.854 1 92.5 193 ARG B CA 1
ATOM 3185 C C . ARG B 1 193 ? -16.188 -7.559 1.888 1 92.5 193 ARG B C 1
ATOM 3187 O O . ARG B 1 193 ? -17.266 -7.27 1.381 1 92.5 193 ARG B O 1
ATOM 3194 N N . HIS B 1 194 ? -15.531 -8.641 1.627 1 95.38 194 HIS B N 1
ATOM 3195 C CA . HIS B 1 194 ? -16.031 -9.594 0.646 1 95.38 194 HIS B CA 1
ATOM 3196 C C . HIS B 1 194 ? -16.406 -10.914 1.304 1 95.38 194 HIS B C 1
ATOM 3198 O O . HIS B 1 194 ? -16.203 -11.984 0.721 1 95.38 194 HIS B O 1
ATOM 3204 N N . ALA B 1 195 ? -16.875 -10.82 2.457 1 94.81 195 ALA B N 1
ATOM 3205 C CA . ALA B 1 195 ? -17.172 -12.008 3.26 1 94.81 195 ALA B CA 1
ATOM 3206 C C . ALA B 1 195 ? -18.094 -12.969 2.504 1 94.81 195 ALA B C 1
ATOM 3208 O O . ALA B 1 195 ? -17.812 -14.164 2.432 1 94.81 195 ALA B O 1
ATOM 3209 N N . ASN B 1 196 ? -19.172 -12.438 1.892 1 95.06 196 ASN B N 1
ATOM 3210 C CA . ASN B 1 196 ? -20.141 -13.281 1.181 1 95.06 196 ASN B CA 1
ATOM 3211 C C . ASN B 1 196 ? -19.5 -13.938 -0.042 1 95.06 196 ASN B C 1
ATOM 3213 O O . ASN B 1 196 ? -19.703 -15.133 -0.286 1 95.06 196 ASN B O 1
ATOM 3217 N N . LEU B 1 197 ? -18.781 -13.164 -0.753 1 94.94 197 LEU B N 1
ATOM 3218 C CA . LEU B 1 197 ? -18.094 -13.688 -1.931 1 94.94 197 LEU B CA 1
ATOM 3219 C C . LEU B 1 197 ? -17.125 -14.805 -1.547 1 94.94 197 LEU B C 1
ATOM 3221 O O . LEU B 1 197 ? -17.156 -15.891 -2.133 1 94.94 197 LEU B O 1
ATOM 3225 N N . ILE B 1 198 ? -16.312 -14.547 -0.544 1 95 198 ILE B N 1
ATOM 3226 C CA . ILE B 1 198 ? -15.281 -15.492 -0.129 1 95 198 ILE B CA 1
ATOM 3227 C C . ILE B 1 198 ? -15.938 -16.766 0.405 1 95 198 ILE B C 1
ATOM 3229 O O . ILE B 1 198 ? -15.492 -17.875 0.095 1 95 198 ILE B O 1
ATOM 3233 N N . GLN B 1 199 ? -16.984 -16.562 1.119 1 93.38 199 GLN B N 1
ATOM 3234 C CA . GLN B 1 199 ? -17.719 -17.719 1.622 1 93.38 199 GLN B CA 1
ATOM 3235 C C . GLN B 1 199 ? -18.266 -18.562 0.475 1 93.38 199 GLN B C 1
ATOM 3237 O O . GLN B 1 199 ? -18.156 -19.797 0.505 1 93.38 199 GLN B O 1
ATOM 3242 N N . THR B 1 200 ? -18.812 -17.938 -0.506 1 93.06 200 THR B N 1
ATOM 3243 C CA . THR B 1 200 ? -19.375 -18.641 -1.647 1 93.06 200 THR B CA 1
ATOM 3244 C C . THR B 1 200 ? -18.297 -19.359 -2.443 1 93.06 200 THR B C 1
ATOM 3246 O O . THR B 1 200 ? -18.516 -20.469 -2.941 1 93.06 200 THR B O 1
ATOM 3249 N N . LEU B 1 201 ? -17.172 -18.719 -2.545 1 92.94 201 LEU B N 1
ATOM 3250 C CA . LEU B 1 201 ? -16.062 -19.297 -3.287 1 92.94 201 LEU B CA 1
ATOM 3251 C C . LEU B 1 201 ? -15.508 -20.531 -2.562 1 92.94 201 LEU B C 1
ATOM 3253 O O . LEU B 1 201 ? -15.039 -21.469 -3.201 1 92.94 201 LEU B O 1
ATOM 3257 N N . LEU B 1 202 ? -15.609 -20.516 -1.242 1 91.06 202 LEU B N 1
ATOM 3258 C CA . LEU B 1 202 ? -14.914 -21.531 -0.448 1 91.06 202 LEU B CA 1
ATOM 3259 C C . LEU B 1 202 ? -15.867 -22.625 -0.001 1 91.06 202 LEU B C 1
ATOM 3261 O O . LEU B 1 202 ? -15.445 -23.641 0.558 1 91.06 202 LEU B O 1
ATOM 3265 N N . THR B 1 203 ? -17.125 -22.422 -0.128 1 84.75 203 THR B N 1
ATOM 3266 C CA . THR B 1 203 ? -18.094 -23.453 0.225 1 84.75 203 THR B CA 1
ATOM 3267 C C . THR B 1 203 ? -18.406 -24.344 -0.978 1 84.75 203 THR B C 1
ATOM 3269 O O . THR B 1 203 ? -18.688 -23.844 -2.068 1 84.75 203 THR B O 1
ATOM 3272 N N . PRO B 1 204 ? -18.312 -25.688 -0.815 1 73.12 204 PRO B N 1
ATOM 3273 C CA . PRO B 1 204 ? -18.594 -26.641 -1.896 1 73.12 204 PRO B CA 1
ATOM 3274 C C . PRO B 1 204 ? -20.031 -26.562 -2.385 1 73.12 204 PRO B C 1
ATOM 3276 O O . PRO B 1 204 ? -20.938 -26.25 -1.607 1 73.12 204 PRO B O 1
#

Secondary structure (DSSP, 8-state):
-PPPEEEEEE-TTS-HHHHHHHHHHH-TTEEEPPPEESSPPPTT--BTTTBEE--HHHHHHHHHTT-EEEEEEETTEEEEEEGGGTHHHHHTT-EEEEE--HHHHHHHHHH-TT-EEEEEE-S-HHHHHHHHHHT--S-HHHHHHHHHHHHHHHGGGGGSSEEEE-SSHHHHHHHHHHHHHHHHTBHHHHHHHTHHHHHHHH--/-PPPEEEEEE-TTS-HHHHHHHHHHH-TTEEEPPPEESSPPPTT--BTTTBEE--HHHHHHHHHTT-EEEEEEETTEEEEEEGGGTHHHHHTT-EEEEE--HHHHHHHHHH-TT-EEEEEE-S-HHHHHHHHHHT--S-HHHHHHHHHHHHHHHGGGGGSSEEEE-SSHHHHHHHHHHHHHHHHTBHHHHHHHTHHHHHHHH--